Protein AF-A0AAW2QAK7-F1 (afdb_monomer_lite)

Structure (mmCIF, N/CA/C/O backbone):
data_AF-A0AAW2QAK7-F1
#
_entry.id   AF-A0AAW2QAK7-F1
#
loop_
_atom_site.group_PDB
_atom_site.id
_atom_site.type_symbol
_atom_site.label_atom_id
_atom_site.label_alt_id
_atom_site.label_comp_id
_atom_site.label_asym_id
_atom_site.label_entity_id
_atom_site.label_seq_id
_atom_site.pdbx_PDB_ins_code
_atom_site.Cartn_x
_atom_site.Cartn_y
_atom_site.Cartn_z
_atom_site.occupancy
_atom_site.B_iso_or_equiv
_atom_site.auth_seq_id
_atom_site.auth_comp_id
_atom_site.auth_asym_id
_atom_site.auth_atom_id
_atom_site.pdbx_PDB_model_num
ATOM 1 N N . MET A 1 1 ? 49.744 8.771 30.097 1.00 32.78 1 MET A N 1
ATOM 2 C CA . MET A 1 1 ? 50.821 7.876 30.568 1.00 32.78 1 MET A CA 1
ATOM 3 C C . MET A 1 1 ? 50.386 6.426 30.372 1.00 32.78 1 MET A C 1
ATOM 5 O O . MET A 1 1 ? 49.297 6.107 30.814 1.00 32.78 1 MET A O 1
ATOM 9 N N . LEU A 1 2 ? 51.241 5.625 29.711 1.00 32.28 2 LEU A N 1
ATOM 10 C CA . LEU A 1 2 ? 51.381 4.145 29.746 1.00 32.28 2 LEU A CA 1
ATOM 11 C C . LEU A 1 2 ? 50.136 3.295 29.371 1.00 32.28 2 LEU A C 1
ATOM 13 O O . LEU A 1 2 ? 49.189 3.223 30.132 1.00 32.28 2 LEU A O 1
ATOM 17 N N . SER A 1 3 ? 49.998 2.715 28.169 1.00 27.67 3 SER A N 1
ATOM 18 C CA . SER A 1 3 ? 50.740 1.630 27.467 1.00 27.67 3 SER A CA 1
ATOM 19 C C . SER A 1 3 ? 50.171 0.203 27.633 1.00 27.67 3 SER A C 1
ATOM 21 O O . SER A 1 3 ? 50.389 -0.441 28.648 1.00 27.67 3 SER A O 1
ATOM 23 N N . ARG A 1 4 ? 49.643 -0.304 26.499 1.00 31.42 4 ARG A N 1
ATOM 24 C CA . ARG A 1 4 ? 49.715 -1.673 25.914 1.00 31.42 4 ARG A CA 1
ATOM 25 C C . ARG A 1 4 ? 49.070 -2.876 26.639 1.00 31.42 4 ARG A C 1
ATOM 27 O O . ARG A 1 4 ? 49.562 -3.303 27.672 1.00 31.42 4 ARG A O 1
ATOM 34 N N . ARG A 1 5 ? 48.237 -3.630 25.891 1.00 31.83 5 ARG A N 1
ATOM 35 C CA . ARG A 1 5 ? 48.617 -4.906 25.216 1.00 31.83 5 ARG A CA 1
ATOM 36 C C . ARG A 1 5 ? 47.532 -5.416 24.239 1.00 31.83 5 ARG A C 1
ATOM 38 O O . ARG A 1 5 ? 46.352 -5.389 24.552 1.00 31.83 5 ARG A O 1
ATOM 45 N N . ARG A 1 6 ? 47.967 -5.884 23.057 1.00 33.25 6 ARG A N 1
ATOM 46 C CA . ARG A 1 6 ? 47.192 -6.651 22.050 1.00 33.25 6 ARG A CA 1
ATOM 47 C C . ARG A 1 6 ? 47.275 -8.159 22.358 1.00 33.25 6 ARG A C 1
ATOM 49 O O . ARG A 1 6 ? 48.336 -8.566 22.839 1.00 33.25 6 ARG A O 1
ATOM 56 N N . PRO A 1 7 ? 46.284 -8.993 21.990 1.00 34.22 7 PRO A N 1
ATOM 57 C CA . PRO A 1 7 ? 46.467 -10.434 21.865 1.00 34.22 7 PRO A CA 1
ATOM 58 C C . PRO A 1 7 ? 46.821 -10.862 20.426 1.00 34.22 7 PRO A C 1
ATOM 60 O O . PRO A 1 7 ? 46.771 -10.076 19.480 1.00 34.22 7 PRO A O 1
ATOM 63 N N . ALA A 1 8 ? 47.293 -12.103 20.326 1.00 32.53 8 ALA A N 1
ATOM 64 C CA . ALA A 1 8 ? 48.249 -12.626 19.358 1.00 32.53 8 ALA A CA 1
ATOM 65 C C . ALA A 1 8 ? 47.652 -13.215 18.064 1.00 32.53 8 ALA A C 1
ATOM 67 O O . ALA A 1 8 ? 46.499 -13.628 18.011 1.00 32.53 8 ALA A O 1
ATOM 68 N N . LYS A 1 9 ? 48.512 -13.279 17.037 1.00 32.03 9 LYS A N 1
ATOM 69 C CA . LYS A 1 9 ? 48.316 -13.945 15.741 1.00 32.03 9 LYS A CA 1
ATOM 70 C C . LYS A 1 9 ? 48.424 -15.469 15.899 1.00 32.03 9 LYS A C 1
ATOM 72 O O . LYS A 1 9 ? 49.403 -15.937 16.478 1.00 32.03 9 LYS A O 1
ATOM 77 N N . SER A 1 10 ? 47.483 -16.230 15.337 1.00 31.77 10 SER A N 1
ATOM 78 C CA . SER A 1 10 ? 47.616 -17.680 15.151 1.00 31.77 10 SER A CA 1
ATOM 79 C C . SER A 1 10 ? 48.346 -17.989 13.839 1.00 31.77 10 SER A C 1
ATOM 81 O O . SER A 1 10 ? 47.916 -17.560 12.769 1.00 31.77 10 SER A O 1
ATOM 83 N N . ASN A 1 11 ? 49.439 -18.744 13.934 1.00 29.06 11 ASN A N 1
ATOM 84 C CA . ASN A 1 11 ? 50.145 -19.348 12.807 1.00 29.06 11 ASN A CA 1
ATOM 85 C C . ASN A 1 11 ? 49.364 -20.565 12.296 1.00 29.06 11 ASN A C 1
ATOM 87 O O . ASN A 1 11 ? 49.125 -21.479 13.076 1.00 29.06 11 ASN A O 1
ATOM 91 N N . ASN A 1 12 ? 49.066 -20.617 10.999 1.00 34.81 12 ASN A N 1
ATOM 92 C CA . ASN A 1 12 ? 48.982 -21.870 10.248 1.00 34.81 12 ASN A CA 1
ATOM 93 C C . ASN A 1 12 ? 49.445 -21.608 8.801 1.00 34.81 12 ASN A C 1
ATOM 95 O O . ASN A 1 12 ? 48.974 -20.646 8.191 1.00 34.81 12 ASN A O 1
ATOM 99 N N . PRO A 1 13 ? 50.382 -22.404 8.251 1.00 33.62 13 PRO A N 1
ATOM 100 C CA . PRO A 1 13 ? 50.883 -22.224 6.895 1.00 33.62 13 PRO A CA 1
ATOM 101 C C . PRO A 1 13 ? 49.944 -22.906 5.891 1.00 33.62 13 PRO A C 1
ATOM 103 O O . PRO A 1 13 ? 49.750 -24.118 5.944 1.00 33.62 13 PRO A O 1
ATOM 106 N N . PHE A 1 14 ? 49.369 -22.133 4.969 1.00 31.28 14 PHE A N 1
ATOM 107 C CA . PHE A 1 14 ? 48.642 -22.664 3.815 1.00 31.28 14 PHE A CA 1
ATOM 108 C C . PHE A 1 14 ? 49.564 -22.655 2.588 1.00 31.28 14 PHE A C 1
ATOM 110 O O . PHE A 1 14 ? 50.191 -21.642 2.276 1.00 31.28 14 PHE A O 1
ATOM 117 N N . VAL A 1 15 ? 49.679 -23.812 1.940 1.00 33.22 15 VAL A N 1
ATOM 118 C CA . VAL A 1 15 ? 50.553 -24.100 0.794 1.00 33.22 15 VAL A CA 1
ATOM 119 C C . VAL A 1 15 ? 49.818 -23.745 -0.509 1.00 33.22 15 VAL A C 1
ATOM 121 O O . VAL A 1 15 ? 48.704 -24.233 -0.698 1.00 33.22 15 VAL A O 1
ATOM 124 N N . PRO A 1 16 ? 50.393 -22.942 -1.424 1.00 37.50 16 PRO A N 1
ATOM 125 C CA . PRO A 1 16 ? 49.784 -22.675 -2.725 1.00 37.50 16 PRO A CA 1
ATOM 126 C C . PRO A 1 16 ? 50.159 -23.767 -3.748 1.00 37.50 16 PRO A C 1
ATOM 128 O O . PRO A 1 16 ? 51.328 -24.159 -3.808 1.00 37.50 16 PRO A O 1
ATOM 131 N N . PRO A 1 17 ? 49.220 -24.249 -4.582 1.00 29.03 17 PRO A N 1
ATOM 132 C CA . PRO A 1 17 ? 49.535 -25.180 -5.654 1.00 29.03 17 PRO A CA 1
ATOM 133 C C . PRO A 1 17 ? 49.780 -24.433 -6.986 1.00 29.03 17 PRO A C 1
ATOM 135 O O . PRO A 1 17 ? 48.994 -23.575 -7.375 1.00 29.03 17 PRO A O 1
ATOM 138 N N . PHE A 1 18 ? 50.856 -24.832 -7.681 1.00 32.00 18 PHE A N 1
ATOM 139 C CA . PHE A 1 18 ? 51.247 -24.522 -9.077 1.00 32.00 18 PHE A CA 1
ATOM 140 C C . PHE A 1 18 ? 51.843 -23.116 -9.336 1.00 32.00 18 PHE A C 1
ATOM 142 O O . PHE A 1 18 ? 51.174 -22.097 -9.245 1.00 32.00 18 PHE A O 1
ATOM 149 N N . ALA A 1 19 ? 53.172 -22.981 -9.459 1.00 29.33 19 ALA A N 1
ATOM 150 C CA . ALA A 1 19 ? 54.067 -23.313 -10.589 1.00 29.33 19 ALA A CA 1
ATOM 151 C C . ALA A 1 19 ? 54.028 -22.276 -11.736 1.00 29.33 19 ALA A C 1
ATOM 153 O O . ALA A 1 19 ? 53.201 -22.339 -12.639 1.00 29.33 19 ALA A O 1
ATOM 154 N N . GLN A 1 20 ? 54.978 -21.334 -11.696 1.00 30.69 20 GLN A N 1
ATOM 155 C CA . GLN A 1 20 ? 55.347 -20.458 -12.814 1.00 30.69 20 GLN A CA 1
ATOM 156 C C . GLN A 1 20 ? 56.216 -21.230 -13.824 1.00 30.69 20 GLN A C 1
ATOM 158 O O . GLN A 1 20 ? 57.129 -21.936 -13.388 1.00 30.69 20 GLN A O 1
ATOM 163 N N . PRO A 1 21 ? 56.046 -21.052 -15.147 1.00 31.69 21 PRO A N 1
ATOM 164 C CA . PRO A 1 21 ? 57.085 -21.387 -16.107 1.00 31.69 21 PRO A CA 1
ATOM 165 C C . PRO A 1 21 ? 58.016 -20.195 -16.370 1.00 31.69 21 PRO A C 1
ATOM 167 O O . PRO A 1 21 ? 57.603 -19.040 -16.474 1.00 31.69 21 PRO A O 1
ATOM 170 N N . ASN A 1 22 ? 59.295 -20.542 -16.476 1.00 28.88 22 ASN A N 1
ATOM 171 C CA . ASN A 1 22 ? 60.464 -19.687 -16.624 1.00 28.88 22 ASN A CA 1
ATOM 172 C C . ASN A 1 22 ? 60.523 -18.903 -17.945 1.00 28.88 22 ASN A C 1
ATOM 174 O O . ASN A 1 22 ? 60.130 -19.387 -19.003 1.00 28.88 22 ASN A O 1
ATOM 178 N N . LYS A 1 23 ? 61.168 -17.733 -17.876 1.00 28.38 23 LYS A N 1
ATOM 179 C CA . LYS A 1 23 ? 61.808 -17.050 -19.010 1.00 28.38 23 LYS A CA 1
ATOM 180 C C . LYS A 1 23 ? 63.091 -17.789 -19.414 1.00 28.38 23 LYS A C 1
ATOM 182 O O . LYS A 1 23 ? 63.967 -17.921 -18.567 1.00 28.38 23 LYS A O 1
ATOM 187 N N . LEU A 1 24 ? 63.231 -18.151 -20.691 1.00 28.11 24 LEU A N 1
ATOM 188 C CA . LEU A 1 24 ? 64.484 -18.496 -21.397 1.00 28.11 24 LEU A CA 1
ATOM 189 C C . LEU A 1 24 ? 64.289 -18.057 -22.868 1.00 28.11 24 LEU A C 1
ATOM 191 O O . LEU A 1 24 ? 63.361 -18.525 -23.515 1.00 28.11 24 LEU A O 1
ATOM 195 N N . THR A 1 25 ? 64.816 -16.896 -23.275 1.00 27.45 25 THR A N 1
ATOM 196 C CA . THR A 1 25 ? 66.055 -16.672 -24.066 1.00 27.45 25 THR A CA 1
ATOM 197 C C . THR A 1 25 ? 66.063 -17.280 -25.472 1.00 27.45 25 THR A C 1
ATOM 199 O O . THR A 1 25 ? 65.938 -18.487 -25.646 1.00 27.45 25 THR A O 1
ATOM 202 N N . ALA A 1 26 ? 66.256 -16.391 -26.449 1.00 29.44 26 ALA A N 1
ATOM 203 C CA . ALA A 1 26 ? 66.478 -16.653 -27.864 1.00 29.44 26 ALA A CA 1
ATOM 204 C C . ALA A 1 26 ? 67.856 -17.279 -28.133 1.00 29.44 26 ALA A C 1
ATOM 206 O O . ALA A 1 26 ? 68.810 -16.934 -27.444 1.00 29.44 26 ALA A O 1
ATOM 207 N N . ASP A 1 27 ? 67.932 -18.150 -29.144 1.00 27.25 27 ASP A N 1
ATOM 208 C CA . ASP A 1 27 ? 68.957 -18.159 -30.203 1.00 27.25 27 ASP A CA 1
ATOM 209 C C . ASP A 1 27 ? 68.751 -19.359 -31.146 1.00 27.25 27 ASP A C 1
ATOM 211 O O . ASP A 1 27 ? 68.358 -20.439 -30.708 1.00 27.25 27 ASP A O 1
ATOM 215 N N . GLY A 1 28 ? 69.063 -19.177 -32.438 1.00 26.70 28 GLY A N 1
ATOM 216 C CA . GLY A 1 28 ? 69.359 -20.291 -33.352 1.00 26.70 28 GLY A CA 1
ATOM 217 C C . GLY A 1 28 ? 68.649 -20.275 -34.706 1.00 26.70 28 GLY A C 1
ATOM 218 O O . GLY A 1 28 ? 67.654 -20.962 -34.906 1.00 26.70 28 GLY A O 1
ATOM 219 N N . ALA A 1 29 ? 69.217 -19.543 -35.665 1.00 24.94 29 ALA A N 1
ATOM 220 C CA . ALA A 1 29 ? 68.923 -19.656 -37.090 1.00 24.94 29 ALA A CA 1
ATOM 221 C C . ALA A 1 29 ? 69.505 -20.949 -37.700 1.00 24.94 29 ALA A C 1
ATOM 223 O O . ALA A 1 29 ? 70.638 -21.314 -37.393 1.00 24.94 29 ALA A O 1
ATOM 224 N N . ALA A 1 30 ? 68.788 -21.570 -38.643 1.00 25.95 30 ALA A N 1
ATOM 225 C CA . ALA A 1 30 ? 69.373 -22.413 -39.688 1.00 25.95 30 ALA A CA 1
ATOM 226 C C . ALA A 1 30 ? 68.449 -22.445 -40.918 1.00 25.95 30 ALA A C 1
ATOM 228 O O . ALA A 1 30 ? 67.296 -22.864 -40.850 1.00 25.95 30 ALA A O 1
ATOM 229 N N . ALA A 1 31 ? 68.980 -21.950 -42.033 1.00 24.42 31 ALA A N 1
ATOM 230 C CA . ALA A 1 31 ? 68.375 -21.912 -43.354 1.00 24.42 31 ALA A CA 1
ATOM 231 C C . ALA A 1 31 ? 68.566 -23.242 -44.104 1.00 24.42 31 ALA A C 1
ATOM 233 O O . ALA A 1 31 ? 69.623 -23.850 -43.961 1.00 24.42 31 ALA A O 1
ATOM 234 N N . ALA A 1 32 ? 67.618 -23.614 -44.976 1.00 25.33 32 ALA A N 1
ATOM 235 C CA . ALA A 1 32 ? 67.898 -24.289 -46.252 1.00 25.33 32 ALA A CA 1
ATOM 236 C C . ALA A 1 32 ? 66.653 -24.352 -47.175 1.00 25.33 32 ALA A C 1
ATOM 238 O O . ALA A 1 32 ? 65.740 -25.134 -46.945 1.00 25.33 32 ALA A O 1
ATOM 239 N N . GLN A 1 33 ? 66.717 -23.548 -48.246 1.00 25.48 33 GLN A N 1
ATOM 240 C CA . GLN A 1 33 ? 66.470 -23.907 -49.658 1.00 25.48 33 GLN A CA 1
ATOM 241 C C . GLN A 1 33 ? 65.030 -24.046 -50.222 1.00 25.48 33 GLN A C 1
ATOM 243 O O . GLN A 1 33 ? 64.378 -25.079 -50.126 1.00 25.48 33 GLN A O 1
ATOM 248 N N . CYS A 1 34 ? 64.642 -22.980 -50.942 1.00 21.17 34 CYS A N 1
ATOM 249 C CA . CYS A 1 34 ? 63.917 -22.913 -52.229 1.00 21.17 34 CYS A CA 1
ATOM 250 C C . CYS A 1 34 ? 64.444 -23.948 -53.268 1.00 21.17 34 CYS A C 1
ATOM 252 O O . CYS A 1 34 ? 65.600 -24.342 -53.155 1.00 21.17 34 CYS A O 1
ATOM 254 N N . GLU A 1 35 ? 63.776 -24.416 -54.338 1.00 25.67 35 GLU A N 1
ATOM 255 C CA . GLU A 1 35 ? 62.736 -23.896 -55.262 1.00 25.67 35 GLU A CA 1
ATOM 256 C C . GLU A 1 35 ? 62.432 -25.029 -56.325 1.00 25.67 35 GLU A C 1
ATOM 258 O O . GLU A 1 35 ? 62.958 -26.130 -56.157 1.00 25.67 35 GLU A O 1
ATOM 263 N N . PRO A 1 36 ? 61.753 -24.831 -57.484 1.00 37.91 36 PRO A N 1
ATOM 264 C CA . PRO A 1 36 ? 60.308 -24.712 -57.745 1.00 37.91 36 PRO A CA 1
ATOM 265 C C . PRO A 1 36 ? 59.774 -25.736 -58.789 1.00 37.91 36 PRO A C 1
ATOM 267 O O . PRO A 1 36 ? 60.524 -26.431 -59.470 1.00 37.91 36 PRO A O 1
ATOM 270 N N . ALA A 1 37 ? 58.460 -25.738 -59.037 1.00 24.53 37 ALA A N 1
ATOM 271 C CA . ALA A 1 37 ? 57.935 -26.037 -60.373 1.00 24.53 37 ALA A CA 1
ATOM 272 C C . ALA A 1 37 ? 56.696 -25.181 -60.649 1.00 24.53 37 ALA A C 1
ATOM 274 O O . ALA A 1 37 ? 55.689 -25.243 -59.948 1.00 24.53 37 ALA A O 1
ATOM 275 N N . SER A 1 38 ? 56.839 -24.335 -61.659 1.00 27.05 38 SER A N 1
ATOM 276 C CA . SER A 1 38 ? 55.892 -23.359 -62.167 1.00 27.05 38 SER A CA 1
ATOM 277 C C . SER A 1 38 ? 54.909 -23.978 -63.161 1.00 27.05 38 SER A C 1
ATOM 279 O O . SER A 1 38 ? 55.278 -24.791 -64.005 1.00 27.05 38 SER A O 1
ATOM 281 N N . SER A 1 39 ? 53.673 -23.483 -63.147 1.00 27.39 39 SER A N 1
ATOM 282 C CA . SER A 1 39 ? 52.837 -23.407 -64.347 1.00 27.39 39 SER A CA 1
ATOM 283 C C . SER A 1 39 ? 51.905 -22.199 -64.226 1.00 27.39 39 SER A C 1
ATOM 285 O O . SER A 1 39 ? 50.913 -22.232 -63.501 1.00 27.39 39 SER A O 1
ATOM 287 N N . ASN A 1 40 ? 52.290 -21.121 -64.912 1.00 26.64 40 ASN A N 1
ATOM 288 C CA . ASN A 1 40 ? 51.517 -19.898 -65.123 1.00 26.64 40 ASN A CA 1
ATOM 289 C C . ASN A 1 40 ? 50.397 -20.119 -66.146 1.00 26.64 40 ASN A C 1
ATOM 291 O O . ASN A 1 40 ? 50.652 -20.762 -67.163 1.00 26.64 40 ASN A O 1
ATOM 295 N N . ALA A 1 41 ? 49.242 -19.487 -65.903 1.00 25.38 41 ALA A N 1
ATOM 296 C CA . ALA A 1 41 ? 48.259 -18.921 -66.852 1.00 25.38 41 ALA A CA 1
ATOM 297 C C . ALA A 1 41 ? 46.903 -18.850 -66.109 1.00 25.38 41 ALA A C 1
ATOM 299 O O . ALA A 1 41 ? 46.458 -19.869 -65.602 1.00 25.38 41 ALA A O 1
ATOM 300 N N . SER A 1 42 ? 46.175 -17.748 -65.936 1.00 26.94 42 SER A N 1
ATOM 301 C CA . SER A 1 42 ? 46.221 -16.400 -66.498 1.00 26.94 42 SER A CA 1
ATOM 302 C C . SER A 1 42 ? 45.438 -15.468 -65.565 1.00 26.94 42 SER A C 1
ATOM 304 O O . SER A 1 42 ? 44.490 -15.892 -64.909 1.00 26.94 42 SER A O 1
ATOM 306 N N . LEU A 1 43 ? 45.839 -14.201 -65.539 1.00 29.64 43 LEU A N 1
ATOM 307 C CA . LEU A 1 43 ? 45.127 -13.087 -64.920 1.00 29.64 43 LEU A CA 1
ATOM 308 C C . LEU A 1 43 ? 43.760 -12.867 -65.580 1.00 29.64 43 LEU A C 1
ATOM 310 O O . LEU A 1 43 ? 43.723 -12.630 -66.783 1.00 29.64 43 LEU A O 1
ATOM 314 N N . GLU A 1 44 ? 42.694 -12.796 -64.785 1.00 27.92 44 GLU A N 1
ATOM 315 C CA . GLU A 1 44 ? 41.632 -11.808 -64.990 1.00 27.92 44 GLU A CA 1
ATOM 316 C C . GLU A 1 44 ? 41.259 -11.202 -63.638 1.00 27.92 44 GLU A C 1
ATOM 318 O O . GLU A 1 44 ? 40.790 -11.867 -62.715 1.00 27.92 44 GLU A O 1
ATOM 323 N N . ALA A 1 45 ? 41.567 -9.913 -63.528 1.00 31.05 45 ALA A N 1
ATOM 324 C CA . ALA A 1 45 ? 41.169 -9.048 -62.445 1.00 31.05 45 ALA A CA 1
ATOM 325 C C . ALA A 1 45 ? 39.652 -8.836 -62.493 1.00 31.05 45 ALA A C 1
ATOM 327 O O . ALA A 1 45 ? 39.101 -8.421 -63.511 1.00 31.05 45 ALA A O 1
ATOM 328 N N . GLY A 1 46 ? 39.003 -9.089 -61.364 1.00 28.36 46 GLY A N 1
ATOM 329 C CA . GLY A 1 46 ? 37.627 -8.710 -61.085 1.00 28.36 46 GLY A CA 1
ATOM 330 C C . GLY A 1 46 ? 37.566 -8.123 -59.685 1.00 28.36 46 GLY A C 1
ATOM 331 O O . GLY A 1 46 ? 37.042 -8.749 -58.769 1.00 28.36 46 GLY A O 1
ATOM 332 N N . GLU A 1 47 ? 38.167 -6.945 -59.515 1.00 34.41 47 GLU A N 1
ATOM 333 C CA . GLU A 1 47 ? 37.897 -6.063 -58.384 1.00 34.41 47 GLU A CA 1
ATOM 334 C C . GLU A 1 47 ? 36.399 -5.738 -58.382 1.00 34.41 47 GLU A C 1
ATOM 336 O O . GLU A 1 47 ? 35.896 -4.978 -59.207 1.00 34.41 47 GLU A O 1
ATOM 341 N N . ALA A 1 48 ? 35.680 -6.346 -57.447 1.00 31.78 48 ALA A N 1
ATOM 342 C CA . ALA A 1 48 ? 34.356 -5.914 -57.039 1.00 31.78 48 ALA A CA 1
ATOM 343 C C . ALA A 1 48 ? 34.307 -5.901 -55.507 1.00 31.78 48 ALA A C 1
ATOM 345 O O . ALA A 1 48 ? 33.480 -6.564 -54.884 1.00 31.78 48 ALA A O 1
ATOM 346 N N . GLU A 1 49 ? 35.201 -5.124 -54.886 1.00 34.59 49 GLU A N 1
ATOM 347 C CA . GLU A 1 49 ? 34.901 -4.545 -53.578 1.00 34.59 49 GLU A CA 1
ATOM 348 C C . GLU A 1 49 ? 33.755 -3.550 -53.780 1.00 34.59 49 GLU A C 1
ATOM 350 O O . GLU A 1 49 ? 33.939 -2.356 -54.010 1.00 34.59 49 GLU A O 1
ATOM 355 N N . PHE A 1 50 ? 32.526 -4.062 -53.732 1.00 36.94 50 PHE A N 1
ATOM 356 C CA . PHE A 1 50 ? 31.380 -3.221 -53.440 1.00 36.94 50 PHE A CA 1
ATOM 357 C C . PHE A 1 50 ? 31.650 -2.598 -52.071 1.00 36.94 50 PHE A C 1
ATOM 359 O O . PHE A 1 50 ? 31.585 -3.281 -51.048 1.00 36.94 50 PHE A O 1
ATOM 366 N N . SER A 1 51 ? 31.932 -1.297 -52.050 1.00 46.50 51 SER A N 1
ATOM 367 C CA . SER A 1 51 ? 31.872 -0.455 -50.860 1.00 46.50 51 SER A CA 1
ATOM 368 C C . SER A 1 51 ? 30.423 -0.432 -50.362 1.00 46.50 51 SER A C 1
ATOM 370 O O . SER A 1 51 ? 29.672 0.519 -50.592 1.00 46.50 51 SER A O 1
ATOM 372 N N . ARG A 1 52 ? 29.976 -1.535 -49.757 1.00 55.84 52 ARG A N 1
ATOM 373 C CA . ARG A 1 52 ? 28.668 -1.629 -49.125 1.00 55.84 52 ARG A CA 1
ATOM 374 C C . ARG A 1 52 ? 28.727 -0.684 -47.936 1.00 55.84 52 ARG A C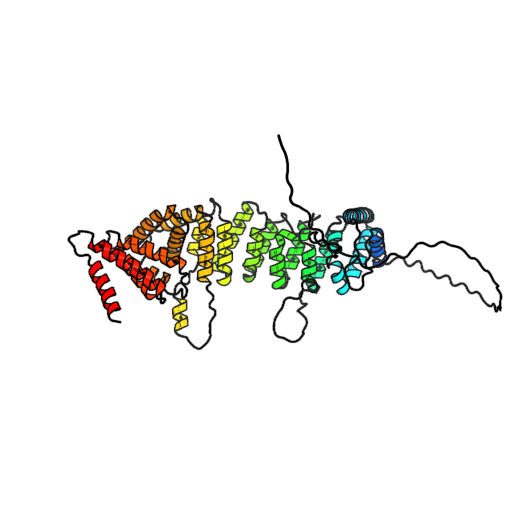 1
ATOM 376 O O . ARG A 1 52 ? 29.518 -0.889 -47.022 1.00 55.84 52 ARG A O 1
ATOM 383 N N . SER A 1 53 ? 27.937 0.386 -47.978 1.00 70.38 53 SER A N 1
ATOM 384 C CA . SER A 1 53 ? 27.789 1.272 -46.826 1.00 70.38 53 SER A CA 1
ATOM 385 C C . SER A 1 53 ? 27.452 0.415 -45.600 1.00 70.38 53 SER A C 1
ATOM 387 O O . SER A 1 53 ? 26.548 -0.423 -45.721 1.00 70.38 53 SER A O 1
ATOM 389 N N . PRO A 1 54 ? 28.139 0.599 -44.459 1.00 79.38 54 PRO A N 1
ATOM 390 C CA . PRO A 1 54 ? 27.977 -0.290 -43.320 1.00 79.38 54 PRO A CA 1
ATOM 391 C C . PRO A 1 54 ? 26.522 -0.297 -42.858 1.00 79.38 54 PRO A C 1
ATOM 393 O O . PRO A 1 54 ? 25.867 0.755 -42.818 1.00 79.38 54 PRO A O 1
ATOM 396 N N . THR A 1 55 ? 26.006 -1.489 -42.560 1.00 92.62 55 THR A N 1
ATOM 397 C CA . THR A 1 55 ? 24.614 -1.659 -42.127 1.00 92.62 55 THR A CA 1
ATOM 398 C C . THR A 1 55 ? 24.370 -0.919 -40.802 1.00 92.62 55 THR A C 1
ATOM 400 O O . THR A 1 55 ? 25.317 -0.681 -40.047 1.00 92.62 55 THR A O 1
ATOM 403 N N . PRO A 1 56 ? 23.120 -0.535 -40.471 1.00 90.94 56 PRO A N 1
ATOM 404 C CA . PRO A 1 56 ? 22.817 0.085 -39.177 1.00 90.94 56 PRO A CA 1
ATOM 405 C C . PRO A 1 56 ? 23.327 -0.748 -37.989 1.00 90.94 56 PRO A C 1
ATOM 407 O O . PRO A 1 56 ? 23.864 -0.198 -37.028 1.00 90.94 56 PRO A O 1
ATOM 410 N N . LEU A 1 57 ? 23.246 -2.079 -38.102 1.00 91.75 57 LEU A N 1
ATOM 411 C CA . LEU A 1 57 ? 23.785 -3.020 -37.122 1.00 91.75 57 LEU A CA 1
ATOM 412 C C . LEU A 1 57 ? 25.316 -2.932 -37.007 1.00 91.75 57 LEU A C 1
ATOM 414 O O . LEU A 1 57 ? 2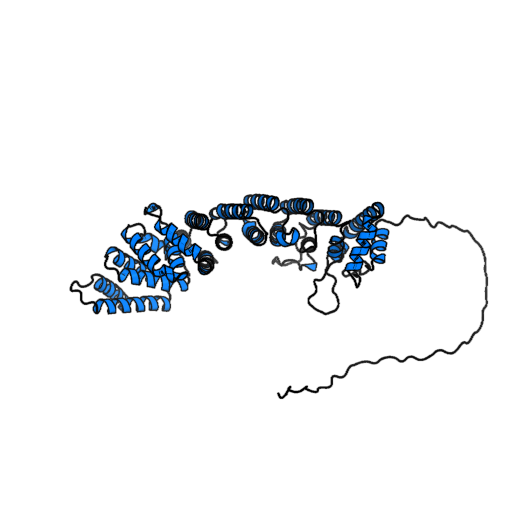5.832 -2.815 -35.900 1.00 91.75 57 LEU A O 1
ATOM 418 N N . GLU A 1 58 ? 26.045 -2.944 -38.126 1.00 92.56 58 GLU A N 1
ATOM 419 C CA . GLU A 1 58 ? 27.512 -2.808 -38.134 1.00 92.56 58 GLU A CA 1
ATOM 420 C C . GLU A 1 58 ? 27.965 -1.478 -37.526 1.00 92.56 58 GLU A C 1
ATOM 422 O O . GLU A 1 58 ? 28.906 -1.450 -36.734 1.00 92.56 58 GLU A O 1
ATOM 427 N N . LYS A 1 59 ? 27.261 -0.380 -37.831 1.00 92.06 59 LYS A N 1
ATOM 428 C CA . LYS A 1 59 ? 27.536 0.935 -37.235 1.00 92.06 59 LYS A CA 1
ATOM 429 C C . LYS A 1 59 ? 27.301 0.933 -35.727 1.00 92.06 59 LYS A C 1
ATOM 431 O O . LYS A 1 59 ? 28.150 1.420 -34.989 1.00 92.06 59 LYS A O 1
ATOM 436 N N . MET A 1 60 ? 26.187 0.365 -35.261 1.00 95.06 60 MET A N 1
ATOM 437 C CA . MET A 1 60 ? 25.905 0.235 -33.828 1.00 95.06 60 MET A CA 1
ATOM 438 C C . MET A 1 60 ? 26.992 -0.587 -33.120 1.00 95.06 60 MET A C 1
ATOM 440 O O . MET A 1 60 ? 27.516 -0.154 -32.095 1.00 95.06 60 MET A O 1
ATOM 444 N N . VAL A 1 61 ? 27.370 -1.743 -33.678 1.00 93.38 61 VAL A N 1
ATOM 445 C CA . VAL A 1 61 ? 28.434 -2.595 -33.126 1.00 93.38 61 VAL A CA 1
ATOM 446 C C . VAL A 1 61 ? 29.772 -1.857 -33.101 1.00 93.38 61 VAL A C 1
ATOM 448 O O . VAL A 1 61 ? 30.463 -1.926 -32.089 1.00 93.38 61 VAL A O 1
ATOM 451 N N . SER A 1 62 ? 30.116 -1.115 -34.159 1.00 93.12 62 SER A N 1
ATOM 452 C CA . SER A 1 62 ? 31.334 -0.295 -34.207 1.00 93.12 62 SER A CA 1
ATOM 453 C C . SER A 1 62 ? 31.342 0.762 -33.104 1.00 93.12 62 SER A C 1
ATOM 455 O O . SER A 1 62 ? 32.322 0.867 -32.377 1.00 93.12 62 SER A O 1
ATOM 457 N N . VAL A 1 63 ? 30.240 1.497 -32.923 1.00 93.50 63 VAL A N 1
ATOM 458 C CA . VAL A 1 63 ? 30.124 2.538 -31.886 1.00 93.50 63 VAL A CA 1
ATOM 459 C C . VAL A 1 63 ? 30.253 1.945 -30.477 1.00 93.50 63 VAL A C 1
ATOM 461 O O . VAL A 1 63 ? 30.938 2.515 -29.625 1.00 93.50 63 VAL A O 1
ATOM 464 N N . LEU A 1 64 ? 29.636 0.785 -30.221 1.00 93.38 64 LEU A N 1
ATOM 465 C CA . LEU A 1 64 ? 29.771 0.080 -28.942 1.00 93.38 64 LEU A CA 1
ATOM 466 C C . LEU A 1 64 ? 31.202 -0.427 -28.718 1.00 93.38 64 LEU A C 1
ATOM 468 O O . LEU A 1 64 ? 31.749 -0.228 -27.631 1.00 93.38 64 LEU A O 1
ATOM 472 N N . ALA A 1 65 ? 31.817 -1.029 -29.739 1.00 91.62 65 ALA A N 1
ATOM 473 C CA . ALA A 1 65 ? 33.179 -1.555 -29.681 1.00 91.62 65 ALA A CA 1
ATOM 474 C C . ALA A 1 65 ? 34.200 -0.441 -29.436 1.00 91.62 65 ALA A C 1
ATOM 476 O O . ALA A 1 65 ? 35.071 -0.582 -28.577 1.00 91.62 65 ALA A O 1
ATOM 477 N N . ASP A 1 66 ? 34.030 0.699 -30.105 1.00 91.12 66 ASP A N 1
ATOM 478 C CA . ASP A 1 66 ? 34.831 1.899 -29.893 1.00 91.12 66 ASP A CA 1
ATOM 479 C C . ASP A 1 66 ? 34.740 2.377 -28.442 1.00 91.12 66 ASP A C 1
ATOM 481 O O . ASP A 1 66 ? 35.752 2.757 -27.852 1.00 91.12 66 ASP A O 1
ATOM 485 N N . ALA A 1 67 ? 33.553 2.314 -27.832 1.00 90.12 67 ALA A N 1
ATOM 486 C CA . ALA A 1 67 ? 33.338 2.638 -26.423 1.00 90.12 67 ALA A CA 1
ATOM 487 C C . ALA A 1 67 ? 33.803 1.533 -25.444 1.00 90.12 67 ALA A C 1
ATOM 489 O O . ALA A 1 67 ? 33.773 1.743 -24.230 1.00 90.12 67 ALA A O 1
ATOM 490 N N . GLY A 1 68 ? 34.284 0.390 -25.944 1.00 87.12 68 GLY A N 1
ATOM 491 C CA . GLY A 1 68 ? 34.805 -0.723 -25.148 1.00 87.12 68 GLY A CA 1
ATOM 492 C C . GLY A 1 68 ? 33.762 -1.768 -24.742 1.00 87.12 68 GLY A C 1
ATOM 493 O O . GLY A 1 68 ? 34.019 -2.544 -23.824 1.00 87.12 68 GLY A O 1
ATOM 494 N N . CYS A 1 69 ? 32.596 -1.796 -25.394 1.00 89.75 69 CYS A N 1
ATOM 495 C CA . CYS A 1 69 ? 31.560 -2.811 -25.203 1.00 89.75 69 CYS A CA 1
ATOM 496 C C . CYS A 1 69 ? 31.500 -3.767 -26.401 1.00 89.75 69 CYS A C 1
ATOM 498 O O . CYS A 1 69 ? 31.475 -3.330 -27.549 1.00 89.75 69 CYS A O 1
ATOM 500 N N . THR A 1 70 ? 31.438 -5.079 -26.155 1.00 88.31 70 THR A N 1
ATOM 501 C CA . THR A 1 70 ? 31.323 -6.077 -27.235 1.00 88.31 70 THR A CA 1
ATOM 502 C C . THR A 1 70 ? 30.135 -7.013 -27.031 1.00 88.31 70 THR A C 1
ATOM 504 O O . THR A 1 70 ? 29.867 -7.495 -25.929 1.00 88.31 70 THR A O 1
ATOM 507 N N . LEU A 1 71 ? 29.428 -7.312 -28.125 1.00 86.19 71 LEU A N 1
ATOM 508 C CA . LEU A 1 71 ? 28.236 -8.171 -28.136 1.00 86.19 71 LEU A CA 1
ATOM 509 C C . LEU A 1 71 ? 28.556 -9.660 -28.402 1.00 86.19 71 LEU A C 1
ATOM 511 O O . LEU A 1 71 ? 27.650 -10.452 -28.650 1.00 86.19 71 LEU A O 1
ATOM 515 N N . ILE A 1 72 ? 29.831 -10.067 -28.360 1.00 75.12 72 ILE A N 1
ATOM 516 C CA . ILE A 1 72 ? 30.326 -11.353 -28.908 1.00 75.12 72 ILE A CA 1
ATOM 517 C C . ILE A 1 72 ? 30.048 -12.565 -27.979 1.00 75.12 72 ILE A C 1
ATOM 519 O O . ILE A 1 72 ? 30.371 -13.705 -28.297 1.00 75.12 72 ILE A O 1
ATOM 523 N N . ASN A 1 73 ? 29.381 -12.375 -26.839 1.00 71.50 73 ASN A N 1
ATOM 524 C CA . ASN A 1 73 ? 29.097 -13.464 -25.899 1.00 71.50 73 ASN A CA 1
ATOM 525 C C . ASN A 1 73 ? 27.835 -14.278 -26.260 1.00 71.50 73 ASN A C 1
ATOM 527 O O . ASN A 1 73 ? 26.764 -13.984 -25.741 1.00 71.50 73 ASN A O 1
ATOM 531 N N . ALA A 1 74 ? 27.935 -15.300 -27.114 1.00 65.88 74 ALA A N 1
ATOM 532 C CA . ALA A 1 74 ? 26.774 -16.028 -27.656 1.00 65.88 74 ALA A CA 1
ATOM 533 C C . ALA A 1 74 ? 25.782 -16.606 -26.615 1.00 65.88 74 ALA A C 1
ATOM 535 O O . ALA A 1 74 ? 24.603 -16.746 -26.932 1.00 65.88 74 ALA A O 1
ATOM 536 N N . ALA A 1 75 ? 26.225 -16.915 -25.389 1.00 66.50 75 ALA A N 1
ATOM 537 C CA . ALA A 1 75 ? 25.396 -17.548 -24.354 1.00 66.50 75 ALA A CA 1
ATOM 538 C C . ALA A 1 75 ? 25.099 -16.654 -23.133 1.00 66.50 75 ALA A C 1
ATOM 540 O O . ALA A 1 75 ? 24.311 -17.044 -22.274 1.00 66.50 75 ALA A O 1
ATOM 541 N N . GLY A 1 76 ? 25.710 -15.469 -23.037 1.00 75.81 76 GLY A N 1
ATOM 542 C CA . GLY A 1 76 ? 25.626 -14.613 -21.851 1.00 75.81 76 GLY A CA 1
ATOM 543 C C . GLY A 1 76 ? 25.497 -13.120 -22.170 1.00 75.81 76 GLY A C 1
ATOM 544 O O . GLY A 1 76 ? 25.372 -12.739 -23.344 1.00 75.81 76 GLY A O 1
ATOM 545 N N . PRO A 1 77 ? 25.505 -12.264 -21.132 1.00 82.38 77 PRO A N 1
ATOM 546 C CA . PRO A 1 77 ? 25.371 -10.827 -21.308 1.00 82.38 77 PRO A CA 1
ATOM 547 C C . PRO A 1 77 ? 26.583 -10.231 -22.056 1.00 82.38 77 PRO A C 1
ATOM 549 O O . PRO A 1 77 ? 27.659 -10.847 -22.086 1.00 82.38 77 PRO A O 1
ATOM 552 N N . PRO A 1 78 ? 26.425 -9.056 -22.694 1.00 86.00 78 PRO A N 1
ATOM 553 C CA . PRO A 1 78 ? 27.517 -8.329 -23.338 1.00 86.00 78 PRO A CA 1
ATOM 554 C C . PRO A 1 78 ? 28.704 -8.074 -22.406 1.00 86.00 78 PRO A C 1
ATOM 556 O O . PRO A 1 78 ? 28.537 -7.884 -21.205 1.00 86.00 78 PRO A O 1
ATOM 559 N N . PHE A 1 79 ? 29.911 -7.991 -22.967 1.00 85.06 79 PHE A N 1
ATOM 560 C CA . PHE A 1 79 ? 31.070 -7.560 -22.190 1.00 85.06 79 PHE A CA 1
ATOM 561 C C . PHE A 1 79 ? 31.063 -6.040 -22.071 1.00 85.06 79 PHE A C 1
ATOM 563 O O . PHE A 1 79 ? 31.119 -5.329 -23.079 1.00 85.06 79 PHE A O 1
ATOM 570 N N . LEU A 1 80 ? 30.992 -5.554 -20.833 1.00 86.00 80 LEU A N 1
ATOM 571 C CA . LEU A 1 80 ? 31.018 -4.134 -20.504 1.00 86.00 80 LEU A CA 1
ATOM 572 C C . LEU A 1 80 ? 32.443 -3.663 -20.169 1.00 86.00 80 LEU A C 1
ATOM 574 O O . LEU A 1 80 ? 33.228 -4.429 -19.603 1.00 86.00 80 LEU A O 1
ATOM 578 N N . PRO A 1 81 ? 32.788 -2.398 -20.464 1.00 84.31 81 PRO A N 1
ATOM 579 C CA . PRO A 1 81 ? 34.109 -1.859 -20.163 1.00 84.31 81 PRO A CA 1
ATOM 580 C C . PRO A 1 81 ? 34.363 -1.689 -18.655 1.00 84.31 81 PRO A C 1
ATOM 582 O O . PRO A 1 81 ? 33.452 -1.585 -17.829 1.00 84.31 81 PRO A O 1
ATOM 585 N N . SER A 1 82 ? 35.641 -1.576 -18.278 1.00 82.31 82 SER A N 1
ATOM 586 C CA . SER A 1 82 ? 36.045 -1.379 -16.876 1.00 82.31 82 SER A CA 1
ATOM 587 C C . SER A 1 82 ? 35.588 -0.034 -16.285 1.00 82.31 82 SER A C 1
ATOM 589 O O . SER A 1 82 ? 35.378 0.071 -15.075 1.00 82.31 82 SER A O 1
ATOM 591 N N . ASN A 1 83 ? 35.408 0.996 -17.115 1.00 86.50 83 ASN A N 1
ATOM 592 C CA . ASN A 1 83 ? 34.960 2.320 -16.686 1.00 86.50 83 ASN A CA 1
ATOM 593 C C . ASN A 1 83 ? 33.631 2.688 -17.365 1.00 86.50 83 ASN A C 1
ATOM 595 O O . ASN A 1 83 ? 33.606 3.142 -18.509 1.00 86.50 83 ASN A O 1
ATOM 599 N N . LEU A 1 84 ? 32.533 2.508 -16.628 1.00 88.94 84 LEU A N 1
ATOM 600 C CA . LEU A 1 84 ? 31.166 2.725 -17.113 1.00 88.94 84 LEU A CA 1
ATOM 601 C C . LEU A 1 84 ? 30.815 4.213 -17.258 1.00 88.94 84 LEU A C 1
ATOM 603 O O . LEU A 1 84 ? 29.980 4.585 -18.077 1.00 88.94 84 LEU A O 1
ATOM 607 N N . TYR A 1 85 ? 31.479 5.093 -16.505 1.00 88.44 85 TYR A N 1
ATOM 608 C CA . TYR A 1 85 ? 31.318 6.539 -16.660 1.00 88.44 85 TYR A CA 1
ATOM 609 C C . TYR A 1 85 ? 31.878 7.017 -18.007 1.00 88.44 85 TYR A C 1
ATOM 611 O O . TYR A 1 85 ? 31.174 7.676 -18.770 1.00 88.44 85 TYR A O 1
ATOM 619 N N . ASN A 1 86 ? 33.107 6.610 -18.341 1.00 90.12 86 ASN A N 1
ATOM 620 C CA . ASN A 1 86 ? 33.733 6.959 -19.619 1.00 90.12 86 ASN A CA 1
ATOM 621 C C . ASN A 1 86 ? 32.958 6.382 -20.810 1.00 90.12 86 ASN A C 1
ATOM 623 O O . ASN A 1 86 ? 32.841 7.045 -21.839 1.00 90.12 86 ASN A O 1
ATOM 627 N N . PHE A 1 87 ? 32.413 5.170 -20.660 1.00 91.56 87 PHE A N 1
ATOM 628 C CA . PHE A 1 87 ? 31.528 4.558 -21.650 1.00 91.56 87 PHE A CA 1
ATOM 629 C C . PHE A 1 87 ? 30.320 5.455 -21.953 1.00 91.56 87 PHE A C 1
ATOM 631 O O . PHE A 1 87 ? 30.127 5.853 -23.102 1.00 91.56 87 PHE A O 1
ATOM 638 N N . ARG A 1 88 ? 29.568 5.849 -20.914 1.00 92.94 88 ARG A N 1
ATOM 639 C CA . ARG A 1 88 ? 28.391 6.724 -21.043 1.00 92.94 88 ARG A CA 1
ATOM 640 C C . ARG A 1 88 ? 28.745 8.076 -21.664 1.00 92.94 88 ARG A C 1
ATOM 642 O O . ARG A 1 88 ? 28.089 8.506 -22.607 1.00 92.94 88 ARG A O 1
ATOM 649 N N . GLN A 1 89 ? 29.809 8.721 -21.181 1.00 92.75 89 GLN A N 1
ATOM 650 C CA . GLN A 1 89 ? 30.226 10.041 -21.663 1.00 92.75 89 GLN A CA 1
ATOM 651 C C . GLN A 1 89 ? 30.633 10.019 -23.142 1.00 92.75 89 GLN A C 1
ATOM 653 O O . GLN A 1 89 ? 30.311 10.943 -23.889 1.00 92.75 89 GLN A O 1
ATOM 658 N N . ARG A 1 90 ? 31.337 8.967 -23.578 1.00 93.06 90 ARG A N 1
ATOM 659 C CA . ARG A 1 90 ? 31.768 8.834 -24.972 1.00 93.06 90 ARG A CA 1
ATOM 660 C C . ARG A 1 90 ? 30.586 8.614 -25.909 1.00 93.06 90 ARG A C 1
ATOM 662 O O . ARG A 1 90 ? 30.541 9.252 -26.956 1.00 93.06 90 ARG A O 1
ATOM 669 N N . LEU A 1 91 ? 29.644 7.747 -25.532 1.00 94.06 91 LEU A N 1
ATOM 670 C CA . LEU A 1 91 ? 28.433 7.530 -26.323 1.00 94.06 91 LEU A CA 1
ATOM 671 C C . LEU A 1 91 ? 27.605 8.809 -26.432 1.00 94.06 91 LEU A C 1
ATOM 673 O O . LEU A 1 91 ? 27.224 9.177 -27.539 1.00 94.06 91 LEU A O 1
ATOM 677 N N . ASP A 1 92 ? 27.397 9.520 -25.322 1.00 93.06 92 ASP A N 1
ATOM 678 C CA . ASP A 1 92 ? 26.618 10.759 -25.344 1.00 93.06 92 ASP A CA 1
ATOM 679 C C . ASP A 1 92 ? 27.280 11.827 -26.221 1.00 93.06 92 ASP A C 1
ATOM 681 O O . ASP A 1 92 ? 26.623 12.436 -27.058 1.00 93.06 92 ASP A O 1
ATOM 685 N N . GLY A 1 93 ? 28.602 11.997 -26.109 1.00 92.75 93 GLY A N 1
ATOM 686 C CA . GLY A 1 93 ? 29.344 12.963 -26.919 1.00 92.75 93 GLY A CA 1
ATOM 687 C C . GLY A 1 93 ? 29.291 12.676 -28.423 1.00 92.75 93 GLY A C 1
ATOM 688 O O . GLY A 1 93 ? 29.196 13.606 -29.218 1.00 92.75 93 GLY A O 1
ATOM 689 N N . VAL A 1 94 ? 29.329 11.402 -28.825 1.00 94.19 94 VAL A N 1
ATOM 690 C CA . VAL A 1 94 ? 29.277 11.007 -30.243 1.00 94.19 94 VAL A CA 1
ATOM 691 C C . VAL A 1 94 ? 27.852 11.110 -30.798 1.00 94.19 94 VAL A C 1
ATOM 693 O O . VAL A 1 94 ? 27.646 11.668 -31.875 1.00 94.19 94 VAL A O 1
ATOM 696 N N . LEU A 1 95 ? 26.860 10.609 -30.060 1.00 94.62 95 LEU A N 1
ATOM 697 C CA . LEU A 1 95 ? 25.472 10.517 -30.523 1.00 94.62 95 LEU A CA 1
ATOM 698 C C . LEU A 1 95 ? 24.710 11.846 -30.408 1.00 94.62 95 LEU A C 1
ATOM 700 O O . LEU A 1 95 ? 23.756 12.062 -31.153 1.00 94.62 95 LEU A O 1
ATOM 704 N N . ALA A 1 96 ? 25.128 12.758 -29.525 1.00 93.94 96 ALA A N 1
ATOM 705 C CA . ALA A 1 96 ? 24.548 14.098 -29.445 1.00 93.94 96 ALA A CA 1
ATOM 706 C C . ALA A 1 96 ? 24.943 14.991 -30.635 1.00 93.94 96 ALA A C 1
ATOM 708 O O . ALA A 1 96 ? 24.180 15.878 -31.013 1.00 93.94 96 ALA A O 1
ATOM 709 N N . VAL A 1 97 ? 26.130 14.777 -31.215 1.00 93.56 97 VAL A N 1
ATOM 710 C CA . VAL A 1 97 ? 26.666 15.615 -32.301 1.00 93.56 97 VAL A CA 1
ATOM 711 C C . VAL A 1 97 ? 26.180 15.143 -33.670 1.00 93.56 97 VAL A C 1
ATOM 713 O O . VAL A 1 97 ? 25.818 15.966 -34.510 1.00 93.56 97 VAL A O 1
ATOM 716 N N . ASP A 1 98 ? 26.150 13.830 -33.903 1.00 93.56 98 ASP A N 1
ATOM 717 C CA . ASP A 1 98 ? 25.777 13.255 -35.195 1.00 93.56 98 ASP A CA 1
ATOM 718 C C . ASP A 1 98 ? 24.382 12.610 -35.143 1.00 93.56 98 ASP A C 1
ATOM 720 O O . ASP A 1 98 ? 24.204 11.450 -34.764 1.00 93.56 98 ASP A O 1
ATOM 724 N N . SER A 1 99 ? 23.374 13.372 -35.578 1.00 93.44 99 SER A N 1
ATOM 725 C CA . SER A 1 99 ? 21.980 12.911 -35.641 1.00 93.44 99 SER A CA 1
ATOM 726 C C . SER A 1 99 ? 21.785 11.723 -36.595 1.00 93.44 99 SER A C 1
ATOM 728 O O . SER A 1 99 ? 20.951 10.850 -36.333 1.00 93.44 99 SER A O 1
ATOM 730 N N . PHE A 1 100 ? 22.563 11.648 -37.683 1.00 93.62 100 PHE A N 1
ATOM 731 C CA . PHE A 1 100 ? 22.493 10.521 -38.611 1.00 93.62 100 PHE A CA 1
ATOM 732 C C . PHE A 1 100 ? 23.048 9.260 -37.953 1.00 93.62 100 PHE A C 1
ATOM 734 O O . PHE A 1 100 ? 22.394 8.217 -37.983 1.00 93.62 100 PHE A O 1
ATOM 741 N N . LEU A 1 101 ? 24.207 9.357 -37.298 1.00 94.44 101 LEU A N 1
ATOM 742 C CA . LEU A 1 101 ? 24.785 8.247 -36.544 1.00 94.44 101 LEU A CA 1
ATOM 743 C C . LEU A 1 101 ? 23.866 7.796 -35.408 1.00 94.44 101 LEU A C 1
ATOM 745 O O . LEU A 1 101 ? 23.674 6.595 -35.241 1.00 94.44 101 LEU A O 1
ATOM 749 N N . ARG A 1 102 ? 23.232 8.729 -34.688 1.00 95.69 102 ARG A N 1
ATOM 750 C CA . ARG A 1 102 ? 22.224 8.419 -33.666 1.00 95.69 102 ARG A CA 1
ATOM 751 C C . ARG A 1 102 ? 21.054 7.618 -34.229 1.00 95.69 102 ARG A C 1
ATOM 753 O O . ARG A 1 102 ? 20.703 6.581 -33.675 1.00 95.69 102 ARG A O 1
ATOM 760 N N . SER A 1 103 ? 20.484 8.053 -35.352 1.00 95.94 103 SER A N 1
ATOM 761 C CA . SER A 1 103 ? 19.390 7.331 -36.013 1.00 95.94 103 SER A CA 1
ATOM 762 C C . SER A 1 103 ? 19.821 5.931 -36.470 1.00 95.94 103 SER A C 1
ATOM 764 O O . SER A 1 103 ? 19.100 4.957 -36.259 1.00 95.94 103 SER A O 1
ATOM 766 N N . GLN A 1 104 ? 21.024 5.802 -37.038 1.00 96.31 104 GLN A N 1
ATOM 767 C CA . GLN A 1 104 ? 21.584 4.511 -37.445 1.00 96.31 104 GLN A CA 1
ATOM 768 C C . GLN A 1 104 ? 21.853 3.593 -36.246 1.00 96.31 104 GLN A C 1
ATOM 770 O O . GLN A 1 104 ? 21.587 2.398 -36.334 1.00 96.31 104 GLN A O 1
ATOM 775 N N . PHE A 1 105 ? 22.335 4.145 -35.130 1.00 96.69 105 PHE A N 1
ATOM 776 C CA . PHE A 1 105 ? 22.561 3.419 -33.883 1.00 96.69 105 PHE A CA 1
ATOM 777 C C . PHE A 1 105 ? 21.248 2.868 -33.319 1.00 96.69 105 PHE A C 1
ATOM 779 O O . PHE A 1 105 ? 21.150 1.670 -33.073 1.00 96.69 105 PHE A O 1
ATOM 786 N N . LEU A 1 106 ? 20.223 3.717 -33.182 1.00 97.25 106 LEU A N 1
ATOM 787 C CA . LEU A 1 106 ? 18.899 3.318 -32.695 1.00 97.25 106 LEU A CA 1
ATOM 788 C C . LEU A 1 106 ? 18.256 2.267 -33.604 1.00 97.25 106 LEU A C 1
ATOM 790 O O . LEU A 1 106 ? 17.705 1.281 -33.118 1.00 97.25 106 LEU A O 1
ATOM 794 N N . LYS A 1 107 ? 18.379 2.432 -34.927 1.00 96.56 107 LYS A N 1
ATOM 795 C CA . LYS A 1 107 ? 17.872 1.448 -35.886 1.00 96.56 107 LYS A CA 1
ATOM 796 C C . LYS A 1 107 ? 18.608 0.112 -35.774 1.00 96.56 107 LYS A C 1
ATOM 798 O O . LYS A 1 107 ? 17.961 -0.926 -35.693 1.00 96.56 107 LYS A O 1
ATOM 803 N N . GLY A 1 108 ? 19.940 0.139 -35.708 1.00 96.31 108 GLY A N 1
ATOM 804 C CA . GLY A 1 108 ? 20.753 -1.058 -35.500 1.00 96.31 108 GLY A CA 1
ATOM 805 C C . GLY A 1 108 ? 20.422 -1.773 -34.189 1.00 96.31 108 GLY A C 1
ATOM 806 O O . GLY A 1 108 ? 20.351 -3.000 -34.170 1.00 96.31 108 GLY A O 1
ATOM 807 N N . PHE A 1 109 ? 20.157 -1.018 -33.120 1.00 96.69 109 PHE A N 1
ATOM 808 C CA . PHE A 1 109 ? 19.769 -1.572 -31.824 1.00 96.69 109 PHE A CA 1
ATOM 809 C C . PHE A 1 109 ? 18.385 -2.219 -31.871 1.00 96.69 109 PHE A C 1
ATOM 811 O O . PHE A 1 109 ? 18.244 -3.363 -31.447 1.00 96.69 109 PHE A O 1
ATOM 818 N N . SER A 1 110 ? 17.401 -1.543 -32.469 1.00 96.81 110 SER A N 1
ATOM 819 C CA . SER A 1 110 ? 16.056 -2.081 -32.709 1.00 96.81 110 SER A CA 1
ATOM 820 C C . SER A 1 110 ? 16.091 -3.395 -33.504 1.00 96.81 110 SER A C 1
ATOM 822 O O . SER A 1 110 ? 15.471 -4.388 -33.111 1.00 96.81 110 SER A O 1
ATOM 824 N N . ASP A 1 111 ? 16.884 -3.441 -34.578 1.00 95.69 111 ASP A N 1
ATOM 825 C CA . ASP A 1 111 ? 17.048 -4.642 -35.400 1.00 95.69 111 ASP A CA 1
ATOM 826 C C . ASP A 1 111 ? 17.746 -5.771 -34.607 1.00 95.69 111 ASP A C 1
ATOM 828 O O . ASP A 1 111 ? 17.369 -6.937 -34.719 1.00 95.69 111 ASP A O 1
ATOM 832 N N . TYR A 1 112 ? 18.720 -5.441 -33.748 1.00 94.50 112 TYR A N 1
ATOM 833 C CA . TYR A 1 112 ? 19.421 -6.415 -32.904 1.00 94.50 112 TYR A CA 1
ATOM 834 C C . TYR A 1 112 ? 18.514 -7.053 -31.839 1.00 94.50 112 TYR A C 1
ATOM 836 O O . TYR A 1 112 ? 18.532 -8.280 -31.678 1.00 94.50 112 TYR A O 1
ATOM 844 N N . ILE A 1 113 ? 17.719 -6.244 -31.127 1.00 95.12 113 ILE A N 1
ATOM 845 C CA . ILE A 1 113 ? 16.813 -6.711 -30.061 1.00 95.12 113 ILE A CA 1
ATOM 846 C C . ILE A 1 113 ? 15.521 -7.342 -30.591 1.00 95.12 113 ILE A C 1
ATOM 848 O O . ILE A 1 113 ? 14.763 -7.914 -29.817 1.00 95.12 113 ILE A O 1
ATOM 852 N N . SER A 1 114 ? 15.273 -7.284 -31.903 1.00 93.69 114 SER A N 1
ATOM 853 C CA . SER A 1 114 ? 14.160 -8.011 -32.530 1.00 93.69 114 SER A CA 1
ATOM 854 C C . SER A 1 114 ? 14.284 -9.531 -32.355 1.00 93.69 114 SER A C 1
ATOM 856 O O . SER A 1 114 ? 13.293 -10.248 -32.444 1.00 93.69 114 SER A O 1
ATOM 858 N N . SER A 1 115 ? 15.491 -10.035 -32.071 1.00 92.69 115 SER A N 1
ATOM 859 C CA . SER A 1 115 ? 15.688 -11.403 -31.593 1.00 92.69 115 SER A CA 1
ATOM 860 C C . SER A 1 115 ? 15.511 -11.480 -30.075 1.00 92.69 115 SER A C 1
ATOM 862 O O . SER A 1 115 ? 16.294 -10.894 -29.324 1.00 92.69 115 SER A O 1
ATOM 864 N N . THR A 1 116 ? 14.557 -12.295 -29.620 1.00 91.31 116 THR A N 1
ATOM 865 C CA . THR A 1 116 ? 14.279 -12.575 -28.200 1.00 91.31 116 THR A CA 1
ATOM 866 C C . THR A 1 116 ? 15.532 -12.966 -27.409 1.00 91.31 116 THR A C 1
ATOM 868 O O . THR A 1 116 ? 15.725 -12.519 -26.279 1.00 91.31 116 THR A O 1
ATOM 871 N N . SER A 1 117 ? 16.432 -13.760 -28.002 1.00 90.38 117 SER A N 1
ATOM 872 C CA . SER A 1 117 ? 17.680 -14.167 -27.343 1.00 90.38 117 SER A CA 1
ATOM 873 C C . SER A 1 117 ? 18.638 -12.994 -27.144 1.00 90.38 117 SER A C 1
ATOM 875 O O . SER A 1 117 ? 19.273 -12.880 -26.097 1.00 90.38 117 SER A O 1
ATOM 877 N N . ASN A 1 118 ? 18.720 -12.090 -28.120 1.00 91.88 118 ASN A N 1
ATOM 878 C CA . ASN A 1 118 ? 19.557 -10.900 -28.035 1.00 91.88 118 ASN A CA 1
ATOM 879 C C . ASN A 1 118 ? 18.986 -9.884 -27.050 1.00 91.88 118 ASN A C 1
ATOM 881 O O . ASN A 1 118 ? 19.756 -9.336 -26.262 1.00 91.88 118 ASN A O 1
ATOM 885 N N . LEU A 1 119 ? 17.664 -9.679 -27.054 1.00 93.81 119 LEU A N 1
ATOM 886 C CA . LEU A 1 119 ? 16.982 -8.832 -26.080 1.00 93.81 119 LEU A CA 1
ATOM 887 C C . LEU A 1 119 ? 17.255 -9.325 -24.657 1.00 93.81 119 LEU A C 1
ATOM 889 O O . LEU A 1 119 ? 17.780 -8.576 -23.837 1.00 93.81 119 LEU A O 1
ATOM 893 N N . ARG A 1 120 ? 17.015 -10.613 -24.389 1.00 92.44 120 ARG A N 1
ATOM 894 C CA . ARG A 1 120 ? 17.325 -11.223 -23.091 1.00 92.44 120 ARG A CA 1
ATOM 895 C C . ARG A 1 120 ? 18.776 -10.960 -22.680 1.00 92.44 120 ARG A C 1
ATOM 897 O O . ARG A 1 120 ? 19.028 -10.512 -21.568 1.00 92.44 120 ARG A O 1
ATOM 904 N N . ARG A 1 121 ? 19.739 -11.178 -23.581 1.00 90.94 121 ARG A N 1
ATOM 905 C CA . ARG A 1 121 ? 21.170 -10.978 -23.291 1.00 90.94 121 ARG A CA 1
ATOM 906 C C . ARG A 1 121 ? 21.507 -9.546 -22.881 1.00 90.94 121 ARG A C 1
ATOM 908 O O . ARG A 1 121 ? 22.304 -9.373 -21.966 1.00 90.94 121 ARG A O 1
ATOM 915 N N . VAL A 1 122 ? 20.942 -8.531 -23.537 1.00 93.62 122 VAL A N 1
ATOM 916 C CA . VAL A 1 122 ? 21.256 -7.124 -23.218 1.00 93.62 122 VAL A CA 1
ATOM 917 C C . VAL A 1 122 ? 20.559 -6.619 -21.952 1.00 93.62 122 VAL A C 1
ATOM 919 O O . VAL A 1 122 ? 21.039 -5.653 -21.358 1.00 93.62 122 VAL A O 1
ATOM 922 N N . LEU A 1 123 ? 19.469 -7.275 -21.538 1.00 93.19 123 LEU A N 1
ATOM 923 C CA . LEU A 1 123 ? 18.735 -6.988 -20.302 1.00 93.19 123 LEU A CA 1
ATOM 924 C C . LEU A 1 123 ? 19.349 -7.660 -19.065 1.00 93.19 123 LEU A C 1
ATOM 926 O O . LEU A 1 123 ? 19.154 -7.172 -17.949 1.00 93.19 123 LEU A O 1
ATOM 930 N N . LEU A 1 124 ? 20.071 -8.771 -19.248 1.00 90.56 124 LEU A N 1
ATOM 931 C CA . LEU A 1 124 ? 20.684 -9.499 -18.142 1.00 90.56 124 LEU A CA 1
ATOM 932 C C . LEU A 1 124 ? 21.799 -8.675 -17.470 1.00 90.56 124 LEU A C 1
ATOM 934 O O . LEU A 1 124 ? 22.602 -8.029 -18.154 1.00 90.56 124 LEU A O 1
ATOM 938 N N . PRO A 1 125 ? 21.886 -8.724 -16.131 1.00 85.81 125 PRO A N 1
ATOM 939 C CA . PRO A 1 125 ? 22.968 -8.092 -15.393 1.00 85.81 125 PRO A CA 1
ATOM 940 C C . PRO A 1 125 ? 24.324 -8.699 -15.772 1.00 85.81 125 PRO A C 1
ATOM 942 O O . PRO A 1 125 ? 24.466 -9.918 -15.878 1.00 85.81 125 PRO A O 1
ATOM 945 N N . CYS A 1 126 ? 25.348 -7.860 -15.930 1.00 76.62 126 CYS A N 1
ATOM 946 C CA . CYS A 1 126 ? 26.711 -8.338 -16.158 1.00 76.62 126 CYS A CA 1
ATOM 947 C C . CYS A 1 126 ? 27.389 -8.666 -14.821 1.00 76.62 126 CYS A C 1
ATOM 949 O O . CYS A 1 126 ? 27.517 -7.796 -13.957 1.00 76.62 126 CYS A O 1
ATOM 951 N N . ASP A 1 127 ? 27.841 -9.910 -14.638 1.00 63.88 127 ASP A N 1
ATOM 952 C CA . ASP A 1 127 ? 28.578 -10.299 -13.434 1.00 63.88 127 ASP A CA 1
ATOM 953 C C . ASP A 1 127 ? 30.010 -9.748 -13.487 1.00 63.88 127 ASP A C 1
ATOM 955 O O . ASP A 1 127 ? 30.775 -10.039 -14.409 1.00 63.88 127 ASP A O 1
ATOM 959 N N . ARG A 1 128 ? 30.375 -8.941 -12.485 1.00 56.81 128 ARG A N 1
ATOM 960 C CA . ARG A 1 128 ? 31.765 -8.559 -12.218 1.00 56.81 128 ARG A CA 1
ATOM 961 C C . ARG A 1 128 ? 32.311 -9.413 -11.087 1.00 56.81 128 ARG A C 1
ATOM 963 O O . ARG A 1 128 ? 31.724 -9.446 -10.011 1.00 56.81 128 ARG A O 1
ATOM 970 N N . ASP A 1 129 ? 33.442 -10.056 -11.355 1.00 47.62 129 ASP A N 1
ATOM 971 C CA . ASP A 1 129 ? 34.336 -10.765 -10.436 1.00 47.62 129 ASP A CA 1
ATOM 972 C C . ASP A 1 129 ? 33.999 -10.644 -8.937 1.00 47.62 129 ASP A C 1
ATOM 974 O O . ASP A 1 129 ? 34.423 -9.702 -8.272 1.00 47.62 129 ASP A O 1
ATOM 978 N N . GLY A 1 130 ? 33.277 -11.637 -8.404 1.00 49.75 130 GLY A N 1
ATOM 979 C CA . GLY A 1 130 ? 33.410 -12.196 -7.046 1.00 49.75 130 GLY A CA 1
ATOM 980 C C . GLY A 1 130 ? 33.282 -11.300 -5.801 1.00 49.75 130 GLY A C 1
ATOM 981 O O . GLY A 1 130 ? 33.302 -11.837 -4.694 1.00 49.75 130 GLY A O 1
ATOM 982 N N . PHE A 1 131 ? 33.136 -9.981 -5.919 1.00 42.88 131 PHE A N 1
ATOM 983 C CA . PHE A 1 131 ? 32.981 -9.067 -4.789 1.00 42.88 131 PHE A CA 1
ATOM 984 C C . PHE A 1 131 ? 31.536 -8.582 -4.720 1.00 42.88 131 PHE A C 1
ATOM 986 O O . PHE A 1 131 ? 31.116 -7.671 -5.430 1.00 42.88 131 PHE A O 1
ATOM 993 N N . GLY A 1 132 ? 30.763 -9.236 -3.852 1.00 49.00 132 GLY A N 1
ATOM 994 C CA . GLY A 1 132 ? 29.374 -8.887 -3.595 1.00 49.00 132 GLY A CA 1
ATOM 995 C C . GLY A 1 132 ? 29.211 -7.425 -3.170 1.00 49.00 132 GLY A C 1
ATOM 996 O O . GLY A 1 132 ? 29.980 -6.930 -2.347 1.00 49.00 132 GLY A O 1
ATOM 997 N N . SER A 1 133 ? 28.165 -6.787 -3.715 1.00 43.44 133 SER A N 1
ATOM 998 C CA . SER A 1 133 ? 27.487 -5.566 -3.232 1.00 43.44 133 SER A CA 1
ATOM 999 C C . SER A 1 133 ? 27.480 -4.329 -4.151 1.00 43.44 133 SER A C 1
ATOM 1001 O O . SER A 1 133 ? 26.950 -3.301 -3.732 1.00 43.44 133 SER A O 1
ATOM 1003 N N . VAL A 1 134 ? 27.959 -4.381 -5.399 1.00 51.84 134 VAL A N 1
ATOM 1004 C CA . VAL A 1 134 ? 27.712 -3.286 -6.366 1.00 51.84 134 VAL A CA 1
ATOM 1005 C C . VAL A 1 134 ? 26.622 -3.724 -7.341 1.00 51.84 134 VAL A C 1
ATOM 1007 O O . VAL A 1 134 ? 26.701 -4.829 -7.874 1.00 51.84 134 VAL A O 1
ATOM 1010 N N . ARG A 1 135 ? 25.581 -2.895 -7.519 1.00 56.44 135 ARG A N 1
ATOM 1011 C CA . ARG A 1 135 ? 24.471 -3.130 -8.460 1.00 56.44 135 ARG A CA 1
ATOM 1012 C C . ARG A 1 135 ? 25.008 -3.689 -9.775 1.00 56.44 135 ARG A C 1
ATOM 1014 O O . ARG A 1 135 ? 25.896 -3.095 -10.382 1.00 56.44 135 ARG A O 1
ATOM 1021 N N . ARG A 1 136 ? 24.490 -4.843 -10.190 1.00 68.75 136 ARG A N 1
ATOM 1022 C CA . ARG A 1 136 ? 24.854 -5.435 -11.473 1.00 68.75 136 ARG A CA 1
ATOM 1023 C C . ARG A 1 136 ? 24.069 -4.712 -12.560 1.00 68.75 136 ARG A C 1
ATOM 1025 O O . ARG A 1 136 ? 22.861 -4.899 -12.663 1.00 68.75 136 ARG A O 1
ATOM 1032 N N . GLU A 1 137 ? 24.751 -3.867 -13.317 1.00 82.50 137 GLU A N 1
ATOM 1033 C CA . GLU A 1 137 ? 24.149 -3.110 -14.413 1.00 82.50 137 GLU A CA 1
ATOM 1034 C C . GLU A 1 137 ? 24.087 -3.979 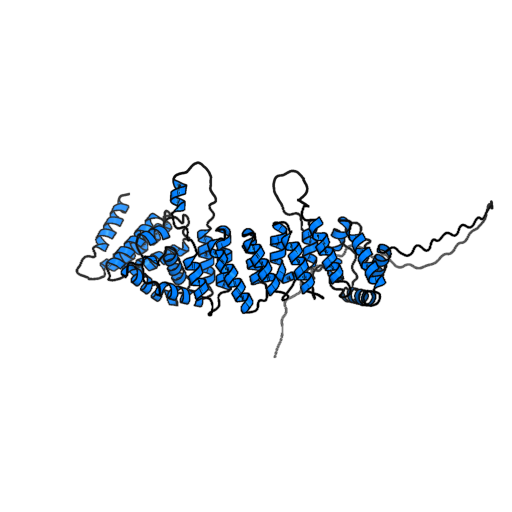-15.677 1.00 82.50 137 GLU A C 1
ATOM 1036 O O . GLU A 1 137 ? 25.002 -4.757 -15.975 1.00 82.50 137 GLU A O 1
ATOM 1041 N N . SER A 1 138 ? 22.987 -3.866 -16.415 1.00 91.75 138 SER A N 1
ATOM 1042 C CA . SER A 1 138 ? 22.868 -4.429 -17.760 1.00 91.75 138 SER A CA 1
ATOM 1043 C C . SER A 1 138 ? 23.409 -3.439 -18.803 1.00 91.75 138 SER A C 1
ATOM 1045 O O . SER A 1 138 ? 23.610 -2.251 -18.522 1.00 91.75 138 SER A O 1
ATOM 1047 N N . LEU A 1 139 ? 23.596 -3.896 -20.046 1.00 93.44 139 LEU A N 1
ATOM 1048 C CA . LEU A 1 139 ? 23.901 -2.974 -21.143 1.00 93.44 139 LEU A CA 1
ATOM 1049 C C . LEU A 1 139 ? 22.760 -1.966 -21.342 1.00 93.44 139 LEU A C 1
ATOM 1051 O O . LEU A 1 139 ? 23.021 -0.785 -21.556 1.00 93.44 139 LEU A O 1
ATOM 1055 N N . VAL A 1 140 ? 21.507 -2.416 -21.252 1.00 95.56 140 VAL A N 1
ATOM 1056 C CA . VAL A 1 140 ? 20.338 -1.549 -21.443 1.00 95.56 140 VAL A CA 1
ATOM 1057 C C . VAL A 1 140 ? 20.280 -0.444 -20.392 1.00 95.56 140 VAL A C 1
ATOM 1059 O O . VAL A 1 140 ? 20.118 0.713 -20.766 1.00 95.56 140 VAL A O 1
ATOM 1062 N N . GLN A 1 141 ? 20.492 -0.751 -19.111 1.00 93.38 141 GLN A N 1
ATOM 1063 C CA . GLN A 1 141 ? 20.547 0.264 -18.052 1.00 93.38 141 GLN A CA 1
ATOM 1064 C C . GLN A 1 141 ? 21.633 1.310 -18.325 1.00 93.38 141 GLN A C 1
ATOM 1066 O O . GLN A 1 141 ? 21.386 2.503 -18.183 1.00 93.38 141 GLN A O 1
ATOM 1071 N N . LEU A 1 142 ? 22.815 0.901 -18.795 1.00 93.69 142 LEU A N 1
ATOM 1072 C CA . LEU A 1 142 ? 23.873 1.849 -19.152 1.00 93.69 142 LEU A CA 1
ATOM 1073 C C . LEU A 1 142 ? 23.508 2.741 -20.337 1.00 93.69 142 LEU A C 1
ATOM 1075 O O . LEU A 1 142 ? 23.826 3.930 -20.321 1.00 93.69 142 LEU A O 1
ATOM 1079 N N . LEU A 1 143 ? 22.854 2.177 -21.353 1.00 95.75 143 LEU A N 1
ATOM 1080 C CA . LEU A 1 143 ? 22.380 2.931 -22.511 1.00 95.75 143 LEU A CA 1
ATOM 1081 C C . LEU A 1 143 ? 21.249 3.897 -22.132 1.00 95.75 143 LEU A C 1
ATOM 1083 O O . LEU A 1 143 ? 21.232 5.024 -22.619 1.00 95.75 143 LEU A O 1
ATOM 1087 N N . LEU A 1 144 ? 20.366 3.510 -21.207 1.00 96.38 144 LEU A N 1
ATOM 1088 C CA . LEU A 1 144 ? 19.347 4.397 -20.640 1.00 96.38 144 LEU A CA 1
ATOM 1089 C C . LEU A 1 144 ? 19.958 5.570 -19.864 1.00 96.38 144 LEU A C 1
ATOM 1091 O O . LEU A 1 144 ? 19.296 6.583 -19.690 1.00 96.38 144 LEU A O 1
ATOM 1095 N N . LEU A 1 145 ? 21.221 5.500 -19.442 1.00 94.81 145 LEU A N 1
ATOM 1096 C CA . LEU A 1 145 ? 21.925 6.614 -18.797 1.00 94.81 145 LEU A CA 1
ATOM 1097 C C . LEU A 1 145 ? 22.671 7.522 -19.801 1.00 94.81 145 LEU A C 1
ATOM 1099 O O . LEU A 1 145 ? 23.428 8.404 -19.387 1.00 94.81 145 LEU A O 1
ATOM 1103 N N . VAL A 1 146 ? 22.464 7.336 -21.112 1.00 95.69 146 VAL A N 1
ATOM 1104 C CA . VAL A 1 146 ? 22.977 8.202 -22.190 1.00 95.69 146 VAL A CA 1
ATOM 1105 C C . VAL A 1 146 ? 21.873 9.161 -22.646 1.00 95.69 146 VAL A C 1
ATOM 1107 O O . VAL A 1 146 ? 20.894 8.758 -23.273 1.00 95.69 146 VAL A O 1
ATOM 1110 N N . LYS A 1 147 ? 22.032 10.457 -22.352 1.00 94.88 147 LYS A N 1
ATOM 1111 C CA . LYS A 1 147 ? 20.985 11.486 -22.514 1.00 94.88 147 LYS A CA 1
ATOM 1112 C C . LYS A 1 147 ? 20.440 11.586 -23.935 1.00 94.88 147 LYS A C 1
ATOM 1114 O O . LYS A 1 147 ? 19.233 11.681 -24.123 1.00 94.88 147 LYS A O 1
ATOM 1119 N N . SER A 1 148 ? 21.327 11.566 -24.923 1.00 95.44 148 SER A N 1
ATOM 1120 C CA . SER A 1 148 ? 20.995 11.765 -26.340 1.00 95.44 148 SER A CA 1
ATOM 1121 C C . SER A 1 148 ? 20.083 10.695 -26.952 1.00 95.44 148 SER A C 1
ATOM 1123 O O . SER A 1 148 ? 19.479 10.971 -27.992 1.00 95.44 148 SER A O 1
ATOM 1125 N N . ILE A 1 149 ? 19.979 9.516 -26.327 1.00 96.38 149 ILE A N 1
ATOM 1126 C CA . ILE A 1 149 ? 19.192 8.365 -26.808 1.00 96.38 149 ILE A CA 1
ATOM 1127 C C . ILE A 1 149 ? 18.189 7.823 -25.781 1.00 96.38 149 ILE A C 1
ATOM 1129 O O . ILE A 1 149 ? 17.432 6.912 -26.106 1.00 96.38 149 ILE A O 1
ATOM 1133 N N . GLN A 1 150 ? 18.186 8.335 -24.545 1.00 96.88 150 GLN A N 1
ATOM 1134 C CA . GLN A 1 150 ? 17.399 7.763 -23.449 1.00 96.88 150 GLN A CA 1
ATOM 1135 C C . GLN A 1 150 ? 15.908 7.664 -23.797 1.00 96.88 150 GLN A C 1
ATOM 1137 O O . GLN A 1 150 ? 15.324 6.601 -23.615 1.00 96.88 150 GLN A O 1
ATOM 1142 N N . GLN A 1 151 ? 15.303 8.741 -24.314 1.00 96.44 151 GLN A N 1
ATOM 1143 C CA . GLN A 1 151 ? 13.872 8.756 -24.637 1.00 96.44 151 GLN A CA 1
ATOM 1144 C C . GLN A 1 151 ? 13.524 7.708 -25.701 1.00 96.44 151 GLN A C 1
ATOM 1146 O O . GLN A 1 151 ? 12.629 6.899 -25.483 1.00 96.44 151 GLN A O 1
ATOM 1151 N N . ASP A 1 152 ? 14.289 7.657 -26.796 1.00 97.31 152 ASP A N 1
ATOM 1152 C CA . ASP A 1 152 ? 14.079 6.690 -27.877 1.00 97.31 152 ASP A CA 1
ATOM 1153 C C . ASP A 1 152 ? 14.194 5.236 -27.382 1.00 97.31 152 ASP A C 1
ATOM 1155 O O . ASP A 1 152 ? 13.465 4.355 -27.835 1.00 97.31 152 ASP A O 1
ATOM 1159 N N . LEU A 1 153 ? 15.101 4.967 -26.436 1.00 97.56 153 LEU A N 1
ATOM 1160 C CA . LEU A 1 153 ? 15.271 3.640 -25.842 1.00 97.56 153 LEU A CA 1
ATOM 1161 C C . LEU A 1 153 ? 14.150 3.272 -24.868 1.00 97.56 153 LEU A C 1
ATOM 1163 O O . LEU A 1 153 ? 13.680 2.136 -24.908 1.00 97.56 153 LEU A O 1
ATOM 1167 N N . LEU A 1 154 ? 13.711 4.202 -24.013 1.00 96.94 154 LEU A N 1
ATOM 1168 C CA . LEU A 1 154 ? 12.537 3.999 -23.155 1.00 96.94 154 LEU A CA 1
ATOM 1169 C C . LEU A 1 154 ? 11.315 3.672 -24.016 1.00 96.94 154 LEU A C 1
ATOM 1171 O O . LEU A 1 154 ? 10.613 2.695 -23.756 1.00 96.94 154 LEU A O 1
ATOM 1175 N N . ASP A 1 155 ? 11.118 4.445 -25.084 1.00 97.12 155 ASP A N 1
ATOM 1176 C CA . ASP A 1 155 ? 10.030 4.264 -26.031 1.00 97.12 155 ASP A CA 1
ATOM 1177 C C . ASP A 1 155 ? 10.075 2.899 -26.716 1.00 97.12 155 ASP A C 1
ATOM 1179 O O . ASP A 1 155 ? 9.053 2.212 -26.758 1.00 97.12 155 ASP A O 1
ATOM 1183 N N . MET A 1 156 ? 11.253 2.497 -27.192 1.00 97.25 156 MET A N 1
ATOM 1184 C CA . MET A 1 156 ? 11.480 1.219 -27.861 1.00 97.25 156 MET A CA 1
ATOM 1185 C C . MET A 1 156 ? 11.241 0.024 -26.931 1.00 97.25 156 MET A C 1
ATOM 1187 O O . MET A 1 156 ? 10.644 -0.969 -27.342 1.00 97.25 156 MET A O 1
ATOM 1191 N N . LEU A 1 157 ? 11.690 0.099 -25.676 1.00 97.50 157 LEU A N 1
ATOM 1192 C CA . LEU A 1 157 ? 11.512 -0.980 -24.701 1.00 97.50 157 LEU A CA 1
ATOM 1193 C C . LEU A 1 157 ? 10.054 -1.103 -24.243 1.00 97.50 157 LEU A C 1
ATOM 1195 O O . LEU A 1 157 ? 9.554 -2.219 -24.114 1.00 97.50 157 LEU A O 1
ATOM 1199 N N . LEU A 1 158 ? 9.359 0.022 -24.039 1.00 96.62 158 LEU A N 1
ATOM 1200 C CA . LEU A 1 158 ? 7.931 0.029 -23.710 1.00 96.62 158 LEU A CA 1
ATOM 1201 C C . LEU A 1 158 ? 7.068 -0.491 -24.866 1.00 96.62 158 LEU A C 1
ATOM 1203 O O . LEU A 1 158 ? 6.096 -1.192 -24.613 1.00 96.62 158 LEU A O 1
ATOM 1207 N N . GLU A 1 159 ? 7.431 -0.212 -26.121 1.00 95.94 159 GLU A N 1
ATOM 1208 C CA . GLU A 1 159 ? 6.759 -0.780 -27.304 1.00 95.94 159 GLU A CA 1
ATOM 1209 C C . GLU A 1 159 ? 7.004 -2.281 -27.467 1.00 95.94 159 GLU A C 1
ATOM 1211 O O . GLU A 1 159 ? 6.149 -2.989 -27.995 1.00 95.94 159 GLU A O 1
ATOM 1216 N N . LYS A 1 160 ? 8.150 -2.776 -26.988 1.00 94.69 160 LYS A N 1
ATOM 1217 C CA . LYS A 1 160 ? 8.469 -4.206 -26.976 1.00 94.69 160 LYS A CA 1
ATOM 1218 C C . LYS A 1 160 ? 7.781 -4.978 -25.860 1.00 94.69 160 LYS A C 1
ATOM 1220 O O . LYS A 1 160 ? 7.565 -6.175 -26.013 1.00 94.69 160 LYS A O 1
ATOM 1225 N N . LEU A 1 161 ? 7.431 -4.325 -24.754 1.00 94.44 161 LEU A N 1
ATOM 1226 C CA . LEU A 1 161 ? 6.872 -4.992 -23.580 1.00 94.44 161 LEU A CA 1
ATOM 1227 C C . LEU A 1 161 ? 5.587 -5.807 -23.878 1.00 94.44 161 LEU A C 1
ATOM 1229 O O . LEU A 1 161 ? 5.532 -6.958 -23.439 1.00 94.44 161 LEU A O 1
ATOM 1233 N N . PRO A 1 162 ? 4.604 -5.308 -24.662 1.00 94.31 162 PRO A N 1
ATOM 1234 C CA . PRO A 1 162 ? 3.393 -6.063 -24.991 1.00 94.31 162 PRO A CA 1
ATOM 1235 C C . PRO A 1 162 ? 3.625 -7.366 -25.764 1.00 94.31 162 PRO A C 1
ATOM 1237 O O . PRO A 1 162 ? 2.804 -8.272 -25.663 1.00 94.31 162 PRO A O 1
ATOM 1240 N N . GLU A 1 163 ? 4.740 -7.506 -26.496 1.00 93.56 163 GLU A N 1
ATOM 1241 C CA . GLU A 1 163 ? 5.080 -8.749 -27.217 1.00 93.56 163 GLU A CA 1
ATOM 1242 C C . GLU A 1 163 ? 5.284 -9.943 -26.262 1.00 93.56 163 GLU A C 1
ATOM 1244 O O . GLU A 1 163 ? 5.262 -11.094 -26.696 1.00 93.56 163 GLU A O 1
ATOM 1249 N N . TYR A 1 164 ? 5.470 -9.680 -24.963 1.00 91.19 164 TYR A N 1
ATOM 1250 C CA . TYR A 1 164 ? 5.775 -10.677 -23.937 1.00 91.19 164 TYR A CA 1
ATOM 1251 C C . TYR A 1 164 ? 4.655 -10.863 -22.901 1.00 91.19 164 TYR A C 1
ATOM 1253 O O . TYR A 1 164 ? 4.875 -11.520 -21.888 1.00 91.19 164 TYR A O 1
ATOM 1261 N N . PHE A 1 165 ? 3.461 -10.309 -23.133 1.00 88.75 165 PHE A N 1
ATOM 1262 C CA . PHE A 1 165 ? 2.322 -10.443 -22.215 1.00 88.75 165 PHE A CA 1
ATOM 1263 C C . PHE A 1 165 ? 1.738 -11.858 -22.150 1.00 88.75 165 PHE A C 1
ATOM 1265 O O . PHE A 1 165 ? 1.342 -12.292 -21.070 1.00 88.75 165 PHE A O 1
ATOM 1272 N N . ASP A 1 166 ? 1.733 -12.567 -23.280 1.00 79.06 166 ASP A N 1
ATOM 1273 C CA . ASP A 1 166 ? 1.141 -13.906 -23.422 1.00 79.06 166 ASP A CA 1
ATOM 1274 C C . ASP A 1 166 ? 2.177 -15.036 -23.304 1.00 79.06 166 ASP A C 1
ATOM 1276 O O . ASP A 1 166 ? 1.880 -16.193 -23.603 1.00 79.06 166 ASP A O 1
ATOM 1280 N N . MET A 1 167 ? 3.415 -14.721 -22.903 1.00 68.12 167 MET A N 1
ATOM 1281 C CA . MET A 1 167 ? 4.442 -15.731 -22.645 1.00 68.12 167 MET A CA 1
ATOM 1282 C C . MET A 1 167 ? 4.133 -16.435 -21.320 1.00 68.12 167 MET A C 1
ATOM 1284 O O . MET A 1 167 ? 4.794 -16.215 -20.306 1.00 68.12 167 MET A O 1
ATOM 1288 N N . ASP A 1 168 ? 3.096 -17.270 -21.328 1.00 54.38 168 ASP A N 1
ATOM 1289 C CA . ASP A 1 168 ? 2.823 -18.200 -20.243 1.00 54.38 168 ASP A CA 1
ATOM 1290 C C . ASP A 1 168 ? 4.049 -19.107 -20.028 1.00 54.38 168 ASP A C 1
ATOM 1292 O O . ASP A 1 168 ? 4.737 -19.467 -20.995 1.00 54.38 168 ASP A O 1
ATOM 1296 N N . PRO A 1 169 ? 4.347 -19.504 -18.776 1.00 51.56 169 PRO A N 1
ATOM 1297 C CA . PRO A 1 169 ? 5.368 -20.505 -18.496 1.00 51.56 169 PRO A CA 1
ATOM 1298 C C . PRO A 1 169 ? 5.065 -21.759 -19.322 1.00 51.56 169 PRO A C 1
ATOM 1300 O O . PRO A 1 169 ? 4.074 -22.444 -19.078 1.00 51.56 169 PRO A O 1
ATOM 1303 N N . LEU A 1 170 ? 5.899 -22.014 -20.333 1.00 45.22 170 LEU A N 1
ATOM 1304 C CA . LEU A 1 170 ? 5.712 -23.057 -21.338 1.00 45.22 170 LEU A CA 1
ATOM 1305 C C . LEU A 1 170 ? 5.313 -24.404 -20.702 1.00 45.22 170 LEU A C 1
ATOM 1307 O O . LEU A 1 170 ? 6.109 -25.039 -20.014 1.00 45.22 170 LEU A O 1
ATOM 1311 N N . ASP A 1 171 ? 4.072 -24.820 -20.943 1.00 41.66 171 ASP A N 1
ATOM 1312 C CA . ASP A 1 171 ? 3.647 -26.109 -21.512 1.00 41.66 171 ASP A CA 1
ATOM 1313 C C . ASP A 1 171 ? 4.526 -27.359 -21.240 1.00 41.66 171 ASP A C 1
ATOM 1315 O O . ASP A 1 171 ? 4.852 -28.147 -22.130 1.00 41.66 171 ASP A O 1
ATOM 1319 N N . GLY A 1 172 ? 4.909 -27.565 -19.977 1.00 38.25 172 GLY A N 1
ATOM 1320 C CA . GLY A 1 172 ? 5.774 -28.656 -19.525 1.00 38.25 172 GLY A CA 1
ATOM 1321 C C . GLY A 1 172 ? 5.218 -29.406 -18.317 1.00 38.25 172 GLY A C 1
ATOM 1322 O O . GLY A 1 172 ? 5.852 -29.436 -17.273 1.00 38.25 172 GLY A O 1
ATOM 1323 N N . GLY A 1 173 ? 4.030 -30.003 -18.456 1.00 38.50 173 GLY A N 1
ATOM 1324 C CA . GLY A 1 173 ? 3.538 -31.115 -17.632 1.00 38.50 173 GLY A CA 1
ATOM 1325 C C . GLY A 1 173 ? 3.653 -30.979 -16.106 1.00 38.50 173 GLY A C 1
ATOM 1326 O O . GLY A 1 173 ? 4.544 -31.568 -15.502 1.00 38.50 173 GLY A O 1
ATOM 1327 N N . GLY A 1 174 ? 2.666 -30.340 -15.467 1.00 33.22 174 GLY A N 1
ATOM 1328 C CA . GLY A 1 174 ? 2.405 -30.552 -14.037 1.00 33.22 174 GLY A CA 1
ATOM 1329 C C . GLY A 1 174 ? 1.932 -29.335 -13.245 1.00 33.22 174 GLY A C 1
ATOM 1330 O O . GLY A 1 174 ? 2.684 -28.821 -12.435 1.00 33.22 174 GLY A O 1
ATOM 1331 N N . GLY A 1 175 ? 0.671 -28.931 -13.429 1.00 35.06 175 GLY A N 1
ATOM 1332 C CA . GLY A 1 175 ? -0.278 -28.510 -12.377 1.00 35.06 175 GLY A CA 1
ATOM 1333 C C . GLY A 1 175 ? 0.081 -27.482 -11.288 1.00 35.06 175 GLY A C 1
ATOM 1334 O O . GLY A 1 175 ? -0.739 -27.309 -10.391 1.00 35.06 175 GLY A O 1
ATOM 1335 N N . LEU A 1 176 ? 1.230 -26.807 -11.309 1.00 38.84 176 LEU A N 1
ATOM 1336 C CA . LEU A 1 176 ? 1.594 -25.799 -10.312 1.00 38.84 176 LEU A CA 1
ATOM 1337 C C . LEU A 1 176 ? 2.246 -24.602 -11.006 1.00 38.84 176 LEU A C 1
ATOM 1339 O O . LEU A 1 176 ? 3.367 -24.690 -11.500 1.00 38.84 176 LEU A O 1
ATOM 1343 N N . SER A 1 177 ? 1.527 -23.481 -11.028 1.00 43.59 177 SER A N 1
ATOM 1344 C CA . SER A 1 177 ? 1.975 -22.177 -11.516 1.00 43.59 177 SER A CA 1
ATOM 1345 C C . SER A 1 177 ? 3.131 -21.643 -10.658 1.00 43.59 177 SER A C 1
ATOM 1347 O O . SER A 1 177 ? 2.932 -20.817 -9.770 1.00 43.59 177 SER A O 1
ATOM 1349 N N . SER A 1 178 ? 4.349 -22.138 -10.875 1.00 49.34 178 SER A N 1
ATOM 1350 C CA . SER A 1 178 ? 5.550 -21.491 -10.350 1.00 49.34 178 SER A CA 1
ATOM 1351 C C . SER A 1 178 ? 5.892 -20.300 -11.251 1.00 49.34 178 SER A C 1
ATOM 1353 O O . SER A 1 178 ? 5.915 -20.476 -12.470 1.00 49.34 178 SER A O 1
ATOM 1355 N N . PRO A 1 179 ? 6.188 -19.108 -10.700 1.00 56.78 179 PRO A N 1
ATOM 1356 C CA . PRO A 1 179 ? 6.723 -18.005 -11.492 1.00 56.78 179 PRO A CA 1
ATOM 1357 C C . PRO A 1 179 ? 7.987 -18.461 -12.230 1.00 56.78 179 PRO A C 1
ATOM 1359 O O . PRO A 1 179 ? 8.817 -19.164 -11.640 1.00 56.78 179 PRO A O 1
ATOM 1362 N N . LEU A 1 180 ? 8.138 -18.062 -13.496 1.00 60.12 180 LEU A N 1
ATOM 1363 C CA . LEU A 1 180 ? 9.396 -18.222 -14.229 1.00 60.12 180 LEU A CA 1
ATOM 1364 C C . LEU A 1 180 ? 10.539 -17.589 -13.416 1.00 60.12 180 LEU A C 1
ATOM 1366 O O . LEU A 1 180 ? 10.335 -16.537 -12.794 1.00 60.12 180 LEU A O 1
ATOM 1370 N N . PRO A 1 181 ? 11.745 -18.185 -13.415 1.00 69.88 181 PRO A N 1
ATOM 1371 C CA . PRO A 1 181 ? 12.931 -17.498 -12.925 1.00 69.88 181 PRO A CA 1
ATOM 1372 C C . PRO A 1 181 ? 13.036 -16.113 -13.578 1.00 69.88 181 PRO A C 1
ATOM 1374 O O . PRO A 1 181 ? 12.810 -15.984 -14.780 1.00 69.88 181 PRO A O 1
ATOM 1377 N N . LEU A 1 182 ? 13.391 -15.079 -12.805 1.00 65.44 182 LEU A N 1
ATOM 1378 C CA . LEU A 1 182 ? 13.462 -13.691 -13.295 1.00 65.44 182 LEU A CA 1
ATOM 1379 C C . LEU A 1 182 ? 14.317 -13.560 -14.567 1.00 65.44 182 LEU A C 1
ATOM 1381 O O . LEU A 1 182 ? 14.006 -12.761 -15.439 1.00 65.44 182 LEU A O 1
ATOM 1385 N N . ASP A 1 183 ? 15.357 -14.384 -14.693 1.00 67.44 183 ASP A N 1
ATOM 1386 C CA . ASP A 1 183 ? 16.260 -14.398 -15.844 1.00 67.44 183 ASP A CA 1
ATOM 1387 C C . ASP A 1 183 ? 15.603 -14.907 -17.139 1.00 67.44 183 ASP A C 1
ATOM 1389 O O . ASP A 1 183 ? 16.202 -14.785 -18.207 1.00 67.44 183 ASP A O 1
ATOM 1393 N N . GLU A 1 184 ? 14.421 -15.517 -17.080 1.00 75.06 184 GLU A N 1
ATOM 1394 C CA . GLU A 1 184 ? 13.671 -16.032 -18.236 1.00 75.06 184 GLU A CA 1
ATOM 1395 C C . GLU A 1 184 ? 12.426 -15.190 -18.553 1.00 75.06 184 GLU A C 1
ATOM 1397 O O . GLU A 1 184 ? 11.954 -15.198 -19.690 1.00 75.06 184 GLU A O 1
ATOM 1402 N N . ASP A 1 185 ? 11.949 -14.401 -17.590 1.00 87.25 185 ASP A N 1
ATOM 1403 C CA . ASP A 1 185 ? 10.808 -13.499 -17.740 1.00 87.25 185 ASP A CA 1
ATOM 1404 C C . ASP A 1 185 ? 11.250 -12.168 -18.370 1.00 87.25 185 ASP A C 1
ATOM 1406 O O . ASP A 1 185 ? 11.678 -11.224 -17.700 1.00 87.25 185 ASP A O 1
ATOM 1410 N N . ILE A 1 186 ? 11.176 -12.099 -19.700 1.00 91.19 186 ILE A N 1
ATOM 1411 C CA . ILE A 1 186 ? 11.633 -10.934 -20.470 1.00 91.19 186 ILE A CA 1
ATOM 1412 C C . ILE A 1 186 ? 10.825 -9.679 -20.129 1.00 91.19 186 ILE A C 1
ATOM 1414 O O . ILE A 1 186 ? 11.406 -8.596 -20.069 1.00 91.19 186 ILE A O 1
ATOM 1418 N N . ALA A 1 187 ? 9.523 -9.806 -19.855 1.00 92.75 187 ALA A N 1
ATOM 1419 C CA . ALA A 1 187 ? 8.691 -8.670 -19.478 1.00 92.75 187 ALA A CA 1
ATOM 1420 C C . ALA A 1 187 ? 9.186 -8.044 -18.166 1.00 92.75 187 ALA A C 1
ATOM 1422 O O . ALA A 1 187 ? 9.431 -6.835 -18.103 1.00 92.75 187 ALA A O 1
ATOM 1423 N N . ARG A 1 188 ? 9.446 -8.869 -17.143 1.00 91.38 188 ARG A N 1
ATOM 1424 C CA . ARG A 1 188 ? 10.057 -8.399 -15.891 1.00 91.38 188 ARG A CA 1
ATOM 1425 C C . ARG A 1 188 ? 11.473 -7.871 -16.081 1.00 91.38 188 ARG A C 1
ATOM 1427 O O . ARG A 1 188 ? 11.824 -6.858 -15.477 1.00 91.38 188 ARG A O 1
ATOM 1434 N N . LEU A 1 189 ? 12.284 -8.510 -16.928 1.00 92.44 189 LEU A N 1
ATOM 1435 C CA . LEU A 1 189 ? 13.624 -8.018 -17.247 1.00 92.44 189 LEU A CA 1
ATOM 1436 C C . LEU A 1 189 ? 13.571 -6.621 -17.868 1.00 92.44 189 LEU A C 1
ATOM 1438 O O . LEU A 1 189 ? 14.369 -5.783 -17.463 1.00 92.44 189 LEU A O 1
ATOM 1442 N N . ILE A 1 190 ? 12.641 -6.345 -18.790 1.00 95.19 190 ILE A N 1
ATOM 1443 C CA . ILE A 1 190 ? 12.430 -5.004 -19.359 1.00 95.19 190 ILE A CA 1
ATOM 1444 C C . ILE A 1 190 ? 12.053 -4.012 -18.253 1.00 95.19 190 ILE A C 1
ATOM 1446 O O . ILE A 1 190 ? 12.709 -2.981 -18.113 1.00 95.19 190 ILE A O 1
ATOM 1450 N N . LEU A 1 191 ? 11.050 -4.335 -17.430 1.00 93.94 191 LEU A N 1
ATOM 1451 C CA . LEU A 1 191 ? 10.581 -3.451 -16.355 1.00 93.94 191 LEU A CA 1
ATOM 1452 C C . LEU A 1 191 ? 11.684 -3.105 -15.350 1.00 93.94 191 LEU A C 1
ATOM 1454 O O . LEU A 1 191 ? 11.791 -1.963 -14.902 1.00 93.94 191 LEU A O 1
ATOM 1458 N N . ASN A 1 192 ? 12.550 -4.069 -15.038 1.00 92.88 192 ASN A N 1
ATOM 1459 C CA . ASN A 1 192 ? 13.664 -3.874 -14.119 1.00 92.88 192 ASN A CA 1
ATOM 1460 C C . ASN A 1 192 ? 14.715 -2.874 -14.642 1.00 92.88 192 ASN A C 1
ATOM 1462 O O . ASN A 1 192 ? 15.466 -2.300 -13.855 1.00 92.88 192 ASN A O 1
ATOM 1466 N N . GLN A 1 193 ? 14.768 -2.618 -15.954 1.00 94.44 193 GLN A N 1
ATOM 1467 C CA . GLN A 1 193 ? 15.698 -1.631 -16.513 1.00 94.44 193 GLN A CA 1
ATOM 1468 C C . GLN A 1 193 ? 15.317 -0.193 -16.165 1.00 94.44 193 GLN A C 1
ATOM 1470 O O . GLN A 1 193 ? 16.179 0.681 -16.180 1.00 94.44 193 GLN A O 1
ATOM 1475 N N . PHE A 1 194 ? 14.043 0.051 -15.857 1.00 94.19 194 PHE A N 1
ATOM 1476 C CA . PHE A 1 194 ? 13.519 1.387 -15.589 1.00 94.19 194 PHE A CA 1
ATOM 1477 C C . PHE A 1 194 ? 13.632 1.796 -14.119 1.00 94.19 194 PHE A C 1
ATOM 1479 O O . PHE A 1 194 ? 13.455 2.966 -13.795 1.00 94.19 194 PHE A O 1
ATOM 1486 N N . ARG A 1 195 ? 13.905 0.849 -13.215 1.00 92.69 195 ARG A N 1
ATOM 1487 C CA . ARG A 1 195 ? 13.930 1.119 -11.777 1.00 92.69 195 ARG A CA 1
ATOM 1488 C C . ARG A 1 195 ? 15.243 1.813 -11.379 1.00 92.69 195 ARG A C 1
ATOM 1490 O O . ARG A 1 195 ? 16.326 1.353 -11.735 1.00 92.69 195 ARG A O 1
ATOM 1497 N N . TRP A 1 196 ? 15.143 2.869 -10.570 1.00 90.62 196 TRP A N 1
ATOM 1498 C CA . TRP A 1 196 ? 16.255 3.627 -9.973 1.00 90.62 196 TRP A CA 1
ATOM 1499 C C . TRP A 1 196 ? 17.247 4.208 -10.993 1.00 90.62 196 TRP A C 1
ATOM 1501 O O . TRP A 1 196 ? 18.457 4.199 -10.747 1.00 90.62 196 TRP A O 1
ATOM 1511 N N . LEU A 1 197 ? 16.751 4.704 -12.130 1.00 91.44 197 LEU A N 1
ATOM 1512 C CA . LEU A 1 197 ? 17.568 5.475 -13.069 1.00 91.44 197 LEU A CA 1
ATOM 1513 C C . LEU A 1 197 ? 18.035 6.790 -12.419 1.00 91.44 197 LEU A C 1
ATOM 1515 O O . LEU A 1 197 ? 17.257 7.464 -11.750 1.00 91.44 197 LEU A O 1
ATOM 1519 N N . ASP A 1 198 ? 19.296 7.177 -12.649 1.00 90.12 198 ASP A N 1
ATOM 1520 C CA . ASP A 1 198 ? 19.892 8.388 -12.051 1.00 90.12 198 ASP A CA 1
ATOM 1521 C C . ASP A 1 198 ? 19.152 9.678 -12.458 1.00 90.12 198 ASP A C 1
ATOM 1523 O O . ASP A 1 198 ? 19.146 10.664 -11.721 1.00 90.12 198 ASP A O 1
ATOM 1527 N N . PHE A 1 199 ? 18.583 9.698 -13.666 1.00 92.56 199 PHE A N 1
ATOM 1528 C CA . PHE A 1 199 ? 17.814 10.814 -14.208 1.00 92.56 199 PHE A CA 1
ATOM 1529 C C . PHE A 1 199 ? 16.880 10.346 -15.330 1.00 92.56 199 PHE A C 1
ATOM 1531 O O . PHE A 1 199 ? 17.167 9.369 -16.025 1.00 92.56 199 PHE A O 1
ATOM 1538 N N . LEU A 1 200 ? 15.820 11.118 -15.572 1.00 92.62 200 LEU A N 1
ATOM 1539 C CA . LEU A 1 200 ? 14.948 11.012 -16.742 1.00 92.62 200 LEU A CA 1
ATOM 1540 C C . LEU A 1 200 ? 14.985 12.337 -17.516 1.00 92.62 200 LEU A C 1
ATOM 1542 O O . LEU A 1 200 ? 14.777 13.400 -16.938 1.00 92.62 200 LEU A O 1
ATOM 1546 N N . VAL A 1 201 ? 15.266 12.283 -18.819 1.00 92.81 201 VAL A N 1
ATOM 1547 C CA . VAL A 1 201 ? 15.315 13.451 -19.717 1.00 92.81 201 VAL A CA 1
ATOM 1548 C C . VAL A 1 201 ? 13.920 14.041 -19.905 1.00 92.81 201 VAL A C 1
ATOM 1550 O O . VAL A 1 201 ? 13.768 15.258 -19.866 1.00 92.81 201 VAL A O 1
ATOM 1553 N N . ASN A 1 202 ? 12.911 13.189 -20.095 1.00 92.56 202 ASN A N 1
ATOM 1554 C CA . ASN A 1 202 ? 11.512 13.585 -20.209 1.00 92.56 202 ASN A CA 1
ATOM 1555 C C . ASN A 1 202 ? 10.635 12.638 -19.374 1.00 92.56 202 ASN A C 1
ATOM 1557 O O . ASN A 1 202 ? 10.100 11.647 -19.870 1.00 92.56 202 ASN A O 1
ATOM 1561 N N . SER A 1 203 ? 10.532 12.931 -18.076 1.00 91.56 203 SER A N 1
ATOM 1562 C CA . SER A 1 203 ? 9.755 12.124 -17.129 1.00 91.56 203 SER A CA 1
ATOM 1563 C C . SER A 1 203 ? 8.260 12.105 -17.447 1.00 91.56 203 SER A C 1
ATOM 1565 O O . SER A 1 203 ? 7.619 11.081 -17.234 1.00 91.56 203 SER A O 1
ATOM 1567 N N . GLU A 1 204 ? 7.713 13.193 -17.996 1.00 91.88 204 GLU A N 1
ATOM 1568 C CA . GLU A 1 204 ? 6.300 13.294 -18.370 1.00 91.88 204 GLU A CA 1
ATOM 1569 C C . GLU A 1 204 ? 5.950 12.337 -19.511 1.00 91.88 204 GLU A C 1
ATOM 1571 O O . GLU A 1 204 ? 5.062 11.502 -19.346 1.00 91.88 204 GLU A O 1
ATOM 1576 N N . ALA A 1 205 ? 6.703 12.370 -20.614 1.00 92.88 205 ALA A N 1
ATOM 1577 C CA . ALA A 1 205 ? 6.470 11.463 -21.739 1.00 92.88 205 ALA A CA 1
ATOM 1578 C C . ALA A 1 205 ? 6.657 9.988 -21.344 1.00 92.88 205 ALA A C 1
ATOM 1580 O O . ALA A 1 205 ? 5.873 9.128 -21.750 1.00 92.88 205 ALA A O 1
ATOM 1581 N N . PHE A 1 206 ? 7.669 9.689 -20.520 1.00 94.69 206 PHE A N 1
ATOM 1582 C CA . PHE A 1 206 ? 7.873 8.337 -20.001 1.00 94.69 206 PHE A CA 1
ATOM 1583 C C . PHE A 1 206 ? 6.702 7.878 -19.121 1.00 94.69 206 PHE A C 1
ATOM 1585 O O . PHE A 1 206 ? 6.198 6.773 -19.316 1.00 94.69 206 PHE A O 1
ATOM 1592 N N . ALA A 1 207 ? 6.242 8.721 -18.191 1.00 93.69 207 ALA A N 1
ATOM 1593 C CA . ALA A 1 207 ? 5.120 8.406 -17.312 1.00 93.69 207 ALA A CA 1
ATOM 1594 C C . ALA A 1 207 ? 3.828 8.170 -18.105 1.00 93.69 207 ALA A C 1
ATOM 1596 O O . ALA A 1 207 ? 3.139 7.182 -17.864 1.00 93.69 207 ALA A O 1
ATOM 1597 N N . GLU A 1 208 ? 3.518 9.028 -19.082 1.00 93.50 208 GLU A N 1
ATOM 1598 C CA . GLU A 1 208 ? 2.345 8.867 -19.946 1.00 93.50 208 GLU A CA 1
ATOM 1599 C C . GLU A 1 208 ? 2.381 7.543 -20.708 1.00 93.50 208 GLU A C 1
ATOM 1601 O O . GLU A 1 208 ? 1.400 6.796 -20.696 1.00 93.50 208 GLU A O 1
ATOM 1606 N N . LYS A 1 209 ? 3.517 7.208 -21.330 1.00 94.50 209 LYS A N 1
ATOM 1607 C CA . LYS A 1 209 ? 3.644 5.956 -22.079 1.00 94.50 209 LYS A CA 1
ATOM 1608 C C . LYS A 1 209 ? 3.613 4.735 -21.164 1.00 94.50 209 LYS A C 1
ATOM 1610 O O . LYS A 1 209 ? 2.953 3.752 -21.491 1.00 94.50 209 LYS A O 1
ATOM 1615 N N . LEU A 1 210 ? 4.266 4.790 -20.003 1.00 95.25 210 LEU A N 1
ATOM 1616 C CA . LEU A 1 210 ? 4.223 3.705 -19.023 1.00 95.25 210 LEU A CA 1
ATOM 1617 C C . LEU A 1 210 ? 2.792 3.459 -18.530 1.00 95.25 210 LEU A C 1
ATOM 1619 O O . LEU A 1 210 ? 2.376 2.307 -18.451 1.00 95.25 210 LEU A O 1
ATOM 1623 N N . LEU A 1 211 ? 2.023 4.517 -18.255 1.00 93.38 211 LEU A N 1
ATOM 1624 C CA . LEU A 1 211 ? 0.613 4.414 -17.869 1.00 93.38 211 LEU A CA 1
ATOM 1625 C C . LEU A 1 211 ? -0.263 3.844 -18.996 1.00 93.38 211 LEU A C 1
ATOM 1627 O O . LEU A 1 211 ? -1.141 3.021 -18.731 1.00 93.38 211 LEU A O 1
ATOM 1631 N N . GLN A 1 212 ? -0.002 4.213 -20.255 1.00 93.69 212 GLN A N 1
ATOM 1632 C CA . GLN A 1 212 ? -0.678 3.605 -21.407 1.00 93.69 212 GLN A CA 1
ATOM 1633 C C . GLN A 1 212 ? -0.411 2.098 -21.473 1.00 93.69 212 GLN A C 1
ATOM 1635 O O . GLN A 1 212 ? -1.354 1.317 -21.594 1.00 93.69 212 GLN A O 1
ATOM 1640 N N . ILE A 1 213 ? 0.845 1.670 -21.321 1.00 95.12 213 ILE A N 1
ATOM 1641 C CA . ILE A 1 213 ? 1.197 0.244 -21.304 1.00 95.12 213 ILE A CA 1
ATOM 1642 C C . ILE A 1 213 ? 0.607 -0.467 -20.079 1.00 95.12 213 ILE A C 1
ATOM 1644 O O . ILE A 1 213 ? 0.117 -1.593 -20.183 1.00 95.12 213 ILE A O 1
ATOM 1648 N N . LEU A 1 214 ? 0.583 0.193 -18.923 1.00 93.75 214 LEU A N 1
ATOM 1649 C CA . LEU A 1 214 ? -0.013 -0.334 -17.700 1.00 93.75 214 LEU A CA 1
ATOM 1650 C C . LEU A 1 214 ? -1.512 -0.638 -17.872 1.00 93.75 214 LEU A C 1
ATOM 1652 O O . LEU A 1 214 ? -1.988 -1.656 -17.366 1.00 93.75 214 LEU A O 1
ATOM 1656 N N . SER A 1 215 ? -2.245 0.195 -18.621 1.00 92.44 215 SER A N 1
ATOM 1657 C CA . SER A 1 215 ? -3.681 -0.006 -18.874 1.00 92.44 215 SER A CA 1
ATOM 1658 C C . SER A 1 215 ? -3.987 -1.330 -19.595 1.00 92.44 215 SER A C 1
ATOM 1660 O O . SER A 1 215 ? -4.960 -2.005 -19.254 1.00 92.44 215 SER A O 1
ATOM 1662 N N . ILE A 1 216 ? -3.107 -1.752 -20.510 1.00 92.88 216 ILE A N 1
ATOM 1663 C CA . ILE A 1 216 ? -3.241 -2.981 -21.310 1.00 92.88 216 ILE A CA 1
ATOM 1664 C C . ILE A 1 216 ? -2.475 -4.181 -20.730 1.00 92.88 216 ILE A C 1
ATOM 1666 O O . ILE A 1 216 ? -2.511 -5.267 -21.303 1.00 92.88 216 ILE A O 1
ATOM 1670 N N . SER A 1 217 ? -1.766 -4.002 -19.613 1.00 92.94 217 SER A N 1
ATOM 1671 C CA . SER A 1 217 ? -0.921 -5.048 -19.030 1.00 92.94 217 SER A CA 1
ATOM 1672 C C . SER A 1 217 ? -1.743 -6.182 -18.394 1.00 92.94 217 SER A C 1
ATOM 1674 O O . SER A 1 217 ? -2.745 -5.907 -17.718 1.00 92.94 217 SER A O 1
ATOM 1676 N N . PRO A 1 218 ? -1.291 -7.448 -18.509 1.00 92.31 218 PRO A N 1
ATOM 1677 C CA . PRO A 1 218 ? -1.832 -8.574 -17.760 1.00 92.31 218 PRO A CA 1
ATOM 1678 C C . PRO A 1 218 ? -1.816 -8.314 -16.259 1.00 92.31 218 PRO A C 1
ATOM 1680 O O . PRO A 1 218 ? -0.961 -7.596 -15.741 1.00 92.31 218 PRO A O 1
ATOM 1683 N N . HIS A 1 219 ? -2.729 -8.957 -15.536 1.00 90.31 219 HIS A N 1
ATOM 1684 C CA . HIS A 1 219 ? -2.952 -8.704 -14.110 1.00 90.31 219 HIS A CA 1
ATOM 1685 C C . HIS A 1 219 ? -1.691 -8.814 -13.241 1.00 90.31 219 HIS A C 1
ATOM 1687 O O . HIS A 1 219 ? -1.442 -7.954 -12.397 1.00 90.31 219 HIS A O 1
ATOM 1693 N N . HIS A 1 220 ? -0.858 -9.828 -13.481 1.00 88.94 220 HIS A N 1
ATOM 1694 C CA . HIS A 1 220 ? 0.369 -10.043 -12.715 1.00 88.94 220 HIS A CA 1
ATOM 1695 C C . HIS A 1 220 ? 1.406 -8.927 -12.940 1.00 88.94 220 HIS A C 1
ATOM 1697 O O . HIS A 1 220 ? 1.946 -8.401 -11.967 1.00 88.94 220 HIS A O 1
ATOM 1703 N N . LEU A 1 221 ? 1.631 -8.509 -14.194 1.00 91.88 221 LEU A N 1
ATOM 1704 C CA . LEU A 1 221 ? 2.518 -7.383 -14.517 1.00 91.88 221 LEU A CA 1
ATOM 1705 C C . LEU A 1 221 ? 1.931 -6.064 -14.037 1.00 91.88 221 LEU A C 1
ATOM 1707 O O . LEU A 1 221 ? 2.662 -5.233 -13.517 1.00 91.88 221 LEU A O 1
ATOM 1711 N N . LYS A 1 222 ? 0.612 -5.881 -14.142 1.00 93.81 222 LYS A N 1
ATOM 1712 C CA . LYS A 1 222 ? -0.078 -4.680 -13.664 1.00 93.81 222 LYS A CA 1
ATOM 1713 C C . LYS A 1 222 ? 0.214 -4.435 -12.182 1.00 93.81 222 LYS A C 1
ATOM 1715 O O . LYS A 1 222 ? 0.621 -3.335 -11.819 1.00 93.81 222 LYS A O 1
ATOM 1720 N N . LYS A 1 223 ? 0.093 -5.469 -11.339 1.00 92.94 223 LYS A N 1
ATOM 1721 C CA . LYS A 1 223 ? 0.428 -5.389 -9.905 1.00 92.94 223 LYS A CA 1
ATOM 1722 C C . LYS A 1 223 ? 1.897 -5.037 -9.663 1.00 92.94 223 LYS A C 1
ATOM 1724 O O . LYS A 1 223 ? 2.190 -4.219 -8.795 1.00 92.94 223 LYS A O 1
ATOM 1729 N N . GLU A 1 224 ? 2.805 -5.637 -10.427 1.00 91.62 224 GLU A N 1
ATOM 1730 C CA . GLU A 1 224 ? 4.245 -5.415 -10.282 1.00 91.62 224 GLU A CA 1
ATOM 1731 C C . GLU A 1 224 ? 4.679 -4.015 -10.730 1.00 91.62 224 GLU A C 1
ATOM 1733 O O . GLU A 1 224 ? 5.411 -3.339 -10.008 1.00 91.62 224 GLU A O 1
ATOM 1738 N N . ILE A 1 225 ? 4.192 -3.555 -11.886 1.00 94.50 225 ILE A N 1
ATOM 1739 C CA . ILE A 1 225 ? 4.463 -2.211 -12.401 1.00 94.50 225 ILE A CA 1
ATOM 1740 C C . ILE A 1 225 ? 3.984 -1.182 -11.381 1.00 94.50 225 ILE A C 1
ATOM 1742 O O . ILE A 1 225 ? 4.791 -0.346 -10.978 1.00 94.50 225 ILE A O 1
ATOM 1746 N N . ILE A 1 226 ? 2.730 -1.295 -10.908 1.00 95.25 226 ILE A N 1
ATOM 1747 C CA . ILE A 1 226 ? 2.155 -0.401 -9.890 1.00 95.25 226 ILE A CA 1
ATOM 1748 C C . ILE A 1 226 ? 3.067 -0.343 -8.660 1.00 95.25 226 ILE A C 1
ATOM 1750 O O . ILE A 1 226 ? 3.516 0.745 -8.293 1.00 95.25 226 ILE A O 1
ATOM 1754 N N . GLY A 1 227 ? 3.424 -1.497 -8.085 1.00 93.50 227 GLY A N 1
ATOM 1755 C CA . GLY A 1 227 ? 4.289 -1.567 -6.902 1.00 93.50 227 GLY A CA 1
ATOM 1756 C C . GLY A 1 227 ? 5.668 -0.917 -7.084 1.00 93.50 227 GLY A C 1
ATOM 1757 O O . GLY A 1 227 ? 6.240 -0.424 -6.119 1.00 93.50 227 GLY A O 1
ATOM 1758 N N . SER A 1 228 ? 6.183 -0.846 -8.316 1.00 93.12 228 SER A N 1
ATOM 1759 C CA . SER A 1 228 ? 7.478 -0.221 -8.632 1.00 93.12 228 SER A CA 1
ATOM 1760 C C . SER A 1 228 ? 7.405 1.210 -9.187 1.00 93.12 228 SER A C 1
ATOM 1762 O O . SER A 1 228 ? 8.446 1.781 -9.506 1.00 93.12 228 SER A O 1
ATOM 1764 N N . LEU A 1 229 ? 6.221 1.834 -9.275 1.00 93.12 229 LEU A N 1
ATOM 1765 C CA . LEU A 1 229 ? 6.058 3.159 -9.900 1.00 93.12 229 LEU A CA 1
ATOM 1766 C C . LEU A 1 229 ? 6.954 4.245 -9.289 1.00 93.12 229 LEU A C 1
ATOM 1768 O O . LEU A 1 229 ? 7.569 5.012 -10.031 1.00 93.12 229 LEU A O 1
ATOM 1772 N N . ALA A 1 230 ? 7.064 4.283 -7.958 1.00 91.38 230 ALA A N 1
ATOM 1773 C CA . ALA A 1 230 ? 7.916 5.249 -7.262 1.00 91.38 230 ALA A CA 1
ATOM 1774 C C . ALA A 1 230 ? 9.400 5.078 -7.636 1.00 91.38 230 ALA A C 1
ATOM 1776 O O . ALA A 1 230 ? 10.125 6.057 -7.786 1.00 91.38 230 ALA A O 1
ATOM 1777 N N . GLU A 1 231 ? 9.843 3.838 -7.863 1.00 91.69 231 GLU A N 1
ATOM 1778 C CA . GLU A 1 231 ? 11.215 3.531 -8.272 1.00 91.69 231 GLU A CA 1
ATOM 1779 C C . GLU A 1 231 ? 11.488 3.870 -9.745 1.00 91.69 231 GLU A C 1
ATOM 1781 O O . GLU A 1 231 ? 12.642 4.082 -10.114 1.00 91.69 231 GLU A O 1
ATOM 1786 N N . MET A 1 232 ? 10.455 3.885 -10.594 1.00 91.62 232 MET A N 1
ATOM 1787 C CA . MET A 1 232 ? 10.580 4.096 -12.042 1.00 91.62 232 MET A CA 1
ATOM 1788 C C . MET A 1 232 ? 10.465 5.569 -12.443 1.00 91.62 232 MET A C 1
ATOM 1790 O O . MET A 1 232 ? 11.228 6.036 -13.283 1.00 91.62 232 MET A O 1
ATOM 1794 N N . ILE A 1 233 ? 9.491 6.292 -11.882 1.00 87.69 233 ILE A N 1
ATOM 1795 C CA . ILE A 1 233 ? 9.176 7.678 -12.273 1.00 87.69 233 ILE A CA 1
ATOM 1796 C C . ILE A 1 233 ? 9.789 8.690 -11.290 1.00 87.69 233 ILE A C 1
ATOM 1798 O O . ILE A 1 233 ? 10.096 9.821 -11.678 1.00 87.69 233 ILE A O 1
ATOM 1802 N N . GLY A 1 234 ? 10.005 8.293 -10.032 1.00 83.00 234 GLY A N 1
ATOM 1803 C CA . GLY A 1 234 ? 10.421 9.194 -8.958 1.00 83.00 234 GLY A CA 1
ATOM 1804 C C . GLY A 1 234 ? 9.304 10.160 -8.550 1.00 83.00 234 GLY A C 1
ATOM 1805 O O . GLY A 1 234 ? 8.130 9.800 -8.538 1.00 83.00 234 GLY A O 1
ATOM 1806 N N . ASP A 1 235 ? 9.668 11.408 -8.249 1.00 81.50 235 ASP A N 1
ATOM 1807 C CA . ASP A 1 235 ? 8.763 12.420 -7.674 1.00 81.50 235 ASP A CA 1
ATOM 1808 C C . ASP A 1 235 ? 8.033 13.274 -8.734 1.00 81.50 235 ASP A C 1
ATOM 1810 O O . ASP A 1 235 ? 7.512 14.356 -8.448 1.00 81.50 235 ASP A O 1
ATOM 1814 N N . HIS A 1 236 ? 8.020 12.826 -9.988 1.00 79.44 236 HIS A N 1
ATOM 1815 C CA . HIS A 1 236 ? 7.467 13.573 -11.116 1.00 79.44 236 HIS A CA 1
ATOM 1816 C C . HIS A 1 236 ? 6.054 13.094 -11.474 1.00 79.44 236 HIS A C 1
ATOM 1818 O O . HIS A 1 236 ? 5.705 11.933 -11.299 1.00 79.44 236 HIS A O 1
ATOM 1824 N N . ASN A 1 237 ? 5.222 13.993 -12.009 1.00 82.38 237 ASN A N 1
ATOM 1825 C CA . ASN A 1 237 ? 3.904 13.665 -12.574 1.00 82.38 237 ASN A CA 1
ATOM 1826 C C . ASN A 1 237 ? 2.899 13.009 -11.599 1.00 82.38 237 ASN A C 1
ATOM 1828 O O . ASN A 1 237 ? 1.880 12.470 -12.039 1.00 82.38 237 ASN A O 1
ATOM 1832 N N . ASN A 1 238 ? 3.106 13.150 -10.283 1.00 89.81 238 ASN A N 1
ATOM 1833 C CA . ASN A 1 238 ? 2.267 12.555 -9.233 1.00 89.81 238 ASN A CA 1
ATOM 1834 C C . ASN A 1 238 ? 0.763 12.813 -9.407 1.00 89.81 238 ASN A C 1
ATOM 1836 O O . ASN A 1 238 ? -0.041 11.920 -9.171 1.00 89.81 238 ASN A O 1
ATOM 1840 N N . LYS A 1 239 ? 0.357 13.993 -9.892 1.00 91.69 239 LYS A N 1
ATOM 1841 C CA . LYS A 1 239 ? -1.062 14.297 -10.143 1.00 91.69 239 LYS A CA 1
ATOM 1842 C C . LYS A 1 239 ? -1.691 13.388 -11.210 1.00 91.69 239 LYS A C 1
ATOM 1844 O O . LYS A 1 239 ? -2.807 12.902 -11.023 1.00 91.69 239 LYS A O 1
ATOM 1849 N N . SER A 1 240 ? -0.989 13.175 -12.323 1.00 90.81 240 SER A N 1
ATOM 1850 C CA . SER A 1 240 ? -1.457 12.304 -13.411 1.00 90.81 240 SER A CA 1
ATOM 1851 C C . SER A 1 240 ? -1.451 10.838 -12.971 1.00 90.81 240 SER A C 1
ATOM 1853 O O . SER A 1 240 ? -2.415 10.111 -13.214 1.00 90.81 240 SER A O 1
ATOM 1855 N N . LEU A 1 241 ? -0.414 10.438 -12.223 1.00 92.69 241 LEU A N 1
ATOM 1856 C CA . LEU A 1 241 ? -0.296 9.098 -11.648 1.00 92.69 241 LEU A CA 1
ATOM 1857 C C . LEU A 1 241 ? -1.440 8.787 -10.683 1.00 92.69 241 LEU A C 1
ATOM 1859 O O . LEU A 1 241 ? -2.111 7.777 -10.856 1.00 92.69 241 LEU A O 1
ATOM 1863 N N . VAL A 1 242 ? -1.712 9.668 -9.715 1.00 95.12 242 VAL A N 1
ATOM 1864 C CA . VAL A 1 242 ? -2.809 9.487 -8.751 1.00 95.12 242 VAL A CA 1
ATOM 1865 C C . VAL A 1 242 ? -4.154 9.382 -9.469 1.00 95.12 242 VAL A C 1
ATOM 1867 O O . VAL A 1 242 ? -4.922 8.477 -9.163 1.00 95.12 242 VAL A O 1
ATOM 1870 N N . SER A 1 243 ? -4.410 10.237 -10.464 1.00 94.44 243 SER A N 1
ATOM 1871 C CA . SER A 1 243 ? -5.664 10.201 -11.235 1.00 94.44 243 SER A CA 1
ATOM 1872 C C . SER A 1 243 ? -5.815 8.899 -12.035 1.00 94.44 243 SER A C 1
ATOM 1874 O O . SER A 1 243 ? -6.901 8.330 -12.104 1.00 94.44 243 SER A O 1
ATOM 1876 N N . SER A 1 244 ? -4.719 8.400 -12.609 1.00 93.88 244 SER A N 1
ATOM 1877 C CA . SER A 1 244 ? -4.719 7.149 -13.377 1.00 93.88 244 SER A CA 1
ATOM 1878 C C . SER A 1 244 ? -4.895 5.930 -12.471 1.00 93.88 244 SER A C 1
ATOM 1880 O O . SER A 1 244 ? -5.692 5.049 -12.776 1.00 93.88 244 SER A O 1
ATOM 1882 N N . LEU A 1 245 ? -4.206 5.890 -11.324 1.00 94.88 245 LEU A N 1
ATOM 1883 C CA . LEU A 1 245 ? -4.357 4.820 -10.334 1.00 94.88 245 LEU A CA 1
ATOM 1884 C C . LEU A 1 245 ? -5.761 4.808 -9.718 1.00 94.88 245 LEU A C 1
ATOM 1886 O O . LEU A 1 245 ? -6.307 3.733 -9.489 1.00 94.88 245 LEU A O 1
ATOM 1890 N N . GLU A 1 246 ? -6.361 5.979 -9.491 1.00 95.44 246 GLU A N 1
ATOM 1891 C CA . GLU A 1 246 ? -7.757 6.100 -9.063 1.00 95.44 246 GLU A CA 1
ATOM 1892 C C . GLU A 1 246 ? -8.707 5.465 -10.082 1.00 95.44 246 GLU A C 1
ATOM 1894 O O . GLU A 1 246 ? -9.532 4.633 -9.707 1.00 95.44 246 GLU A O 1
ATOM 1899 N N . GLN A 1 247 ? -8.567 5.806 -11.367 1.00 94.81 247 GLN A N 1
ATOM 1900 C CA . GLN A 1 247 ? -9.386 5.223 -12.429 1.00 94.81 247 GLN A CA 1
ATOM 1901 C C . GLN A 1 247 ? -9.207 3.700 -12.504 1.00 94.81 247 GLN A C 1
ATOM 1903 O O . GLN A 1 247 ? -10.188 2.960 -12.519 1.00 94.81 247 GLN A O 1
ATOM 1908 N N . MET A 1 248 ? -7.965 3.216 -12.489 1.00 93.50 248 MET A N 1
ATOM 1909 C CA . MET A 1 248 ? -7.684 1.780 -12.545 1.00 93.50 248 MET A CA 1
ATOM 1910 C C . MET A 1 248 ? -8.266 1.027 -11.344 1.00 93.50 248 MET A C 1
ATOM 1912 O O . MET A 1 248 ? -8.745 -0.092 -11.500 1.00 93.50 248 MET A O 1
ATOM 1916 N N . LEU A 1 249 ? -8.255 1.635 -10.154 1.00 93.00 249 LEU A N 1
ATOM 1917 C CA . LEU A 1 249 ? -8.837 1.047 -8.948 1.00 93.00 249 LEU A CA 1
ATOM 1918 C C . LEU A 1 249 ? -10.372 0.981 -9.007 1.00 93.00 249 LEU A C 1
ATOM 1920 O O . LEU A 1 249 ? -10.971 0.083 -8.416 1.00 93.00 249 LEU A O 1
ATOM 1924 N N . GLN A 1 250 ? -11.015 1.914 -9.718 1.00 91.50 250 GLN A N 1
ATOM 1925 C CA . GLN A 1 250 ? -12.457 1.867 -9.986 1.00 91.50 250 GLN A CA 1
ATOM 1926 C C . GLN A 1 250 ? -12.824 0.751 -10.976 1.00 91.50 250 GLN A C 1
ATOM 1928 O O . GLN A 1 250 ? -13.918 0.195 -10.885 1.00 91.50 250 GLN A O 1
ATOM 1933 N N . GLU A 1 251 ? -11.926 0.430 -11.910 1.00 91.31 251 GLU A N 1
ATOM 1934 C CA . GLU A 1 251 ? -12.106 -0.637 -12.901 1.00 91.31 251 GLU A CA 1
ATOM 1935 C C . GLU A 1 251 ? -11.820 -2.033 -12.319 1.00 91.31 251 GLU A C 1
ATOM 1937 O O . GLU A 1 251 ? -12.542 -2.983 -12.623 1.00 91.31 251 GLU A O 1
ATOM 1942 N N . ASP A 1 252 ? -10.794 -2.163 -11.471 1.00 90.94 252 ASP A N 1
ATOM 1943 C CA . ASP A 1 252 ? -10.360 -3.425 -10.864 1.00 90.94 252 ASP A CA 1
ATOM 1944 C C . ASP A 1 252 ? -9.978 -3.229 -9.383 1.00 90.94 252 ASP A C 1
ATOM 1946 O O . ASP A 1 252 ? -8.942 -2.654 -9.051 1.00 90.94 252 ASP A O 1
ATOM 1950 N N . SER A 1 253 ? -10.787 -3.754 -8.457 1.00 90.00 253 SER A N 1
ATOM 1951 C CA . SER A 1 253 ? -10.518 -3.657 -7.014 1.00 90.00 253 SER A CA 1
ATOM 1952 C C . SER A 1 253 ? -9.354 -4.538 -6.550 1.00 90.00 253 SER A C 1
ATOM 1954 O O . SER A 1 253 ? -8.770 -4.290 -5.495 1.00 90.00 253 SER A O 1
ATOM 1956 N N . SER A 1 254 ? -8.969 -5.554 -7.325 1.00 90.50 254 SER A N 1
ATOM 1957 C CA . SER A 1 254 ? -7.967 -6.544 -6.912 1.00 90.50 254 SER A CA 1
ATOM 1958 C C . SER A 1 254 ? -6.522 -6.021 -6.959 1.00 90.50 254 SER A C 1
ATOM 1960 O O . SER A 1 254 ? -5.595 -6.679 -6.468 1.00 90.50 254 SER A O 1
ATOM 1962 N N . ILE A 1 255 ? -6.311 -4.829 -7.533 1.00 93.81 255 ILE A N 1
ATOM 1963 C CA . ILE A 1 255 ? -5.036 -4.096 -7.509 1.00 93.81 255 ILE A CA 1
ATOM 1964 C C . ILE A 1 255 ? -4.925 -3.130 -6.318 1.00 93.81 255 ILE A C 1
ATOM 1966 O O . ILE A 1 255 ? -3.938 -2.407 -6.216 1.00 93.81 255 ILE A O 1
ATOM 1970 N N . ILE A 1 256 ? -5.886 -3.121 -5.387 1.00 95.06 256 ILE A N 1
ATOM 1971 C CA . ILE A 1 256 ? -5.886 -2.179 -4.259 1.00 95.06 256 ILE A CA 1
ATOM 1972 C C . ILE A 1 256 ? -4.606 -2.235 -3.423 1.00 95.06 256 ILE A C 1
ATOM 1974 O O . ILE A 1 256 ? -4.050 -1.196 -3.090 1.00 95.06 256 ILE A O 1
ATOM 1978 N N . VAL A 1 257 ? -4.096 -3.430 -3.119 1.00 94.69 257 VAL A N 1
ATOM 1979 C CA . VAL A 1 257 ? -2.897 -3.581 -2.281 1.00 94.69 257 VAL A CA 1
ATOM 1980 C C . VAL A 1 257 ? -1.666 -2.924 -2.917 1.00 94.69 257 VAL A C 1
ATOM 1982 O O . VAL A 1 257 ? -1.077 -2.070 -2.254 1.00 94.69 257 VAL A O 1
ATOM 1985 N N . PRO A 1 258 ? -1.277 -3.237 -4.173 1.00 95.56 258 PRO A N 1
ATOM 1986 C CA . PRO A 1 258 ? -0.154 -2.548 -4.797 1.00 95.56 258 PRO A CA 1
ATOM 1987 C C . PRO A 1 258 ? -0.407 -1.047 -4.964 1.00 95.56 258 PRO A C 1
ATOM 1989 O O . PRO A 1 258 ? 0.520 -0.281 -4.752 1.00 95.56 258 PRO A O 1
ATOM 1992 N N . VAL A 1 259 ? -1.638 -0.599 -5.248 1.00 96.50 259 VAL A N 1
ATOM 1993 C CA . VAL A 1 259 ? -1.956 0.841 -5.342 1.00 96.50 259 VAL A CA 1
ATOM 1994 C C . VAL A 1 259 ? -1.700 1.571 -4.016 1.00 96.50 259 VAL A C 1
ATOM 1996 O O . VAL A 1 259 ? -1.079 2.634 -4.007 1.00 96.50 259 VAL A O 1
ATOM 1999 N N . LEU A 1 260 ? -2.141 1.005 -2.888 1.00 95.31 260 LEU A N 1
ATOM 2000 C CA . LEU A 1 260 ? -1.901 1.577 -1.556 1.00 95.31 260 LEU A CA 1
ATOM 2001 C C . LEU A 1 260 ? -0.407 1.608 -1.197 1.00 95.31 260 LEU A C 1
ATOM 2003 O O . LEU A 1 260 ? 0.053 2.557 -0.555 1.00 95.31 26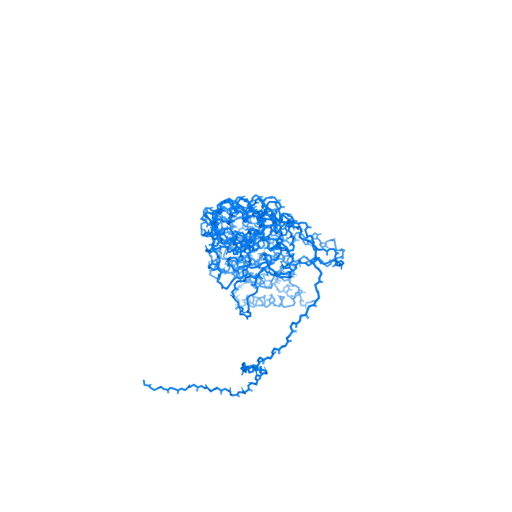0 LEU A O 1
ATOM 2007 N N . ASP A 1 261 ? 0.348 0.587 -1.603 1.00 94.12 261 ASP A N 1
ATOM 2008 C CA . ASP A 1 261 ? 1.799 0.548 -1.412 1.00 94.12 261 ASP A CA 1
ATOM 2009 C C . ASP A 1 261 ? 2.495 1.634 -2.248 1.00 94.12 261 ASP A C 1
ATOM 2011 O O . ASP A 1 261 ? 3.273 2.424 -1.714 1.00 94.12 261 ASP A O 1
ATOM 2015 N N . SER A 1 262 ? 2.120 1.794 -3.523 1.00 94.25 262 SER A N 1
ATOM 2016 C CA . SER A 1 262 ? 2.607 2.892 -4.368 1.00 94.25 262 SER A CA 1
ATOM 2017 C C . SER A 1 262 ? 2.313 4.250 -3.744 1.00 94.25 262 SER A C 1
ATOM 2019 O O . SER A 1 262 ? 3.213 5.070 -3.608 1.00 94.25 262 SER A O 1
ATOM 2021 N N . PHE A 1 263 ? 1.079 4.484 -3.296 1.00 94.50 263 PHE A N 1
ATOM 2022 C CA . PHE A 1 263 ? 0.701 5.724 -2.621 1.00 94.50 263 PHE A CA 1
ATOM 2023 C C . PHE A 1 263 ? 1.515 6.015 -1.357 1.00 94.50 263 PHE A C 1
ATOM 2025 O O . PHE A 1 263 ? 1.742 7.182 -1.045 1.00 94.50 263 PHE A O 1
ATOM 2032 N N . SER A 1 264 ? 1.958 4.980 -0.641 1.00 93.25 264 SER A N 1
ATOM 2033 C CA . SER A 1 264 ? 2.806 5.131 0.547 1.00 93.25 264 SER A CA 1
ATOM 2034 C C . SER A 1 264 ? 4.253 5.493 0.199 1.00 93.25 264 SER A C 1
ATOM 2036 O O . SER A 1 264 ? 4.931 6.128 1.005 1.00 93.25 264 SER A O 1
ATOM 2038 N N . ASN A 1 265 ? 4.715 5.090 -0.988 1.00 92.31 265 ASN A N 1
ATOM 2039 C CA . ASN A 1 265 ? 6.093 5.257 -1.449 1.00 92.31 265 ASN A CA 1
ATOM 2040 C C . ASN A 1 265 ? 6.294 6.485 -2.358 1.00 92.31 265 ASN A C 1
ATOM 2042 O O . ASN A 1 265 ? 7.431 6.904 -2.567 1.00 92.31 265 ASN A O 1
ATOM 2046 N N . LEU A 1 266 ? 5.219 7.073 -2.892 1.00 91.00 266 LEU A N 1
ATOM 2047 C CA . LEU A 1 266 ? 5.268 8.312 -3.671 1.00 91.00 266 LEU A CA 1
ATOM 2048 C C . LEU A 1 266 ? 5.457 9.538 -2.766 1.00 91.00 266 LEU A C 1
ATOM 2050 O O . LEU A 1 266 ? 4.812 9.679 -1.726 1.00 91.00 266 LEU A O 1
ATOM 2054 N N . ASN A 1 267 ? 6.288 10.483 -3.204 1.00 89.81 267 ASN A N 1
ATOM 2055 C CA . ASN A 1 267 ? 6.476 11.759 -2.520 1.00 89.81 267 ASN A CA 1
ATOM 2056 C C . ASN A 1 267 ? 5.363 12.754 -2.900 1.00 89.81 267 ASN A C 1
ATOM 2058 O O . ASN A 1 267 ? 5.487 13.537 -3.844 1.00 89.81 267 ASN A O 1
ATOM 2062 N N . LEU A 1 268 ? 4.234 12.676 -2.195 1.00 91.12 268 LEU A N 1
ATOM 2063 C CA . LEU A 1 268 ? 3.043 13.485 -2.463 1.00 91.12 268 LEU A CA 1
ATOM 2064 C C . LEU A 1 268 ? 3.051 14.799 -1.670 1.00 91.12 268 LEU A C 1
ATOM 2066 O O . LEU A 1 268 ? 3.396 14.823 -0.489 1.00 91.12 268 LEU A O 1
ATOM 2070 N N . ASP A 1 269 ? 2.597 15.884 -2.303 1.00 92.25 269 ASP A N 1
ATOM 2071 C CA . ASP A 1 269 ? 2.270 17.120 -1.586 1.00 92.25 269 ASP A CA 1
ATOM 2072 C C . ASP A 1 269 ? 1.007 16.950 -0.718 1.00 92.25 269 ASP A C 1
ATOM 2074 O O . ASP A 1 269 ? 0.281 15.960 -0.829 1.00 92.25 269 ASP A O 1
ATOM 2078 N N . ASP A 1 270 ? 0.728 17.911 0.168 1.00 91.31 270 ASP A N 1
ATOM 2079 C CA . ASP A 1 270 ? -0.407 17.806 1.095 1.00 91.31 270 ASP A CA 1
ATOM 2080 C C . ASP A 1 270 ? -1.766 17.688 0.377 1.00 91.31 270 ASP A C 1
ATOM 2082 O O . ASP A 1 270 ? -2.651 16.985 0.867 1.00 91.31 270 ASP A O 1
ATOM 2086 N N . LEU A 1 271 ? -1.930 18.317 -0.796 1.00 92.81 271 LEU A N 1
ATOM 2087 C CA . LEU A 1 271 ? -3.178 18.268 -1.567 1.00 92.81 271 LEU A CA 1
ATOM 2088 C C . LEU A 1 271 ? -3.405 16.875 -2.166 1.00 92.81 271 LEU A C 1
ATOM 2090 O O . LEU A 1 271 ? -4.504 16.326 -2.070 1.00 92.81 271 LEU A O 1
ATOM 2094 N N . LEU A 1 272 ? -2.367 16.296 -2.771 1.00 93.69 272 LEU A N 1
ATOM 2095 C CA . LEU A 1 272 ? -2.400 14.950 -3.337 1.00 93.69 272 LEU A CA 1
ATOM 2096 C C . LEU A 1 272 ? -2.497 13.888 -2.244 1.00 93.69 272 LEU A C 1
ATOM 2098 O O . LEU A 1 272 ? -3.200 12.894 -2.417 1.00 93.69 272 LEU A O 1
ATOM 2102 N N . HIS A 1 273 ? -1.849 14.103 -1.100 1.00 93.62 273 HIS A N 1
ATOM 2103 C CA . HIS A 1 273 ? -1.966 13.211 0.046 1.00 93.62 273 HIS A CA 1
ATOM 2104 C C . HIS A 1 273 ? -3.412 13.148 0.558 1.00 93.62 273 HIS A C 1
ATOM 2106 O O . HIS A 1 273 ? -3.944 12.058 0.776 1.00 93.62 273 HIS A O 1
ATOM 2112 N N . ASP A 1 274 ? -4.085 14.297 0.676 1.00 94.06 274 ASP A N 1
ATOM 2113 C CA . ASP A 1 274 ? -5.505 14.331 1.026 1.00 94.06 274 ASP A CA 1
ATOM 2114 C C . ASP A 1 274 ? -6.368 13.642 -0.043 1.00 94.06 274 ASP A C 1
ATOM 2116 O O . ASP A 1 274 ? -7.257 12.867 0.315 1.00 94.06 274 ASP A O 1
ATOM 2120 N N . GLN A 1 275 ? -6.092 13.840 -1.341 1.00 95.19 275 GLN A N 1
ATOM 2121 C CA . GLN A 1 275 ? -6.792 13.133 -2.425 1.00 95.19 275 GLN A CA 1
ATOM 2122 C C . GLN A 1 275 ? -6.665 11.612 -2.289 1.00 95.19 275 GLN A C 1
ATOM 2124 O O . GLN A 1 275 ? -7.670 10.905 -2.324 1.00 95.19 275 GLN A O 1
ATOM 2129 N N . VAL A 1 276 ? -5.454 11.107 -2.076 1.00 95.56 276 VAL A N 1
ATOM 2130 C CA . VAL A 1 276 ? -5.199 9.676 -1.906 1.00 95.56 276 VAL A CA 1
ATOM 2131 C C . VAL A 1 276 ? -5.928 9.108 -0.685 1.00 95.56 276 VAL A C 1
ATOM 2133 O O . VAL A 1 276 ? -6.506 8.022 -0.758 1.00 95.56 276 VAL A O 1
ATOM 2136 N N . ILE A 1 277 ? -5.973 9.845 0.428 1.00 95.69 277 ILE A N 1
ATOM 2137 C CA . ILE A 1 277 ? -6.770 9.446 1.595 1.00 95.69 277 ILE A CA 1
ATOM 2138 C C . ILE A 1 277 ? -8.257 9.379 1.230 1.00 95.69 277 ILE A C 1
ATOM 2140 O O . ILE A 1 277 ? -8.941 8.451 1.654 1.00 95.69 277 ILE A O 1
ATOM 2144 N N . MET A 1 278 ? -8.776 10.318 0.433 1.00 94.69 278 MET A N 1
ATOM 2145 C CA . MET A 1 278 ? -10.168 10.264 -0.029 1.00 94.69 278 MET A CA 1
ATOM 2146 C C . MET A 1 278 ? -10.445 9.046 -0.913 1.00 94.69 278 MET A C 1
ATOM 2148 O O . MET A 1 278 ? -11.472 8.394 -0.716 1.00 94.69 278 MET A O 1
ATOM 2152 N N . ILE A 1 279 ? -9.528 8.711 -1.824 1.00 95.31 279 ILE A N 1
ATOM 2153 C CA . ILE A 1 279 ? -9.613 7.506 -2.660 1.00 95.31 279 ILE A CA 1
ATOM 2154 C C . ILE A 1 279 ? -9.668 6.263 -1.764 1.00 95.31 279 ILE A C 1
ATOM 2156 O O . ILE A 1 279 ? -10.612 5.477 -1.859 1.00 95.31 279 ILE A O 1
ATOM 2160 N N . ALA A 1 280 ? -8.732 6.124 -0.821 1.00 96.06 280 ALA A N 1
ATOM 2161 C CA . ALA A 1 280 ? -8.695 4.998 0.111 1.00 96.06 280 ALA A CA 1
ATOM 2162 C C . ALA A 1 280 ? -9.972 4.910 0.972 1.00 96.06 280 ALA A C 1
ATOM 2164 O O . ALA A 1 280 ? -10.554 3.836 1.120 1.00 96.06 280 ALA A O 1
ATOM 2165 N N . LEU A 1 281 ? -10.468 6.039 1.487 1.00 94.94 281 LEU A N 1
ATOM 2166 C CA . LEU A 1 281 ? -11.728 6.091 2.234 1.00 94.94 281 LEU A CA 1
ATOM 2167 C C . LEU A 1 281 ? -12.921 5.619 1.394 1.00 94.94 281 LEU A C 1
ATOM 2169 O O . LEU A 1 281 ? -13.784 4.915 1.912 1.00 94.94 281 LEU A O 1
ATOM 2173 N N . SER A 1 282 ? -12.969 5.971 0.106 1.00 93.25 282 SER A N 1
ATOM 2174 C CA . SER A 1 282 ? -14.054 5.547 -0.790 1.00 93.25 282 SER A CA 1
ATOM 2175 C C . SER A 1 282 ? -14.090 4.028 -1.019 1.00 93.25 282 SER A C 1
ATOM 2177 O O . SER A 1 282 ? -15.158 3.472 -1.279 1.00 93.25 282 SER A O 1
ATOM 2179 N N . CYS A 1 283 ? -12.949 3.352 -0.839 1.00 93.12 283 CYS A N 1
ATOM 2180 C CA . CYS A 1 283 ? -12.803 1.914 -1.044 1.00 93.12 283 CYS A CA 1
ATOM 2181 C C . CYS A 1 283 ? -13.279 1.067 0.146 1.00 93.12 283 CYS A C 1
ATOM 2183 O O . CYS A 1 283 ? -13.526 -0.122 -0.033 1.00 93.12 283 CYS A O 1
ATOM 2185 N N . ILE A 1 284 ? -13.447 1.641 1.348 1.00 91.44 284 ILE A N 1
ATOM 2186 C CA . ILE A 1 284 ? -13.790 0.877 2.569 1.00 91.44 284 ILE A CA 1
ATOM 2187 C C . ILE A 1 284 ? -15.060 0.036 2.378 1.00 91.44 284 ILE A C 1
ATOM 2189 O O . ILE A 1 284 ? -15.157 -1.079 2.886 1.00 91.44 284 ILE A O 1
ATOM 2193 N N . ARG A 1 285 ? -16.047 0.554 1.639 1.00 88.25 285 ARG A N 1
ATOM 2194 C CA . ARG A 1 285 ? -17.325 -0.136 1.421 1.00 88.25 285 ARG A CA 1
ATOM 2195 C C . ARG A 1 285 ? -17.257 -1.250 0.369 1.00 88.25 285 ARG A C 1
ATOM 2197 O O . ARG A 1 285 ? -18.105 -2.140 0.402 1.00 88.25 285 ARG A O 1
ATOM 2204 N N . THR A 1 286 ? -16.342 -1.148 -0.592 1.00 88.06 286 THR A N 1
ATOM 2205 C CA . THR A 1 286 ? -16.303 -1.987 -1.804 1.00 88.06 286 THR A CA 1
ATOM 2206 C C . THR A 1 286 ? -15.155 -2.985 -1.817 1.00 88.06 286 THR A C 1
ATOM 2208 O O . THR A 1 286 ? -15.154 -3.869 -2.663 1.00 88.06 286 THR A O 1
ATOM 2211 N N . ILE A 1 287 ? -14.187 -2.839 -0.914 1.00 89.75 287 ILE A N 1
ATOM 2212 C CA . ILE A 1 287 ? -13.023 -3.715 -0.823 1.00 89.75 287 ILE A CA 1
ATOM 2213 C C . ILE A 1 287 ? -13.402 -5.127 -0.367 1.00 89.75 287 ILE A C 1
ATOM 2215 O O . ILE A 1 287 ? -14.258 -5.315 0.504 1.00 89.75 287 ILE A O 1
ATOM 2219 N N . ASP A 1 288 ? -12.707 -6.115 -0.922 1.00 88.12 288 ASP A N 1
ATOM 2220 C CA . ASP A 1 288 ? -12.783 -7.492 -0.460 1.00 88.12 288 ASP A CA 1
ATOM 2221 C C . ASP A 1 288 ? -12.221 -7.624 0.960 1.00 88.12 288 ASP A C 1
ATOM 2223 O O . ASP A 1 288 ? -11.231 -6.989 1.340 1.00 88.12 288 ASP A O 1
ATOM 2227 N N . ILE A 1 289 ? -12.854 -8.474 1.769 1.00 84.38 289 ILE A N 1
ATOM 2228 C CA . ILE A 1 289 ? -12.537 -8.596 3.199 1.00 84.38 289 ILE A CA 1
ATOM 2229 C C . ILE A 1 289 ? -11.075 -9.006 3.448 1.00 84.38 289 ILE A C 1
ATOM 2231 O O . ILE A 1 289 ? -10.469 -8.562 4.422 1.00 84.38 289 ILE A O 1
ATOM 2235 N N . GLU A 1 290 ? -10.485 -9.775 2.528 1.00 88.50 290 GLU A N 1
ATOM 2236 C CA . GLU A 1 290 ? -9.078 -10.193 2.544 1.00 88.50 290 GLU A CA 1
ATOM 2237 C C . GLU A 1 290 ? -8.089 -9.022 2.423 1.00 88.50 290 GLU A C 1
ATOM 2239 O O . GLU A 1 290 ? -6.982 -9.072 2.961 1.00 88.50 290 GLU A O 1
ATOM 2244 N N . HIS A 1 291 ? -8.485 -7.936 1.757 1.00 90.75 291 HIS A N 1
ATOM 2245 C CA . HIS A 1 291 ? -7.641 -6.764 1.536 1.00 90.75 291 HIS A CA 1
ATOM 2246 C C . HIS A 1 291 ? -7.894 -5.643 2.561 1.00 90.75 291 HIS A C 1
ATOM 2248 O O . HIS A 1 291 ? -7.103 -4.700 2.667 1.00 90.75 291 HIS A O 1
ATOM 2254 N N . MET A 1 292 ? -8.947 -5.766 3.377 1.00 91.88 292 MET A N 1
ATOM 2255 C CA . MET A 1 292 ? -9.341 -4.775 4.383 1.00 91.88 292 MET A CA 1
ATOM 2256 C C . MET A 1 292 ? -8.233 -4.412 5.394 1.00 91.88 292 MET A C 1
ATOM 2258 O O . MET A 1 292 ? -8.052 -3.218 5.661 1.00 91.88 292 MET A O 1
ATOM 2262 N N . PRO A 1 293 ? -7.436 -5.360 5.938 1.00 92.00 293 PRO A N 1
ATOM 2263 C CA . PRO A 1 293 ? -6.349 -5.024 6.864 1.00 92.00 293 PRO A CA 1
ATOM 2264 C C . PRO A 1 293 ? -5.309 -4.066 6.263 1.00 92.00 293 PRO A C 1
ATOM 2266 O O . PRO A 1 293 ? -4.818 -3.168 6.950 1.00 92.00 293 PRO A O 1
ATOM 2269 N N . TYR A 1 294 ? -4.999 -4.220 4.973 1.00 93.25 294 TYR A N 1
ATOM 2270 C CA . TYR A 1 294 ? -4.030 -3.382 4.263 1.00 93.25 294 TYR A CA 1
ATOM 2271 C C . TYR A 1 294 ? -4.566 -1.963 4.056 1.00 93.25 294 TYR A C 1
ATOM 2273 O O . TYR A 1 294 ? -3.846 -0.994 4.304 1.00 93.25 294 TYR A O 1
ATOM 2281 N N . LEU A 1 295 ? -5.850 -1.832 3.701 1.00 95.00 295 LEU A N 1
ATOM 2282 C CA . LEU A 1 295 ? -6.518 -0.536 3.586 1.00 95.00 295 LEU A CA 1
ATOM 2283 C C . LEU A 1 295 ? -6.547 0.215 4.920 1.00 95.00 295 LEU A C 1
ATOM 2285 O O . LEU A 1 295 ? -6.205 1.397 4.982 1.00 95.00 295 LEU A O 1
ATOM 2289 N N . LEU A 1 296 ? -6.913 -0.472 6.004 1.00 94.38 296 LEU A N 1
ATOM 2290 C CA . LEU A 1 296 ? -6.930 0.124 7.340 1.00 94.38 296 LEU A CA 1
ATOM 2291 C C . LEU A 1 296 ? -5.533 0.556 7.780 1.00 94.38 296 LEU A C 1
ATOM 2293 O O . LEU A 1 296 ? -5.370 1.655 8.311 1.00 94.38 296 LEU A O 1
ATOM 2297 N N . ARG A 1 297 ? -4.514 -0.271 7.521 1.00 94.44 297 ARG A N 1
ATOM 2298 C CA . ARG A 1 297 ? -3.122 0.077 7.809 1.00 94.44 297 ARG A CA 1
ATOM 2299 C C . ARG A 1 297 ? -2.700 1.338 7.060 1.00 94.44 297 ARG A C 1
ATOM 2301 O O . ARG A 1 297 ? -2.147 2.235 7.690 1.00 94.44 297 ARG A O 1
ATOM 2308 N N . PHE A 1 298 ? -3.003 1.435 5.766 1.00 95.75 298 PHE A N 1
ATOM 2309 C CA . PHE A 1 298 ? -2.722 2.634 4.979 1.00 95.75 298 PHE A CA 1
ATOM 2310 C C . PHE A 1 298 ? -3.390 3.879 5.581 1.00 95.75 298 PHE A C 1
ATOM 2312 O O . PHE A 1 298 ? -2.717 4.861 5.885 1.00 95.75 298 PHE A O 1
ATOM 2319 N N . LEU A 1 299 ? -4.702 3.826 5.828 1.00 95.75 299 LEU A N 1
ATOM 2320 C CA . LEU A 1 299 ? -5.467 4.960 6.354 1.00 95.75 299 LEU A CA 1
ATOM 2321 C C . LEU A 1 299 ? -4.952 5.434 7.721 1.00 95.75 299 LEU A C 1
ATOM 2323 O O . LEU A 1 299 ? -4.790 6.633 7.946 1.00 95.75 299 LEU A O 1
ATOM 2327 N N . LEU A 1 300 ? -4.668 4.507 8.638 1.00 94.31 300 LEU A N 1
ATOM 2328 C CA . LEU A 1 300 ? -4.214 4.851 9.987 1.00 94.31 300 LEU A CA 1
ATOM 2329 C C . LEU A 1 300 ? -2.753 5.342 10.002 1.00 94.31 300 LEU A C 1
ATOM 2331 O O . LEU A 1 300 ? -2.423 6.269 10.752 1.00 94.31 300 LEU A O 1
ATOM 2335 N N . LEU A 1 301 ? -1.877 4.795 9.150 1.00 93.00 301 LEU A N 1
ATOM 2336 C CA . LEU A 1 301 ? -0.507 5.298 8.982 1.00 93.00 301 LEU A CA 1
ATOM 2337 C C . LEU A 1 301 ? -0.467 6.677 8.312 1.00 93.00 301 LEU A C 1
ATOM 2339 O O . LEU A 1 301 ? 0.334 7.512 8.731 1.00 93.00 301 LEU A O 1
ATOM 2343 N N . SER A 1 302 ? -1.380 6.960 7.386 1.00 92.12 302 SER A N 1
ATOM 2344 C CA . SER A 1 302 ? -1.495 8.260 6.704 1.00 92.12 302 SER A CA 1
ATOM 2345 C C . SER A 1 302 ? -2.226 9.333 7.526 1.00 92.12 302 SER A C 1
ATOM 2347 O O . SER A 1 302 ? -2.215 10.512 7.180 1.00 92.12 302 SER A O 1
ATOM 2349 N N . ALA A 1 303 ? -2.841 8.968 8.654 1.00 93.06 303 ALA A N 1
ATOM 2350 C CA . ALA A 1 303 ? -3.581 9.918 9.481 1.00 93.06 303 ALA A CA 1
ATOM 2351 C C . ALA A 1 303 ? -2.685 10.999 10.127 1.00 93.06 303 ALA A C 1
ATOM 2353 O O . ALA A 1 303 ? -1.710 10.683 10.824 1.00 93.06 303 ALA A O 1
ATOM 2354 N N . LYS A 1 304 ? -3.088 12.263 9.951 1.00 91.38 304 LYS A N 1
ATOM 2355 C CA . LYS A 1 304 ? -2.563 13.502 10.554 1.00 91.38 304 LYS A CA 1
ATOM 2356 C C . LYS A 1 304 ? -3.630 14.120 11.474 1.00 91.38 304 LYS A C 1
ATOM 2358 O O . LYS A 1 304 ? -4.794 13.727 11.443 1.00 91.38 304 LYS A O 1
ATOM 2363 N N . GLU A 1 305 ? -3.268 15.114 12.286 1.00 89.31 305 GLU A N 1
ATOM 2364 C CA . GLU A 1 305 ? -4.220 15.766 13.209 1.00 89.31 305 GLU A CA 1
ATOM 2365 C C . GLU A 1 305 ? -5.421 16.396 12.483 1.00 89.31 305 GLU A C 1
ATOM 2367 O O . GLU A 1 305 ? -6.539 16.359 12.991 1.00 89.31 305 GLU A O 1
ATOM 2372 N N . SER A 1 306 ? -5.207 16.913 11.270 1.00 91.00 306 SER A N 1
ATOM 2373 C CA . SER A 1 306 ? -6.235 17.558 10.448 1.00 91.00 306 SER A CA 1
ATOM 2374 C C . SER A 1 306 ? -7.306 16.598 9.919 1.00 91.00 306 SER A C 1
ATOM 2376 O O . SER A 1 306 ? -8.449 17.008 9.729 1.00 91.00 306 SER A O 1
ATOM 2378 N N . ASN A 1 307 ? -6.960 15.329 9.678 1.00 92.44 307 ASN A N 1
ATOM 2379 C CA . ASN A 1 307 ? -7.828 14.367 8.992 1.00 92.44 307 ASN A CA 1
ATOM 2380 C C . ASN A 1 307 ? -8.190 13.132 9.840 1.00 92.44 307 ASN A C 1
ATOM 2382 O O . ASN A 1 307 ? -9.094 12.385 9.460 1.00 92.44 307 ASN A O 1
ATOM 2386 N N . ALA A 1 308 ? -7.572 12.952 11.014 1.00 93.69 308 ALA A N 1
ATOM 2387 C CA . ALA A 1 308 ? -7.801 11.816 11.909 1.00 93.69 308 ALA A CA 1
ATOM 2388 C C . ALA A 1 308 ? -9.286 11.587 12.224 1.00 93.69 308 ALA A C 1
ATOM 2390 O O . ALA A 1 308 ? -9.766 10.458 12.135 1.00 93.69 308 ALA A O 1
ATOM 2391 N N . ARG A 1 309 ? -10.032 12.659 12.523 1.00 93.81 309 ARG A N 1
ATOM 2392 C CA . ARG A 1 309 ? -11.475 12.586 12.799 1.00 93.81 309 ARG A CA 1
ATOM 2393 C C . ARG A 1 309 ? -12.248 11.987 11.628 1.00 93.81 309 ARG A C 1
ATOM 2395 O O . ARG A 1 309 ? -13.038 11.070 11.816 1.00 93.81 309 ARG A O 1
ATOM 2402 N N . ARG A 1 310 ? -11.999 12.485 10.413 1.00 94.38 310 ARG A N 1
ATOM 2403 C CA . ARG A 1 310 ? -12.666 12.005 9.196 1.00 94.38 310 ARG A CA 1
ATOM 2404 C C . ARG A 1 310 ? -12.354 10.532 8.951 1.00 94.38 310 ARG A C 1
ATOM 2406 O O . ARG A 1 310 ? -13.267 9.771 8.653 1.00 94.38 310 ARG A O 1
ATOM 2413 N N . ILE A 1 311 ? -11.088 10.138 9.098 1.00 95.19 311 ILE A N 1
ATOM 2414 C CA . ILE A 1 311 ? -10.653 8.748 8.909 1.00 95.19 311 ILE A CA 1
ATOM 2415 C C . ILE A 1 311 ? -11.370 7.823 9.894 1.00 95.19 311 ILE A C 1
ATOM 2417 O O . ILE A 1 311 ? -11.968 6.833 9.486 1.00 95.19 311 ILE A O 1
ATOM 2421 N N . ILE A 1 312 ? -11.369 8.180 11.177 1.00 94.62 312 ILE A N 1
ATOM 2422 C CA . ILE A 1 312 ? -12.024 7.406 12.234 1.00 94.62 312 ILE A CA 1
ATOM 2423 C C . ILE A 1 312 ? -13.528 7.283 11.999 1.00 94.62 312 ILE A C 1
ATOM 2425 O O . ILE A 1 312 ? -14.066 6.178 12.070 1.00 94.62 312 ILE A O 1
ATOM 2429 N N . SER A 1 313 ? -14.188 8.400 11.697 1.00 93.75 313 SER A N 1
ATOM 2430 C CA . SER A 1 313 ? -15.628 8.436 11.459 1.00 93.75 313 SER A CA 1
ATOM 2431 C C . SER A 1 313 ? -16.010 7.529 10.285 1.00 93.75 313 SER A C 1
ATOM 2433 O O . SER A 1 313 ? -16.868 6.662 10.423 1.00 93.75 313 SER A O 1
ATOM 2435 N N . GLN A 1 314 ? -15.278 7.608 9.167 1.00 93.38 314 GLN A N 1
ATOM 2436 C CA . GLN A 1 314 ? -15.521 6.756 7.999 1.00 93.38 314 GLN A CA 1
ATOM 2437 C C . GLN A 1 314 ? -15.224 5.274 8.253 1.00 93.38 314 GLN A C 1
ATOM 2439 O O . GLN A 1 314 ? -16.015 4.427 7.840 1.00 93.38 314 GLN A O 1
ATOM 2444 N N . ILE A 1 315 ? -14.140 4.943 8.966 1.00 92.94 315 ILE A N 1
ATOM 2445 C CA . ILE A 1 315 ? -13.867 3.556 9.372 1.00 92.94 315 ILE A CA 1
ATOM 2446 C C . ILE A 1 315 ? -15.036 3.034 10.210 1.00 92.94 315 ILE A C 1
ATOM 2448 O O . ILE A 1 315 ? -15.589 1.989 9.896 1.00 92.94 315 ILE A O 1
ATOM 2452 N N . ARG A 1 316 ? -15.478 3.772 11.229 1.00 92.44 316 ARG A N 1
ATOM 2453 C CA . ARG A 1 316 ? -16.605 3.376 12.084 1.00 92.44 316 ARG A CA 1
ATOM 2454 C C . ARG A 1 316 ? -17.924 3.239 11.308 1.00 92.44 316 ARG A C 1
ATOM 2456 O O . ARG A 1 316 ? -18.739 2.353 11.577 1.00 92.44 316 ARG A O 1
ATOM 2463 N N . GLU A 1 317 ? -18.181 4.145 10.372 1.00 90.44 317 GLU A N 1
ATOM 2464 C CA . GLU A 1 317 ? -19.416 4.163 9.594 1.00 90.44 317 GLU A CA 1
ATOM 2465 C C . GLU A 1 317 ? -19.497 3.002 8.605 1.00 90.44 317 GLU A C 1
ATOM 2467 O O . GLU A 1 317 ? -20.550 2.363 8.506 1.00 90.44 317 GLU A O 1
ATOM 2472 N N . GLN A 1 318 ? -18.399 2.737 7.898 1.00 87.50 318 GLN A N 1
ATOM 2473 C CA . GLN A 1 318 ? -18.386 1.862 6.732 1.00 87.50 318 GLN A CA 1
ATOM 2474 C C . GLN A 1 318 ? -17.814 0.466 7.003 1.00 87.50 318 GLN A C 1
ATOM 2476 O O . GLN A 1 318 ? -18.154 -0.462 6.267 1.00 87.50 318 GLN A O 1
ATOM 2481 N N . LEU A 1 319 ? -16.993 0.287 8.046 1.00 84.56 319 LEU A N 1
ATOM 2482 C CA . LEU A 1 319 ? -16.461 -1.023 8.413 1.00 84.56 319 LEU A CA 1
ATOM 2483 C C . LEU A 1 319 ? -17.607 -1.925 8.874 1.00 84.56 319 LEU A C 1
ATOM 2485 O O . LEU A 1 319 ? -18.187 -1.758 9.950 1.00 84.56 319 LEU A O 1
ATOM 2489 N N . LYS A 1 320 ? -17.924 -2.914 8.042 1.00 71.81 320 LYS A N 1
ATOM 2490 C CA . LYS A 1 320 ? -18.847 -3.986 8.394 1.00 71.81 320 LYS A CA 1
ATOM 2491 C C . LYS A 1 320 ? -18.067 -5.027 9.178 1.00 71.81 320 LYS A C 1
ATOM 2493 O O . LYS A 1 320 ? -17.371 -5.850 8.597 1.00 71.81 320 LYS A O 1
ATOM 2498 N N . PHE A 1 321 ? -18.164 -4.961 10.497 1.00 66.31 321 PHE A N 1
ATOM 2499 C CA . PHE A 1 321 ? -17.668 -6.032 11.349 1.00 66.31 321 PHE A CA 1
ATOM 2500 C C . PHE A 1 321 ? -18.689 -7.175 11.329 1.00 66.31 321 PHE A C 1
ATOM 2502 O O . PHE A 1 321 ? -19.854 -6.955 11.678 1.00 66.31 321 PHE A O 1
ATOM 2509 N N . VAL A 1 322 ? -18.295 -8.365 10.873 1.00 52.69 322 VAL A N 1
ATOM 2510 C CA . VAL A 1 322 ? -19.199 -9.505 10.670 1.00 52.69 322 VAL A CA 1
ATOM 2511 C C . VAL A 1 322 ? -19.275 -10.323 11.963 1.00 52.69 322 VAL A C 1
ATOM 2513 O O . VAL A 1 322 ? -19.028 -11.520 12.001 1.00 52.69 322 VAL A O 1
ATOM 2516 N N . GLY A 1 323 ? -19.721 -9.691 13.051 1.00 50.53 323 GLY A N 1
ATOM 2517 C CA . GLY A 1 323 ? -20.116 -10.447 14.243 1.00 50.53 323 GLY A CA 1
ATOM 2518 C C . GLY A 1 323 ? -21.217 -11.462 13.891 1.00 50.53 323 GLY A C 1
ATOM 2519 O O . GLY A 1 323 ? -22.194 -11.072 13.246 1.00 50.53 323 GLY A O 1
ATOM 2520 N N . ALA A 1 324 ? -21.019 -12.736 14.281 1.00 44.66 324 ALA A N 1
ATOM 2521 C CA . ALA A 1 324 ? -21.864 -13.961 14.301 1.00 44.66 324 ALA A CA 1
ATOM 2522 C C . ALA A 1 324 ? -22.916 -14.273 13.209 1.00 44.66 324 ALA A C 1
ATOM 2524 O O . ALA A 1 324 ? -23.280 -15.440 13.030 1.00 44.66 324 ALA A O 1
ATOM 2525 N N . SER A 1 325 ? -23.461 -13.290 12.508 1.00 39.81 325 SER A N 1
ATOM 2526 C CA . SER A 1 325 ? -24.648 -13.403 11.659 1.00 39.81 325 SER A CA 1
ATOM 2527 C C . SER A 1 325 ? -24.454 -14.348 10.468 1.00 39.81 325 SER A C 1
ATOM 2529 O O . SER A 1 325 ? -25.391 -15.055 10.100 1.00 39.81 325 SER A O 1
ATOM 2531 N N . GLN A 1 326 ? -23.237 -14.463 9.929 1.00 43.41 326 GLN A N 1
ATOM 2532 C CA . GLN A 1 326 ? -22.911 -15.435 8.876 1.00 43.41 326 GLN A CA 1
ATOM 2533 C C . GLN A 1 326 ? -22.456 -16.797 9.415 1.00 43.41 326 GLN A C 1
ATOM 2535 O O . GLN A 1 326 ? -22.798 -17.826 8.829 1.00 43.41 326 GLN A O 1
ATOM 2540 N N . ALA A 1 327 ? -21.768 -16.839 10.561 1.00 44.47 327 ALA A N 1
ATOM 2541 C CA . ALA A 1 327 ? -21.323 -18.095 11.167 1.00 44.47 327 ALA A CA 1
ATOM 2542 C C . ALA A 1 327 ? -22.508 -18.995 11.558 1.00 44.47 327 ALA A C 1
ATOM 2544 O O . ALA A 1 327 ? -22.457 -20.203 11.331 1.00 44.47 327 ALA A O 1
ATOM 2545 N N . ARG A 1 328 ? -23.609 -18.420 12.069 1.00 42.72 328 ARG A N 1
ATOM 2546 C CA . ARG A 1 328 ? -24.835 -19.185 12.375 1.00 42.72 328 ARG A CA 1
ATOM 2547 C C . ARG A 1 328 ? -25.589 -19.641 11.118 1.00 42.72 328 ARG A C 1
ATOM 2549 O O . ARG A 1 328 ? -26.169 -20.721 11.128 1.00 42.72 328 ARG A O 1
ATOM 2556 N N . ALA A 1 329 ? -25.552 -18.864 10.032 1.00 41.25 329 ALA A N 1
ATOM 2557 C CA . ALA A 1 329 ? -26.178 -19.239 8.759 1.00 41.25 329 ALA A CA 1
ATOM 2558 C C . ALA A 1 329 ? -25.434 -20.389 8.052 1.00 41.25 329 ALA A C 1
ATOM 2560 O O . ALA A 1 329 ? -26.060 -21.231 7.411 1.00 41.25 329 ALA A O 1
ATOM 2561 N N . LEU A 1 330 ? -24.107 -20.452 8.199 1.00 43.94 330 LEU A N 1
ATOM 2562 C CA . LEU A 1 330 ? -23.263 -21.500 7.614 1.00 43.94 330 LEU A CA 1
ATOM 2563 C C . LEU A 1 330 ? -23.242 -22.791 8.449 1.00 43.94 330 LEU A C 1
ATOM 2565 O O . LEU A 1 330 ? -23.157 -23.875 7.878 1.00 43.94 330 LEU A O 1
ATOM 2569 N N . GLN A 1 331 ? -23.388 -22.706 9.777 1.00 43.88 331 GLN A N 1
ATOM 2570 C CA . GLN A 1 331 ? -23.457 -23.892 10.647 1.00 43.88 331 GLN A CA 1
ATOM 2571 C C . GLN A 1 331 ? -24.700 -24.763 10.408 1.00 43.88 331 GLN A C 1
ATOM 2573 O O . GLN A 1 331 ? -24.678 -25.951 10.709 1.00 43.88 331 GLN A O 1
ATOM 2578 N N . HIS A 1 332 ? -25.769 -24.220 9.820 1.00 37.25 332 HIS A N 1
ATOM 2579 C CA . HIS A 1 332 ? -26.955 -25.017 9.491 1.00 37.25 332 HIS A CA 1
ATOM 2580 C C . HIS A 1 332 ? -26.816 -25.825 8.180 1.00 37.25 332 HIS A C 1
ATOM 2582 O O . HIS A 1 332 ? -27.731 -26.565 7.822 1.00 37.25 332 HIS A O 1
ATOM 2588 N N . ASN A 1 333 ? -25.675 -25.710 7.481 1.00 38.72 333 ASN A N 1
ATOM 2589 C CA . ASN A 1 333 ? -25.362 -26.397 6.223 1.00 38.72 333 ASN A CA 1
ATOM 2590 C C . ASN A 1 333 ? -24.033 -27.178 6.305 1.00 38.72 333 ASN A C 1
ATOM 2592 O O . ASN A 1 333 ? -23.199 -27.117 5.401 1.00 38.72 333 ASN A O 1
ATOM 2596 N N . GLU A 1 334 ? -23.807 -27.935 7.382 1.00 39.66 334 GLU A N 1
ATOM 2597 C CA . GLU A 1 334 ? -22.643 -28.825 7.460 1.00 39.66 334 GLU A CA 1
ATOM 2598 C C . GLU A 1 334 ? -22.804 -30.068 6.570 1.00 39.66 334 GLU A C 1
ATOM 2600 O O . GLU A 1 334 ? -23.287 -31.122 6.983 1.00 39.66 334 GLU A O 1
ATOM 2605 N N . LEU A 1 335 ? -22.296 -29.969 5.341 1.00 40.00 335 LEU A N 1
ATOM 2606 C CA . LEU A 1 335 ? -21.811 -31.116 4.578 1.00 40.00 335 LEU A CA 1
ATOM 2607 C C . LEU A 1 335 ? -20.358 -30.862 4.162 1.00 40.00 335 LEU A C 1
ATOM 2609 O O . LEU A 1 335 ? -20.077 -30.178 3.187 1.00 40.00 335 LEU A O 1
ATOM 2613 N N . LYS A 1 336 ? -19.449 -31.461 4.941 1.00 40.50 336 LYS A N 1
ATOM 2614 C CA . LYS A 1 336 ? -18.072 -31.859 4.594 1.00 40.50 336 LYS A CA 1
ATOM 2615 C C . LYS A 1 336 ? -17.289 -30.899 3.686 1.00 40.50 336 LYS A C 1
ATOM 2617 O O . LYS A 1 336 ? -17.128 -31.131 2.493 1.00 40.50 336 LYS A O 1
ATOM 2622 N N . GLY A 1 337 ? -16.626 -29.941 4.316 1.00 32.91 337 GLY A N 1
ATOM 2623 C CA . GLY A 1 337 ? -15.458 -29.266 3.764 1.00 32.91 337 GLY A CA 1
ATOM 2624 C C . GLY A 1 337 ? -14.719 -28.589 4.905 1.00 32.91 337 GLY A C 1
ATOM 2625 O O . GLY A 1 337 ? -15.322 -27.841 5.663 1.00 32.91 337 GLY A O 1
ATOM 2626 N N . LYS A 1 338 ? -13.431 -28.884 5.079 1.00 41.31 338 LYS A N 1
ATOM 2627 C CA . LYS A 1 338 ? -12.563 -28.191 6.035 1.00 41.31 338 LYS A CA 1
ATOM 2628 C C . LYS A 1 338 ? -12.350 -26.774 5.491 1.00 41.31 338 LYS A C 1
ATOM 2630 O O . LYS A 1 338 ? -11.401 -26.537 4.754 1.00 41.31 338 LYS A O 1
ATOM 2635 N N . THR A 1 339 ? -13.301 -25.876 5.737 1.00 34.47 339 THR A N 1
ATOM 2636 C CA . THR A 1 339 ? -13.247 -24.509 5.224 1.00 34.47 339 THR A CA 1
ATOM 2637 C C . THR A 1 339 ? -12.231 -23.734 6.045 1.00 34.47 339 THR A C 1
ATOM 2639 O O . THR A 1 339 ? -12.478 -23.396 7.202 1.00 34.47 339 THR A O 1
ATOM 2642 N N . VAL A 1 340 ? -11.085 -23.483 5.422 1.00 39.31 340 VAL A N 1
ATOM 2643 C CA . VAL A 1 340 ? -10.139 -22.420 5.759 1.00 39.31 340 VAL A CA 1
ATOM 2644 C C . VAL A 1 340 ? -10.886 -21.088 5.605 1.00 39.31 340 VAL A C 1
ATOM 2646 O O . VAL A 1 340 ? -10.754 -20.403 4.601 1.00 39.31 340 VAL A O 1
ATOM 2649 N N . ILE A 1 341 ? -11.782 -20.758 6.537 1.00 43.78 341 ILE A N 1
ATOM 2650 C CA . ILE A 1 341 ? -12.231 -19.376 6.712 1.00 43.78 341 ILE A CA 1
ATOM 2651 C C . ILE A 1 341 ? -11.175 -18.790 7.634 1.00 43.78 341 ILE A C 1
ATOM 2653 O O . ILE A 1 341 ? -11.296 -18.839 8.856 1.00 43.78 341 ILE A O 1
ATOM 2657 N N . ASP A 1 342 ? -10.065 -18.409 7.004 1.00 50.00 342 ASP A N 1
ATOM 2658 C CA . ASP A 1 342 ? -8.919 -17.788 7.646 1.00 50.00 342 ASP A CA 1
ATOM 2659 C C . ASP A 1 342 ? -9.368 -16.567 8.448 1.00 50.00 342 ASP A C 1
ATOM 2661 O O . ASP A 1 342 ? -10.343 -15.887 8.112 1.00 50.00 342 ASP A O 1
ATOM 2665 N N . ASN A 1 343 ? -8.617 -16.322 9.515 1.00 67.81 343 ASN A N 1
ATOM 2666 C CA . ASN A 1 343 ? -8.836 -15.422 10.643 1.00 67.81 343 ASN A CA 1
ATOM 2667 C C . ASN A 1 343 ? -8.885 -13.918 10.259 1.00 67.81 343 ASN A C 1
ATOM 2669 O O . ASN A 1 343 ? -8.192 -13.081 10.833 1.00 67.81 343 ASN A O 1
ATOM 2673 N N . THR A 1 344 ? -9.680 -13.561 9.250 1.00 76.31 344 THR A N 1
ATOM 2674 C CA . THR A 1 344 ? -9.657 -12.261 8.564 1.00 76.31 344 THR A CA 1
ATOM 2675 C C . THR A 1 344 ? -10.133 -11.140 9.485 1.00 76.31 344 THR A C 1
ATOM 2677 O O . THR A 1 344 ? -9.557 -10.055 9.495 1.00 76.31 344 THR A O 1
ATOM 2680 N N . GLU A 1 345 ? -11.123 -11.412 10.341 1.00 78.31 345 GLU A N 1
ATOM 2681 C CA . GLU A 1 345 ? -11.554 -10.470 11.379 1.00 78.31 345 GLU A CA 1
ATOM 2682 C C . GLU A 1 345 ? -10.459 -10.220 12.419 1.00 78.31 345 GLU A C 1
ATOM 2684 O O . GLU A 1 345 ? -10.252 -9.076 12.827 1.00 78.31 345 GLU A O 1
ATOM 2689 N N . ALA A 1 346 ? -9.696 -11.251 12.799 1.00 80.44 346 ALA A N 1
ATOM 2690 C CA . ALA A 1 346 ? -8.549 -11.068 13.678 1.00 80.44 346 ALA A CA 1
ATOM 2691 C C . ALA A 1 346 ? -7.447 -10.247 12.997 1.00 80.44 346 ALA A C 1
ATOM 2693 O O . ALA A 1 346 ? -6.856 -9.392 13.650 1.00 80.44 346 ALA A O 1
ATOM 2694 N N . SER A 1 347 ? -7.210 -10.424 11.692 1.00 85.50 347 SER A N 1
ATOM 2695 C CA . SER A 1 347 ? -6.287 -9.575 10.926 1.00 85.50 347 SER A CA 1
ATOM 2696 C C . SER A 1 347 ? -6.762 -8.121 10.835 1.00 85.50 347 SER A C 1
ATOM 2698 O O . SER A 1 347 ? -5.943 -7.209 10.937 1.00 85.50 347 SER A O 1
ATOM 2700 N N . ILE A 1 348 ? -8.071 -7.878 10.695 1.00 88.25 348 ILE A N 1
ATOM 2701 C CA . ILE A 1 348 ? -8.663 -6.530 10.739 1.00 88.25 348 ILE A CA 1
ATOM 2702 C C . ILE A 1 348 ? -8.431 -5.900 12.116 1.00 88.25 348 ILE A C 1
ATOM 2704 O O . ILE A 1 348 ? -7.934 -4.775 12.206 1.00 88.25 348 ILE A O 1
ATOM 2708 N N . LEU A 1 349 ? -8.748 -6.622 13.194 1.00 87.00 349 LEU A N 1
ATOM 2709 C CA . LEU A 1 349 ? -8.536 -6.143 14.558 1.00 87.00 349 LEU A CA 1
ATOM 2710 C C . LEU A 1 349 ? -7.050 -5.919 14.860 1.00 87.00 349 LEU A C 1
ATOM 2712 O O . LEU A 1 349 ? -6.707 -4.924 15.494 1.00 87.00 349 LEU A O 1
ATOM 2716 N N . ASP A 1 350 ? -6.157 -6.784 14.381 1.00 86.94 350 ASP A N 1
ATOM 2717 C CA . ASP A 1 350 ? -4.713 -6.623 14.552 1.00 86.94 350 ASP A CA 1
ATOM 2718 C C . ASP A 1 350 ? -4.162 -5.422 13.769 1.00 86.94 350 ASP A C 1
ATOM 2720 O O . ASP A 1 350 ? -3.358 -4.648 14.298 1.00 86.94 350 ASP A O 1
ATOM 2724 N N . ALA A 1 351 ? -4.659 -5.183 12.551 1.00 89.94 351 ALA A N 1
ATOM 2725 C CA . ALA A 1 351 ? -4.341 -3.980 11.787 1.00 89.94 351 ALA A CA 1
ATOM 2726 C C . ALA A 1 351 ? -4.799 -2.709 12.521 1.00 89.94 351 ALA A C 1
ATOM 2728 O O . ALA A 1 351 ? -4.032 -1.751 12.616 1.00 89.94 351 ALA A O 1
ATOM 2729 N N . LEU A 1 352 ? -6.001 -2.691 13.107 1.00 91.19 352 LEU A N 1
ATOM 2730 C CA . LEU A 1 352 ? -6.448 -1.565 13.936 1.00 91.19 352 LEU A CA 1
ATOM 2731 C C . LEU A 1 352 ? -5.566 -1.410 15.187 1.00 91.19 352 LEU A C 1
ATOM 2733 O O . LEU A 1 352 ? -5.034 -0.330 15.443 1.00 91.19 352 LEU A O 1
ATOM 2737 N N . ARG A 1 353 ? -5.366 -2.495 15.943 1.00 88.69 353 ARG A N 1
ATOM 2738 C CA . ARG A 1 353 ? -4.609 -2.525 17.205 1.00 88.69 353 ARG A CA 1
ATOM 2739 C C . ARG A 1 353 ? -3.181 -2.025 17.030 1.00 88.69 353 ARG A C 1
ATOM 2741 O O . ARG A 1 353 ? -2.744 -1.130 17.754 1.00 88.69 353 ARG A O 1
ATOM 2748 N N . SER A 1 354 ? -2.453 -2.598 16.073 1.00 88.25 354 SER A N 1
ATOM 2749 C CA . SER A 1 354 ? -1.051 -2.261 15.821 1.00 88.25 354 SER A CA 1
ATOM 2750 C C . SER A 1 354 ? -0.885 -0.775 15.510 1.00 88.25 354 SER A C 1
ATOM 2752 O O . SER A 1 354 ? -0.014 -0.133 16.089 1.00 88.25 354 SER A O 1
ATOM 2754 N N . ASN A 1 355 ? -1.761 -0.192 14.691 1.00 87.88 355 ASN A N 1
ATOM 2755 C CA . ASN A 1 355 ? -1.669 1.218 14.312 1.00 87.88 355 ASN A CA 1
ATOM 2756 C C . ASN A 1 355 ? -2.130 2.184 15.417 1.00 87.88 355 ASN A C 1
ATOM 2758 O O . ASN A 1 355 ? -1.522 3.242 15.594 1.00 87.88 355 ASN A O 1
ATOM 2762 N N . LEU A 1 356 ? -3.148 1.820 16.204 1.00 88.94 356 LEU A N 1
ATOM 2763 C CA . LEU A 1 356 ? -3.587 2.617 17.356 1.00 88.94 356 LEU A CA 1
ATOM 2764 C C . LEU A 1 356 ? -2.503 2.706 18.442 1.00 88.94 356 LEU A C 1
ATOM 2766 O O . LEU A 1 356 ? -2.308 3.773 19.025 1.00 88.94 356 LEU A O 1
ATOM 2770 N N . ARG A 1 357 ? -1.735 1.628 18.658 1.00 84.19 357 ARG A N 1
ATOM 2771 C CA . ARG A 1 357 ? -0.626 1.591 19.628 1.00 84.19 357 ARG A CA 1
ATOM 2772 C C . ARG A 1 357 ? 0.462 2.631 19.343 1.00 84.19 357 ARG A C 1
ATOM 2774 O O . ARG A 1 357 ? 1.050 3.168 20.278 1.00 84.19 357 ARG A O 1
ATOM 2781 N N . PHE A 1 358 ? 0.746 2.918 18.073 1.00 78.56 358 PHE A N 1
ATOM 2782 C CA . PHE A 1 358 ? 1.804 3.863 17.699 1.00 78.56 358 PHE A CA 1
ATOM 2783 C C . PHE A 1 358 ? 1.330 5.321 17.628 1.00 78.56 358 PHE A C 1
ATOM 2785 O O . PHE A 1 358 ? 2.160 6.229 17.637 1.00 78.56 358 PHE A O 1
ATOM 2792 N N . LYS A 1 359 ? 0.015 5.572 17.586 1.00 83.00 359 LYS A N 1
ATOM 2793 C CA . LYS A 1 359 ? -0.559 6.913 17.400 1.00 83.00 359 LYS A CA 1
ATOM 2794 C C . LYS A 1 359 ? -1.645 7.223 18.433 1.00 83.00 359 LYS A C 1
ATOM 2796 O O . LYS A 1 359 ? -2.837 7.175 18.137 1.00 83.00 359 LYS A O 1
ATOM 2801 N N . ASN A 1 360 ? -1.235 7.679 19.621 1.00 88.25 360 ASN A N 1
ATOM 2802 C CA . ASN A 1 360 ? -2.148 8.099 20.703 1.00 88.25 360 ASN A CA 1
ATOM 2803 C C . ASN A 1 360 ? -3.202 9.139 20.270 1.00 88.25 360 ASN A C 1
ATOM 2805 O O . ASN A 1 360 ? -4.308 9.158 20.810 1.00 88.25 360 ASN A O 1
ATOM 2809 N N . MET A 1 361 ? -2.886 9.985 19.281 1.00 92.88 361 MET A N 1
ATOM 2810 C CA . MET A 1 361 ? -3.835 10.934 18.679 1.00 92.88 361 MET A CA 1
ATOM 2811 C C . MET A 1 361 ? -5.088 10.244 18.114 1.00 92.88 361 MET A C 1
ATOM 2813 O O . MET A 1 361 ? -6.190 10.764 18.268 1.00 92.88 361 MET A O 1
ATOM 2817 N N . LEU A 1 362 ? -4.936 9.052 17.521 1.00 93.25 362 LEU A N 1
ATOM 2818 C CA . LEU A 1 362 ? -6.048 8.271 16.984 1.00 93.25 362 LEU A CA 1
ATOM 2819 C C . LEU A 1 362 ? -6.917 7.726 18.114 1.00 93.25 362 LEU A C 1
ATOM 2821 O O . LEU A 1 362 ? -8.133 7.838 18.043 1.00 93.25 362 LEU A O 1
ATOM 2825 N N . CYS A 1 363 ? -6.313 7.227 19.197 1.00 93.81 363 CYS A N 1
ATOM 2826 C CA . CYS A 1 363 ? -7.048 6.780 20.383 1.00 93.81 363 CYS A CA 1
ATOM 2827 C C . CYS A 1 363 ? -7.882 7.911 21.009 1.00 93.81 363 CYS A C 1
ATOM 2829 O O . CYS A 1 363 ? -9.032 7.700 21.397 1.00 93.81 363 CYS A O 1
ATOM 2831 N N . LEU A 1 364 ? -7.318 9.122 21.087 1.00 93.75 364 LEU A N 1
ATOM 2832 C CA . LEU A 1 364 ? -8.024 10.304 21.585 1.00 93.75 364 LEU A CA 1
ATOM 2833 C C . LEU A 1 364 ? -9.214 10.675 20.701 1.00 93.75 364 LEU A C 1
ATOM 2835 O O . LEU A 1 364 ? -10.292 10.962 21.221 1.00 93.75 364 LEU A O 1
ATOM 2839 N N . GLU A 1 365 ? -9.024 10.685 19.385 1.00 95.00 365 GLU A N 1
ATOM 2840 C CA . GLU A 1 365 ? -10.079 11.070 18.453 1.00 95.00 365 GLU A CA 1
ATOM 2841 C C . GLU A 1 365 ? -11.170 9.991 18.348 1.00 95.00 365 GLU A C 1
ATOM 2843 O O . GLU A 1 365 ? -12.349 10.331 18.353 1.00 95.00 365 GLU A O 1
ATOM 2848 N N . LEU A 1 366 ? -10.811 8.704 18.432 1.00 95.06 366 LEU A N 1
ATOM 2849 C CA . LEU A 1 366 ? -11.759 7.590 18.554 1.00 95.06 366 LEU A CA 1
ATOM 2850 C C . LEU A 1 366 ? -12.641 7.744 19.794 1.00 95.06 366 LEU A C 1
ATOM 2852 O O . LEU A 1 366 ? -13.862 7.636 19.725 1.00 95.06 366 LEU A O 1
ATOM 2856 N N . LEU A 1 367 ? -12.029 8.050 20.940 1.00 94.94 367 LEU A N 1
ATOM 2857 C CA . LEU A 1 367 ? -12.762 8.227 22.187 1.00 94.94 367 LEU A CA 1
ATOM 2858 C C . LEU A 1 367 ? -13.697 9.446 22.146 1.00 94.94 367 LEU A C 1
ATOM 2860 O O . LEU A 1 367 ? -14.756 9.424 22.775 1.00 94.94 367 LEU A O 1
ATOM 2864 N N . LYS A 1 368 ? -13.316 10.518 21.440 1.00 95.25 368 LYS A N 1
ATOM 2865 C CA . LYS A 1 368 ? -14.186 11.684 21.222 1.00 95.25 368 LYS A CA 1
ATOM 2866 C C . LYS A 1 368 ? -15.359 11.343 20.308 1.00 95.25 368 LYS A C 1
ATOM 2868 O O . LYS A 1 368 ? 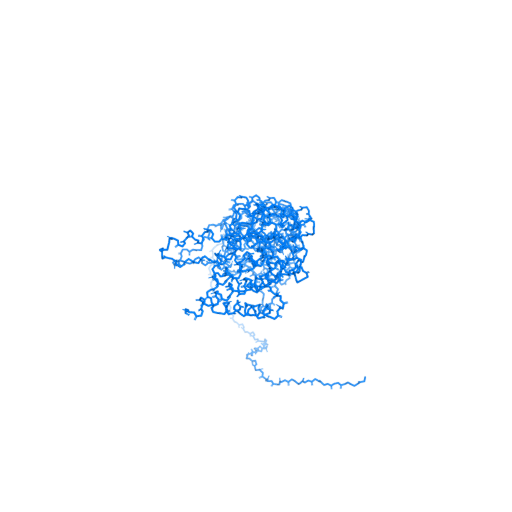-16.479 11.696 20.662 1.00 95.25 368 LYS A O 1
ATOM 2873 N N . GLU A 1 369 ? -15.109 10.644 19.204 1.00 94.25 369 GLU A N 1
ATOM 2874 C CA . GLU A 1 369 ? -16.143 10.209 18.259 1.00 94.25 369 GLU A CA 1
ATOM 2875 C C . GLU A 1 369 ? -17.201 9.356 18.972 1.00 94.25 369 GLU A C 1
ATOM 2877 O O . GLU A 1 369 ? -18.396 9.635 18.905 1.00 94.25 369 GLU A O 1
ATOM 2882 N N . LEU A 1 370 ? -16.761 8.380 19.772 1.00 93.81 370 LEU A N 1
ATOM 2883 C CA . LEU A 1 370 ? -17.650 7.520 20.557 1.00 93.81 370 LEU A CA 1
ATOM 2884 C C . LEU A 1 370 ? -18.374 8.275 21.685 1.00 93.81 370 LEU A C 1
ATOM 2886 O O . LEU A 1 370 ? -19.491 7.923 22.062 1.00 93.81 370 LEU A O 1
ATOM 2890 N N . LYS A 1 371 ? -17.766 9.335 22.234 1.00 94.06 371 LYS A N 1
ATOM 2891 C CA . LYS A 1 371 ? -18.422 10.216 23.215 1.00 94.06 371 LYS A CA 1
ATOM 2892 C C . LYS A 1 371 ? -19.566 11.021 22.616 1.00 94.06 371 LYS A C 1
ATOM 2894 O O . LYS A 1 371 ? -20.529 11.260 23.342 1.00 94.06 371 LYS A O 1
ATOM 2899 N N . SER A 1 372 ? -19.447 11.453 21.360 1.00 93.69 372 SER A N 1
ATOM 2900 C CA . SER A 1 372 ? -20.449 12.294 20.691 1.00 93.69 372 SER A CA 1
ATOM 2901 C C . SER A 1 372 ? -21.713 11.561 20.249 1.00 93.69 372 SER A C 1
ATOM 2903 O O . SER A 1 372 ? -22.686 12.218 19.902 1.00 93.69 372 SER A O 1
ATOM 2905 N N . LEU A 1 373 ? -21.725 10.228 20.263 1.00 91.81 373 LEU A N 1
ATOM 2906 C CA . LEU A 1 373 ? -22.908 9.443 19.907 1.00 91.81 373 LEU A CA 1
ATOM 2907 C C . LEU A 1 373 ? -23.914 9.486 21.053 1.00 91.81 373 LEU A C 1
ATOM 2909 O O . LEU A 1 373 ? -23.591 9.032 22.145 1.00 91.81 373 LEU A O 1
ATOM 2913 N N . GLU A 1 374 ? -25.124 9.989 20.842 1.00 89.38 374 GLU A N 1
ATOM 2914 C CA . GLU A 1 374 ? -26.128 10.097 21.916 1.00 89.38 374 GLU A CA 1
ATOM 2915 C C . GLU A 1 374 ? -27.252 9.070 21.779 1.00 89.38 374 GLU A C 1
ATOM 2917 O O . GLU A 1 374 ? -27.758 8.581 22.785 1.00 89.38 374 GLU A O 1
ATOM 2922 N N . GLU A 1 375 ? -27.607 8.685 20.553 1.00 89.56 375 GLU A N 1
ATOM 2923 C CA . GLU A 1 375 ? -28.770 7.839 20.310 1.00 89.56 375 GLU A CA 1
ATOM 2924 C C . GLU A 1 375 ? -28.392 6.343 20.251 1.00 89.56 375 GLU A C 1
ATOM 2926 O O . GLU A 1 375 ? -27.373 5.979 19.650 1.00 89.56 375 GLU A O 1
ATOM 2931 N N . PRO A 1 376 ? -29.231 5.425 20.773 1.00 86.88 376 PRO A N 1
ATOM 2932 C CA . PRO A 1 376 ? -28.961 3.984 20.714 1.00 86.88 376 PRO A CA 1
ATOM 2933 C C . PRO A 1 376 ? -28.798 3.443 19.287 1.00 86.88 376 PRO A C 1
ATOM 2935 O O . PRO A 1 376 ? -27.950 2.596 19.038 1.00 86.88 376 PRO A O 1
ATOM 2938 N N . ARG A 1 377 ? -29.572 3.972 18.332 1.00 86.44 377 ARG A N 1
ATOM 2939 C CA . ARG A 1 377 ? -29.515 3.600 16.903 1.00 86.44 377 ARG A CA 1
ATOM 2940 C C . ARG A 1 377 ? -28.187 3.930 16.224 1.00 86.44 377 ARG A C 1
ATOM 2942 O O . ARG A 1 377 ? -27.873 3.330 15.200 1.00 86.44 377 ARG A O 1
ATOM 2949 N N . ASP A 1 378 ? -27.440 4.886 16.769 1.00 88.81 378 ASP A N 1
ATOM 2950 C CA . ASP A 1 378 ? -26.177 5.306 16.176 1.00 88.81 378 ASP A CA 1
ATOM 2951 C C . ASP A 1 378 ? -25.051 4.347 16.553 1.00 88.81 378 ASP A C 1
ATOM 2953 O O . ASP A 1 378 ? -24.046 4.300 15.846 1.00 88.81 378 ASP A O 1
ATOM 2957 N N . HIS A 1 379 ? -25.215 3.578 17.635 1.00 90.25 379 HIS A N 1
ATOM 2958 C CA . HIS A 1 379 ? -24.218 2.650 18.151 1.00 90.25 379 HIS A CA 1
ATOM 2959 C C . HIS A 1 379 ? -24.236 1.310 17.398 1.00 90.25 379 HIS A C 1
ATOM 2961 O O . HIS A 1 379 ? -25.281 0.790 17.008 1.00 90.25 379 HIS A O 1
ATOM 2967 N N . LYS A 1 380 ? -23.052 0.729 17.196 1.00 89.56 380 LYS A N 1
ATOM 2968 C CA . LYS A 1 380 ? -22.811 -0.510 16.440 1.00 89.56 380 LYS A CA 1
ATOM 2969 C C . LYS A 1 380 ? -21.904 -1.454 17.231 1.00 89.56 380 LYS A C 1
ATOM 2971 O O . LYS A 1 380 ? -21.165 -1.021 18.107 1.00 89.56 380 LYS A O 1
ATOM 2976 N N . VAL A 1 381 ? -21.891 -2.742 16.879 1.00 87.38 381 VAL A N 1
ATOM 2977 C CA . VAL A 1 381 ? -21.018 -3.752 17.524 1.00 87.38 381 VAL A CA 1
ATOM 2978 C C . VAL A 1 381 ? -19.535 -3.357 17.456 1.00 87.38 381 VAL A C 1
ATOM 2980 O O . VAL A 1 381 ? -18.806 -3.521 18.431 1.00 87.38 381 VAL A O 1
ATOM 2983 N N . ILE A 1 382 ? -19.102 -2.752 16.343 1.00 87.94 382 ILE A N 1
ATOM 2984 C CA . ILE A 1 382 ? -17.731 -2.249 16.177 1.00 87.94 382 ILE A CA 1
ATOM 2985 C C . ILE A 1 382 ? -17.342 -1.218 17.249 1.00 87.94 382 ILE A C 1
ATOM 2987 O O . ILE A 1 382 ? -16.173 -1.131 17.597 1.00 87.94 382 ILE A O 1
ATOM 2991 N N . ASP A 1 383 ? -18.287 -0.483 17.842 1.00 91.88 383 ASP A N 1
ATOM 2992 C CA . ASP A 1 383 ? -17.975 0.501 18.885 1.00 91.88 383 ASP A CA 1
ATOM 2993 C C . ASP A 1 383 ? -17.425 -0.156 20.152 1.00 91.88 383 ASP A C 1
ATOM 2995 O O . ASP A 1 383 ? -16.536 0.396 20.797 1.00 91.88 383 ASP A O 1
ATOM 2999 N N . ILE A 1 384 ? -17.906 -1.358 20.487 1.00 91.12 384 ILE A N 1
ATOM 3000 C CA . ILE A 1 384 ? -17.405 -2.140 21.624 1.00 91.12 384 ILE A CA 1
ATOM 3001 C C . ILE A 1 384 ? -15.960 -2.580 21.348 1.00 91.12 384 ILE A C 1
ATOM 3003 O O . ILE A 1 384 ? -15.093 -2.421 22.208 1.00 91.12 384 ILE A O 1
ATOM 3007 N N . TRP A 1 385 ? -15.678 -3.040 20.125 1.00 89.19 385 TRP A N 1
ATOM 3008 C CA . TRP A 1 385 ? -14.324 -3.371 19.672 1.00 89.19 385 TRP A CA 1
ATOM 3009 C C . TRP A 1 385 ? -13.387 -2.167 19.708 1.00 89.19 385 TRP A C 1
ATOM 3011 O O . TRP A 1 385 ? -12.279 -2.257 20.228 1.00 89.19 385 TRP A O 1
ATOM 3021 N N . LEU A 1 386 ? -13.835 -1.019 19.207 1.00 92.06 386 LEU A N 1
ATOM 3022 C CA . LEU A 1 386 ? -13.069 0.224 19.208 1.00 92.06 386 LEU A CA 1
ATOM 3023 C C . LEU A 1 386 ? -12.762 0.703 20.639 1.00 92.06 386 LEU A C 1
ATOM 3025 O O . LEU A 1 386 ? -11.632 1.112 20.912 1.00 92.06 386 LEU A O 1
ATOM 3029 N N . LEU A 1 387 ? -13.711 0.592 21.579 1.00 93.56 387 LEU A N 1
ATOM 3030 C CA . LEU A 1 387 ? -13.467 0.873 23.002 1.00 93.56 387 LEU A CA 1
ATOM 3031 C C . LEU A 1 387 ? -12.429 -0.078 23.604 1.00 93.56 387 LEU A C 1
ATOM 3033 O O . LEU A 1 387 ? -11.509 0.386 24.281 1.00 93.56 387 LEU A O 1
ATOM 3037 N N . ALA A 1 388 ? -12.550 -1.381 23.340 1.00 91.69 388 ALA A N 1
ATOM 3038 C CA . ALA A 1 388 ? -11.589 -2.378 23.804 1.00 91.69 388 ALA A CA 1
ATOM 3039 C C . ALA A 1 388 ? -10.184 -2.100 23.242 1.00 91.69 388 ALA A C 1
ATOM 3041 O O . ALA A 1 388 ? -9.207 -2.080 23.987 1.00 91.69 388 ALA A O 1
ATOM 3042 N N . LEU A 1 389 ? -10.078 -1.773 21.953 1.00 91.62 389 LEU A N 1
ATOM 3043 C CA . LEU A 1 389 ? -8.812 -1.433 21.305 1.00 91.62 389 LEU A CA 1
ATOM 3044 C C . LEU A 1 389 ? -8.157 -0.184 21.907 1.00 91.62 389 LEU A C 1
ATOM 3046 O O . LEU A 1 389 ? -6.943 -0.181 22.112 1.00 91.62 389 LEU A O 1
ATOM 3050 N N . VAL A 1 390 ? -8.928 0.859 22.237 1.00 93.56 390 VAL A N 1
ATOM 3051 C CA . VAL A 1 390 ? -8.397 2.051 22.930 1.00 93.56 390 VAL A CA 1
ATOM 3052 C C . VAL A 1 390 ? -7.935 1.706 24.338 1.00 93.56 390 VAL A C 1
ATOM 3054 O O . VAL A 1 390 ? -6.863 2.155 24.745 1.00 93.56 390 VAL A O 1
ATOM 3057 N N . PHE A 1 391 ? -8.706 0.896 25.067 1.00 92.62 391 PHE A N 1
ATOM 3058 C CA . PHE A 1 391 ? -8.341 0.435 26.406 1.00 92.62 391 PHE A CA 1
ATOM 3059 C C . PHE A 1 391 ? -7.012 -0.334 26.401 1.00 92.62 391 PHE A C 1
ATOM 3061 O O . PHE A 1 391 ? -6.161 -0.111 27.263 1.00 92.62 391 PHE A O 1
ATOM 3068 N N . MET A 1 392 ? -6.813 -1.196 25.400 1.00 89.94 392 MET A N 1
ATOM 3069 C CA . MET A 1 392 ? -5.589 -1.980 25.216 1.00 89.94 392 MET A CA 1
ATOM 3070 C C . MET A 1 392 ? -4.399 -1.137 24.765 1.00 89.94 392 MET A C 1
ATOM 3072 O O . MET A 1 392 ? -3.272 -1.376 25.186 1.00 89.94 392 MET A O 1
ATOM 3076 N N . SER A 1 393 ? -4.636 -0.179 23.870 1.00 88.12 393 SER A N 1
ATOM 3077 C CA . SER A 1 393 ? -3.559 0.547 23.189 1.00 88.12 393 SER A CA 1
ATOM 3078 C C . SER A 1 393 ? -3.079 1.774 23.963 1.00 88.12 393 SER A C 1
ATOM 3080 O O . SER A 1 393 ? -1.976 2.250 23.705 1.00 88.12 393 SER A O 1
ATOM 3082 N N . CYS A 1 394 ? -3.889 2.316 24.882 1.00 87.31 394 CYS A N 1
ATOM 3083 C CA . CYS A 1 394 ? -3.600 3.578 25.558 1.00 87.31 394 CYS A CA 1
ATOM 3084 C C . CYS A 1 394 ? -3.964 3.546 27.053 1.00 87.31 394 CYS A C 1
ATOM 3086 O O . CYS A 1 394 ? -5.085 3.875 27.451 1.00 87.31 394 CYS A O 1
ATOM 3088 N N . GLU A 1 395 ? -2.982 3.226 27.903 1.00 88.88 395 GLU A N 1
ATOM 3089 C CA . GLU A 1 395 ? -3.153 3.133 29.365 1.00 88.88 395 GLU A CA 1
ATOM 3090 C C . GLU A 1 395 ? -3.707 4.424 29.993 1.00 88.88 395 GLU A C 1
ATOM 3092 O O . GLU A 1 395 ? -4.567 4.386 30.874 1.00 88.88 395 GLU A O 1
ATOM 3097 N N . SER A 1 396 ? -3.285 5.593 29.500 1.00 90.38 396 SER A N 1
ATOM 3098 C CA . SER A 1 396 ? -3.743 6.892 30.017 1.00 90.38 396 SER A CA 1
ATOM 3099 C C . SER A 1 396 ? -5.241 7.143 29.790 1.00 90.38 396 SER A C 1
ATOM 3101 O O . SER A 1 396 ? -5.852 7.939 30.510 1.00 90.38 396 SER A O 1
ATOM 3103 N N . LEU A 1 397 ? -5.854 6.449 28.824 1.00 92.12 397 LEU A N 1
ATOM 3104 C CA . LEU A 1 397 ? -7.268 6.581 28.481 1.00 92.12 397 LEU A CA 1
ATOM 3105 C C . LEU A 1 397 ? -8.158 5.510 29.112 1.00 92.12 397 LEU A C 1
ATOM 3107 O O . LEU A 1 397 ? -9.375 5.690 29.084 1.00 92.12 397 LEU A O 1
ATOM 3111 N N . GLN A 1 398 ? -7.611 4.471 29.749 1.00 94.12 398 GLN A N 1
ATOM 3112 C CA . GLN A 1 398 ? -8.389 3.360 30.321 1.00 94.12 398 GLN A CA 1
ATOM 3113 C C . GLN A 1 398 ? -9.510 3.832 31.254 1.00 94.12 398 GLN A C 1
ATOM 3115 O O . GLN A 1 398 ? -10.677 3.529 31.022 1.00 94.12 398 GLN A O 1
ATOM 3120 N N . LYS A 1 399 ? -9.202 4.706 32.222 1.00 94.75 399 LYS A N 1
ATOM 3121 C CA . LYS A 1 399 ? -10.219 5.285 33.127 1.00 94.75 399 LYS A CA 1
ATOM 3122 C C . LYS A 1 399 ? -11.289 6.099 32.398 1.00 94.75 399 LYS A C 1
ATOM 3124 O O . LYS A 1 399 ? -12.408 6.251 32.888 1.00 94.75 399 LYS A O 1
ATOM 3129 N N . SER A 1 400 ? -10.939 6.702 31.263 1.00 95.94 400 SER A N 1
ATOM 3130 C CA . SER A 1 400 ? -11.894 7.451 30.443 1.00 95.94 400 SER A CA 1
ATOM 3131 C C . SER A 1 400 ? -12.781 6.516 29.624 1.00 95.94 400 SER A C 1
ATOM 3133 O O . SER A 1 400 ? -13.963 6.822 29.467 1.00 95.94 400 SER A O 1
ATOM 3135 N N . VAL A 1 401 ? -12.233 5.395 29.146 1.00 96.88 401 VAL A N 1
ATOM 3136 C CA . VAL A 1 401 ? -12.975 4.319 28.477 1.00 96.88 401 VAL A CA 1
ATOM 3137 C C . VAL A 1 401 ? -13.958 3.674 29.449 1.00 96.88 401 VAL A C 1
ATOM 3139 O O . VAL A 1 401 ? -15.141 3.636 29.142 1.00 96.88 401 VAL A O 1
ATOM 3142 N N . GLU A 1 402 ? -13.520 3.277 30.646 1.00 96.19 402 GLU A N 1
ATOM 3143 C CA . GLU A 1 402 ? -14.376 2.707 31.700 1.00 96.19 402 GLU A CA 1
ATOM 3144 C C . GLU A 1 402 ? -15.593 3.595 32.001 1.00 96.19 402 GLU A C 1
ATOM 3146 O O . GLU A 1 402 ? -16.745 3.159 31.938 1.00 96.19 402 GLU A O 1
ATOM 3151 N N . LYS A 1 403 ? -15.345 4.887 32.267 1.00 96.06 403 LYS A N 1
ATOM 3152 C CA . LYS A 1 403 ? -16.405 5.866 32.545 1.00 96.06 403 LYS A CA 1
ATOM 3153 C C . LYS A 1 403 ? -17.355 6.043 31.365 1.00 96.06 403 LYS A C 1
ATOM 3155 O O . LYS A 1 403 ? -18.556 6.195 31.580 1.00 96.06 403 LYS A O 1
ATOM 3160 N N . LEU A 1 404 ? -16.829 6.067 30.139 1.00 96.75 404 LEU A N 1
ATOM 3161 C CA . LEU A 1 404 ? -17.644 6.202 28.935 1.00 96.75 404 LEU A CA 1
ATOM 3162 C C . LEU A 1 404 ? -18.502 4.958 28.708 1.00 96.75 404 LEU A C 1
ATOM 3164 O O . LEU A 1 404 ? -19.698 5.093 28.483 1.00 96.75 404 LEU A O 1
ATOM 3168 N N . PHE A 1 405 ? -17.910 3.772 28.815 1.00 96.44 405 PHE A N 1
ATOM 3169 C CA . PHE A 1 405 ? -18.592 2.499 28.626 1.00 96.44 405 PHE A CA 1
ATOM 3170 C C . PHE A 1 405 ? -19.750 2.351 29.615 1.00 96.44 405 PHE A C 1
ATOM 3172 O O . PHE A 1 405 ? -20.893 2.163 29.203 1.00 96.44 405 PHE A O 1
ATOM 3179 N N . LYS A 1 406 ? -19.495 2.602 30.907 1.00 96.75 406 LYS A N 1
ATOM 3180 C CA . LYS A 1 406 ? -20.546 2.676 31.931 1.00 96.75 406 LYS A CA 1
ATOM 3181 C C . LYS A 1 406 ? -21.625 3.693 31.571 1.00 96.75 406 LYS A C 1
ATOM 3183 O O . LYS A 1 406 ? -22.806 3.369 31.641 1.00 96.75 406 LYS A O 1
ATOM 3188 N N . LYS A 1 407 ? -21.243 4.922 31.203 1.00 95.94 407 LYS A N 1
ATOM 3189 C CA . LYS A 1 407 ? -22.201 5.974 30.831 1.00 95.94 407 LYS A CA 1
ATOM 3190 C C . LYS A 1 407 ? -23.117 5.498 29.695 1.00 95.94 407 LYS A C 1
ATOM 3192 O O . LYS A 1 407 ? -24.328 5.626 29.819 1.00 95.94 407 LYS A O 1
ATOM 3197 N N . LYS A 1 408 ? -22.559 4.884 28.648 1.00 95.69 408 LYS A N 1
ATOM 3198 C CA . LYS A 1 408 ? -23.317 4.384 27.492 1.00 95.69 408 LYS A CA 1
ATOM 3199 C C . LYS A 1 408 ? -24.233 3.206 27.807 1.00 95.69 408 LYS A C 1
ATOM 3201 O O . LYS A 1 408 ? -25.309 3.117 27.223 1.00 95.69 408 LYS A O 1
ATOM 3206 N N . ILE A 1 409 ? -23.862 2.347 28.753 1.00 95.38 409 ILE A N 1
ATOM 3207 C CA . ILE A 1 409 ? -24.747 1.287 29.260 1.00 95.38 409 ILE A CA 1
ATOM 3208 C C . ILE A 1 409 ? -25.928 1.895 30.030 1.00 95.38 409 ILE A C 1
ATOM 3210 O O . ILE A 1 409 ? -27.074 1.508 29.815 1.00 95.38 409 ILE A O 1
ATOM 3214 N N . LEU A 1 410 ? -25.668 2.880 30.900 1.00 95.25 410 LEU A N 1
ATOM 3215 C CA . LEU A 1 410 ? -26.715 3.554 31.680 1.00 95.25 410 LEU A CA 1
ATOM 3216 C C . LEU A 1 410 ? -27.672 4.378 30.803 1.00 95.25 410 LEU A C 1
ATOM 3218 O O . LEU A 1 410 ? -28.856 4.461 31.113 1.00 95.25 410 LEU A O 1
ATOM 3222 N N . GLU A 1 411 ? -27.177 4.946 29.702 1.00 93.69 411 GLU A N 1
ATOM 3223 C CA . GLU A 1 411 ? -27.979 5.638 28.679 1.00 93.69 411 GLU A CA 1
ATOM 3224 C C . GLU A 1 411 ? -28.778 4.670 27.783 1.00 93.69 411 GLU A C 1
ATOM 3226 O O . GLU A 1 411 ? -29.552 5.114 26.940 1.00 93.69 411 GLU A O 1
ATOM 3231 N N . GLY A 1 412 ? -28.596 3.350 27.924 1.00 91.31 412 GLY A N 1
ATOM 3232 C CA . GLY A 1 412 ? -29.245 2.347 27.071 1.00 91.31 412 GLY A CA 1
ATOM 3233 C C . GLY A 1 412 ? -28.719 2.311 25.630 1.00 91.31 412 GLY A C 1
ATOM 3234 O O . GLY A 1 412 ? -29.331 1.681 24.764 1.00 91.31 412 GLY A O 1
ATOM 3235 N N . CYS A 1 413 ? -27.590 2.977 25.369 1.00 93.00 413 CYS A N 1
ATOM 3236 C CA . CYS A 1 413 ? -26.934 3.008 24.065 1.00 93.00 413 CYS A CA 1
ATOM 3237 C C . CYS A 1 413 ? -26.233 1.685 23.750 1.00 93.00 413 CYS A C 1
ATOM 3239 O O . CYS A 1 413 ? -26.336 1.185 22.636 1.00 93.00 413 CYS A O 1
ATOM 3241 N N . ILE A 1 414 ? -25.540 1.113 24.739 1.00 93.19 414 ILE A N 1
ATOM 3242 C CA . ILE A 1 414 ? -24.914 -0.208 24.632 1.00 93.19 414 ILE A CA 1
ATOM 3243 C C . ILE A 1 414 ? -25.838 -1.224 25.301 1.00 93.19 414 ILE A C 1
ATOM 3245 O O . ILE A 1 414 ? -26.107 -1.134 26.499 1.00 93.19 414 ILE A O 1
ATOM 3249 N N . GLN A 1 415 ? -26.338 -2.171 24.509 1.00 91.31 415 GLN A N 1
ATOM 3250 C CA . GLN A 1 415 ? -27.316 -3.174 24.932 1.00 91.31 415 GLN A CA 1
ATOM 3251 C C . GLN A 1 415 ? -26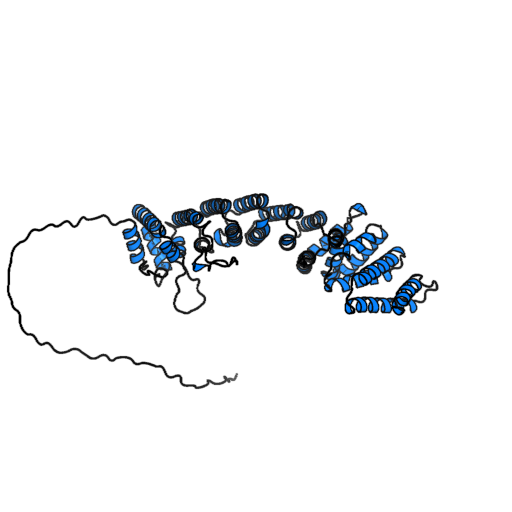.721 -4.584 24.929 1.00 91.31 415 GLN A C 1
ATOM 3253 O O . GLN A 1 415 ? -25.739 -4.856 24.241 1.00 91.31 415 GLN A O 1
ATOM 3258 N N . ASP A 1 416 ? -27.353 -5.488 25.673 1.00 90.50 416 ASP A N 1
ATOM 3259 C CA . ASP A 1 416 ? -26.867 -6.847 25.957 1.00 90.50 416 ASP A CA 1
ATOM 3260 C C . ASP A 1 416 ? -26.603 -7.644 24.661 1.00 90.50 416 ASP A C 1
ATOM 3262 O O . ASP A 1 416 ? -25.530 -8.226 24.485 1.00 90.50 416 ASP A O 1
ATOM 3266 N N . HIS A 1 417 ? -27.513 -7.538 23.685 1.00 87.12 417 HIS A N 1
ATOM 3267 C CA . HIS A 1 417 ? -27.390 -8.176 22.369 1.00 87.12 417 HIS A CA 1
ATOM 3268 C C . HIS A 1 417 ? -26.171 -7.692 21.559 1.00 87.12 417 HIS A C 1
ATOM 3270 O O . HIS A 1 417 ? -25.673 -8.404 20.688 1.00 87.12 417 HIS A O 1
ATOM 3276 N N . MET A 1 418 ? -25.688 -6.465 21.796 1.00 88.38 418 MET A N 1
ATOM 3277 C CA . MET A 1 418 ? -24.519 -5.937 21.089 1.00 88.38 418 MET A CA 1
ATOM 3278 C C . MET A 1 418 ? -23.247 -6.634 21.557 1.00 88.38 418 MET A C 1
ATOM 3280 O O . MET A 1 418 ? -22.374 -6.906 20.737 1.00 88.38 418 MET A O 1
ATOM 3284 N N . PHE A 1 419 ? -23.151 -6.927 22.858 1.00 88.06 419 PHE A N 1
ATOM 3285 C CA . PHE A 1 419 ? -22.021 -7.656 23.422 1.00 88.06 419 PHE A CA 1
ATOM 3286 C C . PHE A 1 419 ? -22.067 -9.138 23.045 1.00 88.06 419 PHE A C 1
ATOM 3288 O O . PHE A 1 419 ? -21.046 -9.693 22.653 1.00 88.06 419 PHE A O 1
ATOM 3295 N N . GLU A 1 420 ? -23.252 -9.752 23.047 1.00 85.31 420 GLU A N 1
ATOM 3296 C CA . GLU A 1 420 ? -23.441 -11.107 22.512 1.00 85.31 420 GLU A CA 1
ATOM 3297 C C . GLU A 1 420 ? -22.933 -11.207 21.071 1.00 85.31 420 GLU A C 1
ATOM 3299 O O . GLU A 1 420 ? -22.130 -12.076 20.755 1.00 85.31 420 GLU A O 1
ATOM 3304 N N . ASN A 1 421 ? -23.328 -10.278 20.198 1.00 81.00 421 ASN A N 1
ATOM 3305 C CA . ASN A 1 421 ? -22.854 -10.242 18.811 1.00 81.00 421 ASN A CA 1
ATOM 3306 C C . ASN A 1 421 ? -21.371 -9.848 18.674 1.00 81.00 421 ASN A C 1
ATOM 3308 O O . ASN A 1 421 ? -20.792 -10.040 17.607 1.00 81.00 421 ASN A O 1
ATOM 3312 N N . CYS A 1 422 ? -20.773 -9.261 19.715 1.00 81.31 422 CYS A N 1
ATOM 3313 C CA . CYS A 1 422 ? -19.354 -8.912 19.767 1.00 81.31 422 CYS A CA 1
ATOM 3314 C C . CYS A 1 422 ? -18.488 -10.136 20.077 1.00 81.31 422 CYS A C 1
ATOM 3316 O O . CYS A 1 422 ? -17.412 -10.273 19.502 1.00 81.31 422 CYS A O 1
ATOM 3318 N N . ILE A 1 423 ? -18.944 -10.988 20.998 1.00 76.62 423 ILE A N 1
ATOM 3319 C CA . ILE A 1 423 ? -18.207 -12.161 21.481 1.00 76.62 423 ILE A CA 1
ATOM 3320 C C . ILE A 1 423 ? -18.532 -13.405 20.653 1.00 76.62 423 ILE A C 1
ATOM 3322 O O . ILE A 1 423 ? -17.619 -14.118 20.248 1.00 76.62 423 ILE A O 1
ATOM 3326 N N . HIS A 1 424 ? -19.809 -13.648 20.350 1.00 66.19 424 HIS A N 1
ATOM 3327 C CA . HIS A 1 424 ? -20.213 -14.806 19.562 1.00 66.19 424 HIS A CA 1
ATOM 3328 C C . HIS A 1 424 ? -19.835 -14.621 18.090 1.00 66.19 424 HIS A C 1
ATOM 3330 O O . HIS A 1 424 ? -20.185 -13.620 17.462 1.00 66.19 424 HIS A O 1
ATOM 3336 N N . GLY A 1 425 ? -19.194 -15.632 17.503 1.00 54.41 425 GLY A N 1
ATOM 3337 C CA . GLY A 1 425 ? -18.891 -15.678 16.067 1.00 54.41 425 GLY A CA 1
ATOM 3338 C C . GLY A 1 425 ? -17.415 -15.540 15.708 1.00 54.41 425 GLY A C 1
ATOM 3339 O O . GLY A 1 425 ? -17.052 -15.908 14.591 1.00 54.41 425 GLY A O 1
ATOM 3340 N N . ILE A 1 426 ? -16.563 -15.130 16.649 1.00 57.84 426 ILE A N 1
ATOM 3341 C CA . ILE A 1 426 ? -15.110 -15.166 16.476 1.00 57.84 426 ILE A CA 1
ATOM 3342 C C . ILE A 1 426 ? -14.616 -16.471 17.105 1.00 57.84 426 ILE A C 1
ATOM 3344 O O . ILE A 1 426 ? -14.271 -16.515 18.283 1.00 57.84 426 ILE A O 1
ATOM 3348 N N . LYS A 1 427 ? -14.610 -17.552 16.309 1.00 52.19 427 LYS A N 1
ATOM 3349 C CA . LYS A 1 427 ? -14.207 -18.906 16.752 1.00 52.19 427 LYS A CA 1
ATOM 3350 C C . LYS A 1 427 ? -12.811 -18.955 17.392 1.00 52.19 427 LYS A C 1
ATOM 3352 O O . LYS A 1 427 ? -12.542 -19.866 18.164 1.00 52.19 427 LYS A O 1
ATOM 3357 N N . ASP A 1 428 ? -11.981 -17.956 17.106 1.00 54.09 428 ASP A N 1
ATOM 3358 C CA . ASP A 1 428 ? -10.652 -17.751 17.666 1.00 54.09 428 ASP A CA 1
ATOM 3359 C C . ASP A 1 428 ? -10.517 -16.315 18.183 1.00 54.09 428 ASP A C 1
ATOM 3361 O O . ASP A 1 428 ? -9.655 -15.570 17.705 1.00 54.09 428 ASP A O 1
ATOM 3365 N N . LEU A 1 429 ? -11.384 -15.875 19.114 1.00 57.25 429 LEU A N 1
ATOM 3366 C CA . LEU A 1 429 ? -11.174 -14.576 19.756 1.00 57.25 429 LEU A CA 1
ATOM 3367 C C . LEU A 1 429 ? -9.733 -14.550 20.266 1.00 57.25 429 LEU A C 1
ATOM 3369 O O . LEU A 1 429 ? -9.387 -15.406 21.089 1.00 57.25 429 LEU A O 1
ATOM 3373 N N . PRO A 1 430 ? -8.867 -13.638 19.779 1.00 60.38 430 PRO A N 1
ATOM 3374 C CA . PRO A 1 430 ? -7.471 -13.703 20.163 1.00 60.38 430 PRO A CA 1
ATOM 3375 C C . PRO A 1 430 ? -7.414 -13.586 21.680 1.00 60.38 430 PRO A C 1
ATOM 3377 O O . PRO A 1 430 ? -7.976 -12.644 22.242 1.00 60.38 430 PRO A O 1
ATOM 3380 N N . LYS A 1 431 ? -6.788 -14.566 22.344 1.00 66.88 431 LYS A N 1
ATOM 3381 C CA . LYS A 1 431 ? -6.714 -14.645 23.815 1.00 66.88 431 LYS A CA 1
ATOM 3382 C C . LYS A 1 431 ? -6.275 -13.317 24.440 1.00 66.88 431 LYS A C 1
ATOM 3384 O O . LYS A 1 431 ? -6.709 -12.970 25.528 1.00 66.88 431 LYS A O 1
ATOM 3389 N N . ASP A 1 432 ? -5.513 -12.527 23.691 1.00 76.56 432 ASP A N 1
ATOM 3390 C CA . ASP A 1 432 ? -5.110 -11.156 23.987 1.00 76.56 432 ASP A CA 1
ATOM 3391 C C . ASP A 1 432 ? -6.257 -10.194 24.372 1.00 76.56 432 ASP A C 1
ATOM 3393 O O . ASP A 1 432 ? -6.022 -9.252 25.127 1.00 76.56 432 ASP A O 1
ATOM 3397 N N . TYR A 1 433 ? -7.484 -10.378 23.867 1.00 81.56 433 TYR A N 1
ATOM 3398 C CA . TYR A 1 433 ? -8.627 -9.499 24.168 1.00 81.56 433 TYR A CA 1
ATOM 3399 C C . TYR A 1 433 ? -9.365 -9.888 25.453 1.00 81.56 433 TYR A C 1
ATOM 3401 O O . TYR A 1 433 ? -10.020 -9.039 26.064 1.00 81.56 433 TYR A O 1
ATOM 3409 N N . LEU A 1 434 ? -9.240 -11.143 25.896 1.00 81.88 434 LEU A N 1
ATOM 3410 C CA . LEU A 1 434 ? -9.928 -11.660 27.079 1.00 81.88 434 LEU A CA 1
ATOM 3411 C C . LEU A 1 434 ? -9.609 -10.843 28.350 1.00 81.88 434 LEU A C 1
ATOM 3413 O O . LEU A 1 434 ? -10.561 -10.384 28.986 1.00 81.88 434 LEU A O 1
ATOM 3417 N N . PRO A 1 435 ? -8.337 -10.533 28.688 1.00 85.56 435 PRO A N 1
ATOM 3418 C CA . PRO A 1 435 ? -8.018 -9.713 29.861 1.00 85.56 435 PRO A CA 1
ATOM 3419 C C . PRO A 1 435 ? -8.698 -8.340 29.852 1.00 85.56 435 PRO A C 1
ATOM 3421 O O . PRO A 1 435 ? -9.081 -7.818 30.899 1.00 85.56 435 PRO A O 1
ATOM 3424 N N . THR A 1 436 ? -8.887 -7.759 28.664 1.00 89.19 436 THR A N 1
ATOM 3425 C CA . THR A 1 436 ? -9.530 -6.449 28.507 1.00 89.19 436 THR A CA 1
ATOM 3426 C C . THR A 1 436 ? -11.014 -6.525 28.826 1.00 89.19 436 THR A C 1
ATOM 3428 O O . THR A 1 436 ? -11.516 -5.725 29.616 1.00 89.19 436 THR A O 1
ATOM 3431 N N . PHE A 1 437 ? -11.722 -7.507 28.265 1.00 89.25 437 PHE A N 1
ATOM 3432 C CA . PHE A 1 437 ? -13.141 -7.683 28.559 1.00 89.25 437 PHE A CA 1
ATOM 3433 C C . PHE A 1 437 ? -13.385 -8.093 30.013 1.00 89.25 437 PHE A C 1
ATOM 3435 O O . PHE A 1 437 ? -14.327 -7.587 30.623 1.00 89.25 437 PHE A O 1
ATOM 3442 N N . LEU A 1 438 ? -12.518 -8.922 30.607 1.00 87.69 438 LEU A N 1
ATOM 3443 C CA . LEU A 1 438 ? -12.579 -9.250 32.036 1.00 87.69 438 LEU A CA 1
ATOM 3444 C C . LEU A 1 438 ? -12.377 -8.002 32.907 1.00 87.69 438 LEU A C 1
ATOM 3446 O O . LEU A 1 438 ? -13.147 -7.774 33.838 1.00 87.69 438 LEU A O 1
ATOM 3450 N N . SER A 1 439 ? -11.404 -7.147 32.576 1.00 90.44 439 SER A N 1
ATOM 3451 C CA . SER A 1 439 ? -11.162 -5.890 33.295 1.00 90.44 439 SER A CA 1
ATOM 3452 C C . SER A 1 439 ? -12.365 -4.941 33.225 1.00 90.44 439 SER A C 1
ATOM 3454 O O . SER A 1 439 ? -12.817 -4.445 34.260 1.00 90.44 439 SER A O 1
ATOM 3456 N N . LEU A 1 440 ? -12.951 -4.753 32.036 1.00 92.38 440 LEU A N 1
ATOM 3457 C CA . LEU A 1 440 ? -14.160 -3.941 31.857 1.00 92.38 440 LEU A CA 1
ATOM 3458 C C . LEU A 1 440 ? -15.357 -4.518 32.628 1.00 92.38 440 LEU A C 1
ATOM 3460 O O . LEU A 1 440 ? -16.097 -3.773 33.272 1.00 92.38 440 LEU A O 1
ATOM 3464 N N . SER A 1 441 ? -15.521 -5.841 32.617 1.00 90.19 441 SER A N 1
ATOM 3465 C CA . SER A 1 441 ? -16.597 -6.523 33.346 1.00 90.19 441 SER A CA 1
ATOM 3466 C C . SER A 1 441 ? -16.421 -6.380 34.862 1.00 90.19 441 SER A C 1
ATOM 3468 O O . SER A 1 441 ? -17.375 -6.066 35.572 1.00 90.19 441 SER A O 1
ATOM 3470 N N . ALA A 1 442 ? -15.195 -6.539 35.375 1.00 87.38 442 ALA A N 1
ATOM 3471 C CA . ALA A 1 442 ? -14.870 -6.318 36.786 1.00 87.38 442 ALA A CA 1
ATOM 3472 C C . ALA A 1 442 ? -15.163 -4.873 37.224 1.00 87.38 442 ALA A C 1
ATOM 3474 O O . ALA A 1 442 ? -15.749 -4.658 38.287 1.00 87.38 442 ALA A O 1
ATOM 3475 N N . TYR A 1 443 ? -14.815 -3.885 36.393 1.00 92.00 443 TYR A N 1
ATOM 3476 C CA . TYR A 1 443 ? -15.136 -2.479 36.646 1.00 92.00 443 TYR A CA 1
ATOM 3477 C C . TYR A 1 443 ? -16.650 -2.246 36.773 1.00 92.00 443 TYR A C 1
ATOM 3479 O O . TYR A 1 443 ? -17.101 -1.559 37.694 1.00 92.00 443 TYR A O 1
ATOM 3487 N N . LEU A 1 444 ? -17.448 -2.840 35.881 1.00 92.00 444 LEU A N 1
ATOM 3488 C CA . LEU A 1 444 ? -18.907 -2.727 35.910 1.00 92.00 444 LEU A CA 1
ATOM 3489 C C . LEU A 1 444 ? -19.528 -3.379 37.151 1.00 92.00 444 LEU A C 1
ATOM 3491 O O . LEU A 1 444 ? -20.402 -2.779 37.775 1.00 92.00 444 LEU A O 1
ATOM 3495 N N . LEU A 1 445 ? -19.040 -4.551 37.563 1.00 88.00 445 LEU A N 1
ATOM 3496 C CA . LEU A 1 445 ? -19.491 -5.211 38.795 1.00 88.00 445 LEU A CA 1
ATOM 3497 C C . LEU A 1 445 ? -19.168 -4.400 40.056 1.00 88.00 445 LEU A C 1
ATOM 3499 O O . LEU A 1 445 ? -19.936 -4.416 41.015 1.00 88.00 445 LEU A O 1
ATOM 3503 N N . ALA A 1 446 ? -18.057 -3.660 40.052 1.00 88.25 446 ALA A N 1
ATOM 3504 C CA . ALA A 1 446 ? -17.674 -2.777 41.151 1.00 88.25 446 ALA A CA 1
ATOM 3505 C C . ALA A 1 446 ? -18.478 -1.459 41.200 1.00 88.25 446 ALA A C 1
ATOM 3507 O O . ALA A 1 446 ? -18.361 -0.696 42.166 1.00 88.25 446 ALA A O 1
ATOM 3508 N N . CYS A 1 447 ? -19.285 -1.152 40.177 1.00 89.38 447 CYS A N 1
ATOM 3509 C CA . CYS A 1 447 ? -20.150 0.029 40.172 1.00 89.38 447 CYS A CA 1
ATOM 3510 C C . CYS A 1 447 ? -21.316 -0.120 41.160 1.00 89.38 447 CYS A C 1
ATOM 3512 O O . CYS A 1 447 ? -21.609 -1.212 41.629 1.00 89.38 447 CYS A O 1
ATOM 3514 N N . LYS A 1 448 ? -21.993 0.985 41.503 1.00 89.25 448 LYS A N 1
ATOM 3515 C CA . LYS A 1 448 ? -23.140 0.969 42.437 1.00 89.25 448 LYS A CA 1
ATOM 3516 C C . LYS A 1 448 ? -24.478 0.804 41.721 1.00 89.25 448 LYS A C 1
ATOM 3518 O O . LYS A 1 448 ? -25.474 0.447 42.338 1.00 89.25 448 LYS A O 1
ATOM 3523 N N . GLU A 1 449 ? -24.513 1.153 40.444 1.00 91.50 449 GLU A N 1
ATOM 3524 C CA . GLU A 1 449 ? -25.709 1.181 39.623 1.00 91.50 449 GLU A CA 1
ATOM 3525 C C . GLU A 1 449 ? -26.084 -0.237 39.188 1.00 91.50 449 GLU A C 1
ATOM 3527 O O . GLU A 1 449 ? -25.303 -0.904 38.510 1.00 91.50 449 GLU A O 1
ATOM 3532 N N . GLN A 1 450 ? -27.302 -0.663 39.528 1.00 90.69 450 GLN A N 1
ATOM 3533 C CA . GLN A 1 450 ? -27.793 -2.016 39.258 1.00 90.69 450 GLN A CA 1
ATOM 3534 C C . GLN A 1 450 ? -27.660 -2.401 37.777 1.00 90.69 450 GLN A C 1
ATOM 3536 O O . GLN A 1 450 ? -27.120 -3.455 37.470 1.00 90.69 450 GLN A O 1
ATOM 3541 N N . ARG A 1 451 ? -28.045 -1.514 36.849 1.00 92.31 451 ARG A N 1
ATOM 3542 C CA . ARG A 1 451 ? -27.946 -1.784 35.405 1.00 92.31 451 ARG A CA 1
ATOM 3543 C C . ARG A 1 451 ? -26.507 -2.024 34.929 1.00 92.31 451 ARG A C 1
ATOM 3545 O O . ARG A 1 451 ? -26.287 -2.835 34.037 1.00 92.31 451 ARG A O 1
ATOM 3552 N N . ALA A 1 452 ? -25.527 -1.329 35.515 1.00 91.69 452 ALA A N 1
ATOM 3553 C CA . ALA A 1 452 ? -24.116 -1.545 35.194 1.00 91.69 452 ALA A CA 1
ATOM 3554 C C . ALA A 1 452 ? -23.638 -2.905 35.720 1.00 91.69 452 ALA A C 1
ATOM 3556 O O . ALA A 1 452 ? -22.962 -3.632 34.999 1.00 91.69 452 ALA A O 1
ATOM 3557 N N . GLN A 1 453 ? -24.038 -3.270 36.941 1.00 91.69 453 GLN A N 1
ATOM 3558 C CA . GLN A 1 453 ? -23.728 -4.576 37.523 1.00 91.69 453 GLN A CA 1
ATOM 3559 C C . GLN A 1 453 ? -24.357 -5.722 36.715 1.00 91.69 453 GLN A C 1
ATOM 3561 O O . GLN A 1 453 ? -23.655 -6.668 36.375 1.00 91.69 453 GLN A O 1
ATOM 3566 N N . GLU A 1 454 ? -25.638 -5.616 36.346 1.00 90.75 454 GLU A N 1
ATOM 3567 C CA . GLU A 1 454 ? -26.346 -6.587 35.495 1.00 90.75 454 GLU A CA 1
ATOM 3568 C C . GLU A 1 454 ? -25.633 -6.785 34.152 1.00 90.75 454 GLU A C 1
ATOM 3570 O O . GLU A 1 454 ? -25.387 -7.919 33.744 1.00 90.75 454 GLU A O 1
ATOM 3575 N N . PHE A 1 455 ? -25.218 -5.694 33.497 1.00 92.88 455 PHE A N 1
ATOM 3576 C CA . PHE A 1 455 ? -24.445 -5.778 32.257 1.00 92.88 455 PHE A CA 1
ATOM 3577 C C . PHE A 1 455 ? -23.077 -6.445 32.473 1.00 92.88 455 PHE A C 1
ATOM 3579 O O . PHE A 1 455 ? -22.637 -7.237 31.646 1.00 92.88 455 PHE A O 1
ATOM 3586 N N . GLY A 1 456 ? -22.408 -6.171 33.598 1.00 89.69 456 GLY A N 1
ATOM 3587 C CA . GLY A 1 456 ? -21.166 -6.850 33.975 1.00 89.69 456 GLY A CA 1
ATOM 3588 C C . GLY A 1 456 ? -21.346 -8.365 34.127 1.00 89.69 456 GLY A C 1
ATOM 3589 O O . GLY A 1 456 ? -20.535 -9.125 33.604 1.00 89.69 456 GLY A O 1
ATOM 3590 N N . ILE A 1 457 ? -22.424 -8.816 34.783 1.00 86.75 457 ILE A N 1
ATOM 3591 C CA . ILE A 1 457 ? -22.774 -10.246 34.908 1.00 86.75 457 ILE A CA 1
ATOM 3592 C C . ILE A 1 457 ? -23.025 -10.858 33.526 1.00 86.75 457 ILE A C 1
ATOM 3594 O O . ILE A 1 457 ? -22.516 -11.941 33.226 1.00 86.75 457 ILE A O 1
ATOM 3598 N N . HIS A 1 458 ? -23.767 -10.149 32.674 1.00 89.00 458 HIS A N 1
ATOM 3599 C CA . HIS A 1 458 ? -24.032 -10.568 31.299 1.00 89.00 458 HIS A CA 1
ATOM 3600 C C . HIS A 1 458 ? -22.740 -10.758 30.500 1.00 89.00 458 HIS A C 1
ATOM 3602 O O . HIS A 1 458 ? -22.555 -11.797 29.868 1.00 89.00 458 HIS A O 1
ATOM 3608 N N . MET A 1 459 ? -21.801 -9.807 30.594 1.00 88.69 459 MET A N 1
ATOM 3609 C CA . MET A 1 459 ? -20.500 -9.917 29.932 1.00 88.69 459 MET A CA 1
ATOM 3610 C C . MET A 1 459 ? -19.720 -11.149 30.396 1.00 88.69 459 MET A C 1
ATOM 3612 O O . MET A 1 459 ? -19.237 -11.907 29.559 1.00 88.69 459 MET A O 1
ATOM 3616 N N . TYR A 1 460 ? -19.630 -11.384 31.710 1.00 84.31 460 TYR A N 1
ATOM 3617 C CA . TYR A 1 460 ? -18.969 -12.579 32.248 1.00 84.31 460 TYR A CA 1
ATOM 3618 C C . TYR A 1 460 ? -19.605 -13.871 31.743 1.00 84.31 460 TYR A C 1
ATOM 3620 O O . TYR A 1 460 ? -18.883 -14.801 31.398 1.00 84.31 460 TYR A O 1
ATOM 3628 N N . THR A 1 461 ? -20.935 -13.915 31.684 1.00 83.31 461 THR A N 1
ATOM 3629 C CA . THR A 1 461 ? -21.681 -15.089 31.213 1.00 83.31 461 THR A CA 1
ATOM 3630 C C . THR A 1 461 ? -21.386 -15.358 29.738 1.00 83.31 461 THR A C 1
ATOM 3632 O O . THR A 1 461 ? -20.980 -16.462 29.395 1.00 83.31 461 THR A O 1
ATOM 3635 N N . CYS A 1 462 ? -21.460 -14.332 28.883 1.00 83.62 462 CYS A N 1
ATOM 3636 C CA . CYS A 1 462 ? -21.151 -14.460 27.455 1.00 83.62 462 CYS A CA 1
ATOM 3637 C C . CYS A 1 462 ? -19.700 -14.901 27.205 1.00 83.62 462 CYS A C 1
ATOM 3639 O O . CYS A 1 462 ? -19.447 -15.759 26.364 1.00 83.62 462 CYS A O 1
ATOM 3641 N N . ILE A 1 463 ? -18.740 -14.323 27.939 1.00 80.06 463 ILE A N 1
ATOM 3642 C CA . ILE A 1 463 ? -17.326 -14.710 27.853 1.00 80.06 463 ILE A CA 1
ATOM 3643 C C . ILE A 1 463 ? -17.173 -16.177 28.274 1.00 80.06 463 ILE A C 1
ATOM 3645 O O . ILE A 1 463 ? -16.565 -16.969 27.562 1.00 80.06 463 ILE A O 1
ATOM 3649 N N . PHE A 1 464 ? -17.743 -16.562 29.414 1.00 76.56 464 PHE A N 1
ATOM 3650 C CA . PHE A 1 464 ? -17.641 -17.926 29.925 1.00 76.56 464 PHE A CA 1
ATOM 3651 C C . PHE A 1 464 ? -18.218 -18.973 28.957 1.00 76.56 464 PHE A C 1
ATOM 3653 O O . PHE A 1 464 ? -17.628 -20.043 28.786 1.00 76.56 464 PHE A O 1
ATOM 3660 N N . ASP A 1 465 ? -19.345 -18.655 28.320 1.00 75.88 465 ASP A N 1
ATOM 3661 C CA . ASP A 1 465 ? -20.026 -19.554 27.391 1.00 75.88 465 ASP A CA 1
ATOM 3662 C C . ASP A 1 465 ? -19.246 -19.745 26.077 1.00 75.88 465 ASP A C 1
ATOM 3664 O O . ASP A 1 465 ? -19.206 -20.862 25.555 1.00 75.88 465 ASP A O 1
ATOM 3668 N N . GLU A 1 466 ? -18.584 -18.701 25.559 1.00 70.25 466 GLU A N 1
ATOM 3669 C CA . GLU A 1 466 ? -17.858 -18.764 24.278 1.00 70.25 466 GLU A CA 1
ATOM 3670 C C . GLU A 1 466 ? -16.468 -19.420 24.401 1.00 70.25 466 GLU A C 1
ATOM 3672 O O . GLU A 1 466 ? -16.051 -20.178 23.521 1.00 70.25 466 GLU A O 1
ATOM 3677 N N . PHE A 1 467 ? -15.734 -19.190 25.497 1.00 66.81 467 PHE A N 1
ATOM 3678 C CA . PHE A 1 467 ? -14.408 -19.792 25.678 1.00 66.81 467 PHE A CA 1
ATOM 3679 C C . PHE A 1 467 ? -14.528 -21.253 26.126 1.00 66.81 467 PHE A C 1
ATOM 3681 O O . PHE A 1 467 ? -14.925 -21.557 27.250 1.00 66.81 467 PHE A O 1
ATOM 3688 N N . SER A 1 468 ? -14.172 -22.188 25.242 1.00 58.19 468 SER A N 1
ATOM 3689 C CA . SER A 1 468 ? -14.230 -23.632 25.517 1.00 58.19 468 SER A CA 1
ATOM 3690 C C . SER A 1 468 ? -12.974 -24.192 26.197 1.00 58.19 468 SER A C 1
ATOM 3692 O O . SER A 1 468 ? -13.035 -25.278 26.777 1.00 58.19 468 SER A O 1
ATOM 3694 N N . ASP A 1 469 ? -11.844 -23.476 26.170 1.00 67.19 469 ASP A N 1
ATOM 3695 C CA . ASP A 1 469 ? -10.596 -23.965 26.748 1.00 67.19 469 ASP A CA 1
ATOM 3696 C C . ASP A 1 469 ? -10.530 -23.777 28.270 1.00 67.19 469 ASP A C 1
ATOM 3698 O O . ASP A 1 469 ? -10.883 -22.736 28.826 1.00 67.19 469 ASP A O 1
ATOM 3702 N N . ALA A 1 470 ? -10.041 -24.813 28.960 1.00 63.69 470 ALA A N 1
ATOM 3703 C CA . ALA A 1 470 ? -9.997 -24.863 30.421 1.00 63.69 470 ALA A CA 1
ATOM 3704 C C . ALA A 1 470 ? -9.184 -23.716 31.051 1.00 63.69 470 ALA A C 1
ATOM 3706 O O . ALA A 1 470 ? -9.514 -23.280 32.148 1.00 63.69 470 ALA A O 1
ATOM 3707 N N . TYR A 1 471 ? -8.160 -23.209 30.354 1.00 66.38 471 TYR A N 1
ATOM 3708 C CA . TYR A 1 471 ? -7.319 -22.108 30.830 1.00 66.38 471 TYR A CA 1
ATOM 3709 C C . TYR A 1 471 ? -8.071 -20.771 30.835 1.00 66.38 471 TYR A C 1
ATOM 3711 O O . TYR A 1 471 ? -8.150 -20.122 31.873 1.00 66.38 471 TYR A O 1
ATOM 3719 N N . SER A 1 472 ? -8.695 -20.387 29.717 1.00 65.56 472 SER A N 1
ATOM 3720 C CA . SER A 1 472 ? -9.504 -19.163 29.658 1.00 65.56 472 SER A CA 1
ATOM 3721 C C . SER A 1 472 ? -10.719 -19.222 30.591 1.00 65.56 472 SER A C 1
ATOM 3723 O O . SER A 1 472 ? -11.047 -18.225 31.233 1.00 65.56 472 SER A O 1
ATOM 3725 N N . ARG A 1 473 ? -11.338 -20.401 30.767 1.00 68.81 473 ARG A N 1
ATOM 3726 C CA . ARG A 1 473 ? -12.370 -20.597 31.801 1.00 68.81 473 ARG A CA 1
ATOM 3727 C C . ARG A 1 473 ? -11.817 -20.418 33.212 1.00 68.81 473 ARG A C 1
ATOM 3729 O O . ARG A 1 473 ? -12.491 -19.819 34.044 1.00 68.81 473 ARG A O 1
ATOM 3736 N N . GLN A 1 474 ? -10.609 -20.909 33.489 1.00 69.69 474 GLN A N 1
ATOM 3737 C CA . GLN A 1 474 ? -9.960 -20.733 34.787 1.00 69.69 474 GLN A CA 1
ATOM 3738 C C . GLN A 1 474 ? -9.680 -19.254 35.088 1.00 69.69 474 GLN A C 1
ATOM 3740 O O . GLN A 1 474 ? -9.995 -18.820 36.191 1.00 69.69 474 GLN A O 1
ATOM 3745 N N . GLU A 1 475 ? -9.183 -18.462 34.130 1.00 68.56 475 GLU A N 1
ATOM 3746 C CA . GLU A 1 475 ? -9.006 -17.011 34.328 1.00 68.56 475 GLU A CA 1
ATOM 3747 C C . GLU A 1 475 ? -10.332 -16.319 34.677 1.00 68.56 475 GLU A C 1
ATOM 3749 O O . GLU A 1 475 ? -10.393 -15.499 35.596 1.00 68.56 475 GLU A O 1
ATOM 3754 N N . VAL A 1 476 ? -11.419 -16.699 33.997 1.00 68.06 476 VAL A N 1
ATOM 3755 C CA . VAL A 1 476 ? -12.763 -16.189 34.300 1.00 68.06 476 VAL A CA 1
ATOM 3756 C C . VAL A 1 476 ? -13.180 -16.584 35.723 1.00 68.06 476 VAL A C 1
ATOM 3758 O O . VAL A 1 476 ? -13.632 -15.727 36.483 1.00 68.06 476 VAL A O 1
ATOM 3761 N N . TYR A 1 477 ? -12.983 -17.849 36.119 1.00 70.44 477 TYR A N 1
ATOM 3762 C CA . TYR A 1 477 ? -13.278 -18.332 37.473 1.00 70.44 477 TYR A CA 1
ATOM 3763 C C . TYR A 1 477 ? -12.460 -17.619 38.554 1.00 70.44 477 TYR A C 1
ATOM 3765 O O . TYR A 1 477 ? -13.007 -17.282 39.603 1.00 70.44 477 TYR A O 1
ATOM 3773 N N . GLU A 1 478 ? -11.170 -17.379 38.328 1.00 69.75 478 GLU A N 1
ATOM 3774 C CA . GLU A 1 478 ? -10.290 -16.727 39.300 1.00 69.75 478 GLU A CA 1
ATOM 3775 C C . GLU A 1 478 ? -10.730 -15.287 39.573 1.00 69.75 478 GLU A C 1
ATOM 3777 O O . GLU A 1 478 ? -10.870 -14.891 40.735 1.00 69.75 478 GLU A O 1
ATOM 3782 N N . VAL A 1 479 ? -11.039 -14.524 38.520 1.00 68.62 479 VAL A N 1
ATOM 3783 C CA . VAL A 1 479 ? -11.566 -13.158 38.660 1.00 68.62 479 VAL A CA 1
ATOM 3784 C C . VAL A 1 479 ? -12.934 -13.173 39.350 1.00 68.62 479 VAL A C 1
ATOM 3786 O O . VAL A 1 479 ? -13.200 -12.354 40.233 1.00 68.62 479 VAL A O 1
ATOM 3789 N N . PHE A 1 480 ? -13.785 -14.144 39.016 1.00 67.56 480 PHE A N 1
ATOM 3790 C CA . PHE A 1 480 ? -15.104 -14.317 39.621 1.00 67.56 480 PHE A CA 1
ATOM 3791 C C . PHE A 1 480 ? -15.032 -14.620 41.126 1.00 67.56 480 PHE A C 1
ATOM 3793 O O . PHE A 1 480 ? -15.756 -14.015 41.920 1.00 67.56 480 PHE A O 1
ATOM 3800 N N . ILE A 1 481 ? -14.130 -15.516 41.542 1.00 69.12 481 ILE A N 1
ATOM 3801 C CA . ILE A 1 481 ? -13.892 -15.851 42.953 1.00 69.12 481 ILE A CA 1
ATOM 3802 C C . ILE A 1 481 ? -13.339 -14.637 43.698 1.00 69.12 481 ILE A C 1
ATOM 3804 O O . ILE A 1 481 ? -13.824 -14.324 44.785 1.00 69.12 481 ILE A O 1
ATOM 3808 N N . LEU A 1 482 ? -12.370 -13.923 43.117 1.00 68.31 482 LEU A N 1
ATOM 3809 C CA . LEU A 1 482 ? -11.792 -12.727 43.730 1.00 68.31 482 LEU A CA 1
ATOM 3810 C C . LEU A 1 482 ? -12.867 -11.668 44.014 1.00 68.31 482 LEU A C 1
ATOM 3812 O O . LEU A 1 482 ? -12.905 -11.101 45.107 1.00 68.31 482 LEU A O 1
ATOM 3816 N N . LEU A 1 483 ? -13.772 -11.442 43.060 1.00 66.19 483 LEU A N 1
ATOM 3817 C CA . LEU A 1 483 ? -14.880 -10.501 43.212 1.00 66.19 483 LEU A CA 1
ATOM 3818 C C . LEU A 1 483 ? -15.914 -10.978 44.239 1.00 66.19 483 LEU A C 1
ATOM 3820 O O . LEU A 1 483 ? -16.358 -10.180 45.064 1.00 66.19 483 LEU A O 1
ATOM 3824 N N . ALA A 1 484 ? -16.263 -12.268 44.247 1.00 64.50 484 ALA A N 1
ATOM 3825 C CA . ALA A 1 484 ? -17.188 -12.836 45.228 1.00 64.50 484 ALA A CA 1
ATOM 3826 C C . ALA A 1 484 ? -16.639 -12.740 46.662 1.00 64.50 484 ALA A C 1
ATOM 3828 O O . ALA A 1 484 ? -17.368 -12.370 47.584 1.00 64.50 484 ALA A O 1
ATOM 3829 N N . VAL A 1 485 ? -15.346 -13.014 46.847 1.00 65.75 485 VAL A N 1
ATOM 3830 C CA . VAL A 1 485 ? -14.657 -12.860 48.133 1.00 65.75 485 VAL A CA 1
ATOM 3831 C C . VAL A 1 485 ? -14.619 -11.386 48.540 1.00 65.75 485 VAL A C 1
ATOM 3833 O O . VAL A 1 485 ? -15.011 -11.054 49.657 1.00 65.75 485 VAL A O 1
ATOM 3836 N N . ALA A 1 486 ? -14.237 -10.475 47.640 1.00 61.22 486 ALA A N 1
ATOM 3837 C CA . ALA A 1 486 ? -14.226 -9.038 47.923 1.00 61.22 486 ALA A CA 1
ATOM 3838 C C . ALA A 1 486 ? -15.617 -8.497 48.311 1.00 61.22 486 ALA A C 1
ATOM 3840 O O . ALA A 1 486 ? -15.727 -7.679 49.226 1.00 61.22 486 ALA A O 1
ATOM 3841 N N . ALA A 1 487 ? -16.683 -8.991 47.674 1.00 58.97 487 ALA A N 1
ATOM 3842 C CA . ALA A 1 487 ? -18.056 -8.614 47.998 1.00 58.97 487 ALA A CA 1
ATOM 3843 C C . ALA A 1 487 ? -18.481 -9.092 49.399 1.00 58.97 487 ALA A C 1
ATOM 3845 O O . ALA A 1 487 ? -19.146 -8.340 50.112 1.00 58.97 487 ALA A O 1
ATOM 3846 N N . GLN A 1 488 ? -18.049 -10.286 49.829 1.00 56.22 488 GLN A N 1
ATOM 3847 C CA . GLN A 1 488 ? -18.326 -10.827 51.171 1.00 56.22 488 GLN A CA 1
ATOM 3848 C C . GLN A 1 488 ? -17.638 -10.040 52.299 1.00 56.22 488 GLN A C 1
ATOM 3850 O O . GLN A 1 488 ? -18.174 -9.969 53.404 1.00 56.22 488 GLN A O 1
ATOM 3855 N N . TYR A 1 489 ? -16.485 -9.420 52.031 1.00 51.69 489 TYR A N 1
ATOM 3856 C CA . TYR A 1 489 ? -15.796 -8.541 52.986 1.00 51.69 489 TYR A CA 1
ATOM 3857 C C . TYR A 1 489 ? -16.328 -7.098 52.992 1.00 51.69 489 TYR A C 1
ATOM 3859 O O . TYR A 1 489 ? -16.007 -6.334 53.904 1.00 51.69 489 TYR A O 1
ATOM 3867 N N . SER A 1 490 ? -17.144 -6.702 52.007 1.00 48.78 490 SER A N 1
ATOM 3868 C CA . SER A 1 490 ? -17.783 -5.385 51.988 1.00 48.78 490 SER A CA 1
ATOM 3869 C C . SER A 1 490 ? -19.049 -5.399 52.855 1.00 48.78 490 SER A C 1
ATOM 3871 O O . SER A 1 490 ? -20.093 -5.932 52.492 1.00 48.78 490 SER A O 1
ATOM 3873 N N . SER A 1 491 ? -18.945 -4.841 54.058 1.00 39.66 491 SER A N 1
ATOM 3874 C CA . SER A 1 491 ? -20.010 -4.796 55.063 1.00 39.66 491 SER A CA 1
ATOM 3875 C C . SER A 1 491 ? -21.169 -3.872 54.646 1.00 39.66 491 SER A C 1
ATOM 3877 O O . SER A 1 491 ? -21.275 -2.750 55.142 1.00 39.66 491 SER A O 1
ATOM 3879 N N . GLN A 1 492 ? -22.053 -4.303 53.741 1.00 39.53 492 GLN A N 1
ATOM 3880 C CA . GLN A 1 492 ? -23.354 -3.655 53.523 1.00 39.53 492 GLN A CA 1
ATOM 3881 C C . GLN A 1 492 ? -24.515 -4.591 53.902 1.00 39.53 492 GLN A C 1
ATOM 3883 O O . GLN A 1 492 ? -24.450 -5.784 53.620 1.00 39.53 492 GLN A O 1
ATOM 3888 N N . PRO A 1 493 ? -25.590 -4.086 54.550 1.00 37.53 493 PRO A N 1
ATOM 3889 C CA . PRO A 1 493 ? -26.613 -4.925 55.182 1.00 37.53 493 PRO A CA 1
ATOM 3890 C C . PRO A 1 493 ? -27.676 -5.451 54.208 1.00 37.53 493 PRO A C 1
ATOM 3892 O O . PRO A 1 493 ? -28.572 -6.186 54.615 1.00 37.53 493 PRO A O 1
ATOM 3895 N N . TYR A 1 494 ? -27.591 -5.091 52.928 1.00 41.91 494 TYR A N 1
ATOM 3896 C CA . TYR A 1 494 ? -28.409 -5.677 51.879 1.00 41.91 494 TYR A CA 1
ATOM 3897 C C . TYR A 1 494 ? -27.559 -6.735 51.193 1.00 41.91 494 TYR A C 1
ATOM 3899 O O . TYR A 1 494 ? -26.619 -6.403 50.475 1.00 41.91 494 TYR A O 1
ATOM 3907 N N . GLY A 1 495 ? -27.854 -8.008 51.467 1.00 46.66 495 GLY A N 1
ATOM 3908 C CA . GLY A 1 495 ? -27.227 -9.120 50.765 1.00 46.66 495 GLY A CA 1
ATOM 3909 C C . GLY A 1 495 ? -27.318 -8.869 49.265 1.00 46.66 495 GLY A C 1
ATOM 3910 O O . GLY A 1 495 ? -28.418 -8.733 48.734 1.00 46.66 495 GLY A O 1
ATOM 3911 N N . PHE A 1 496 ? -26.163 -8.744 48.613 1.00 47.38 496 PHE A N 1
ATOM 3912 C CA . PHE A 1 496 ? -26.072 -8.554 47.174 1.00 47.38 496 PHE A CA 1
ATOM 3913 C C . PHE A 1 496 ? -26.883 -9.672 46.489 1.00 47.38 496 PHE A C 1
ATOM 3915 O O . PHE A 1 496 ? -26.491 -10.836 46.608 1.00 47.38 496 PHE A O 1
ATOM 3922 N N . PRO A 1 497 ? -27.979 -9.371 45.762 1.00 49.03 497 PRO A N 1
ATOM 3923 C CA . PRO A 1 497 ? -28.700 -10.365 44.951 1.00 49.03 497 PRO A CA 1
ATOM 3924 C C . PRO A 1 497 ? -27.744 -11.085 43.990 1.00 49.03 497 PRO A C 1
ATOM 3926 O O . PRO A 1 497 ? -27.850 -12.286 43.756 1.00 49.03 497 PRO A O 1
ATOM 3929 N N . ILE A 1 498 ? -26.724 -10.337 43.570 1.00 48.91 498 ILE A N 1
ATOM 3930 C CA . ILE A 1 498 ? -25.554 -10.753 42.810 1.00 48.91 498 ILE A CA 1
ATOM 3931 C C . ILE A 1 498 ? -24.831 -11.920 43.487 1.00 48.91 498 ILE A C 1
ATOM 3933 O O . ILE A 1 498 ? -24.624 -12.937 42.852 1.00 48.91 498 ILE A O 1
ATOM 3937 N N . ALA A 1 499 ? -24.521 -11.873 44.785 1.00 47.81 499 ALA A N 1
ATOM 3938 C CA . ALA A 1 499 ? -23.829 -12.982 45.450 1.00 47.81 499 ALA A CA 1
ATOM 3939 C C . ALA A 1 499 ? -24.628 -14.299 45.386 1.00 47.81 499 ALA A C 1
ATOM 3941 O O . ALA A 1 499 ? -24.032 -15.366 45.254 1.00 47.81 499 ALA A O 1
ATOM 3942 N N . ASN A 1 500 ? -25.964 -14.233 45.425 1.00 47.28 500 ASN A N 1
ATOM 3943 C CA . ASN A 1 500 ? -26.832 -15.407 45.323 1.00 47.28 500 ASN A CA 1
ATOM 3944 C C . ASN A 1 500 ? -26.972 -15.930 43.885 1.00 47.28 500 ASN A C 1
ATOM 3946 O O . ASN A 1 500 ? -26.937 -17.147 43.702 1.00 47.28 500 ASN A O 1
ATOM 3950 N N . GLU A 1 501 ? -27.080 -15.061 42.875 1.00 51.34 501 GLU A N 1
ATOM 3951 C CA . GLU A 1 501 ? -27.022 -15.484 41.465 1.00 51.34 501 GLU A CA 1
ATOM 3952 C C . GLU A 1 501 ? -25.648 -16.062 41.106 1.00 51.34 501 GLU A C 1
ATOM 3954 O O . GLU A 1 501 ? -25.563 -17.138 40.515 1.00 51.34 501 GLU A O 1
ATOM 3959 N N . LEU A 1 502 ? -24.569 -15.416 41.553 1.00 50.56 502 LEU A N 1
ATOM 3960 C CA . LEU A 1 502 ? -23.196 -15.874 41.347 1.00 50.56 502 LEU A CA 1
ATOM 3961 C C . LEU A 1 502 ? -22.948 -17.228 42.042 1.00 50.56 502 LEU A C 1
ATOM 3963 O O . LEU A 1 502 ? -22.331 -18.123 41.463 1.00 50.56 502 LEU A O 1
ATOM 3967 N N . LEU A 1 503 ? -23.486 -17.434 43.252 1.00 51.31 503 LEU A N 1
ATOM 3968 C CA . LEU A 1 503 ? -23.473 -18.733 43.939 1.00 51.31 503 LEU A CA 1
ATOM 3969 C C . LEU A 1 503 ? -24.346 -19.782 43.237 1.00 51.31 503 LEU A C 1
ATOM 3971 O O . LEU A 1 503 ? -24.010 -20.965 43.280 1.00 51.31 503 LEU A O 1
ATOM 3975 N N . MET A 1 504 ? -25.451 -19.390 42.597 1.00 55.06 504 MET A N 1
ATOM 3976 C CA . MET A 1 504 ? -26.278 -20.293 41.790 1.00 55.06 504 MET A CA 1
ATOM 3977 C C . MET A 1 504 ? -25.550 -20.761 40.527 1.00 55.06 504 MET A C 1
ATOM 3979 O O . MET A 1 504 ? -25.625 -21.948 40.208 1.00 55.06 504 MET A O 1
ATOM 3983 N N . ILE A 1 505 ? -24.818 -19.873 39.849 1.00 52.00 505 ILE A N 1
ATOM 3984 C CA . ILE A 1 505 ? -23.984 -20.213 38.686 1.00 52.00 505 ILE A CA 1
ATOM 3985 C C . ILE A 1 505 ? -22.871 -21.184 39.110 1.00 52.00 505 ILE A C 1
ATOM 3987 O O . ILE A 1 505 ? -22.744 -22.259 38.524 1.00 52.00 505 ILE A O 1
ATOM 3991 N N . LEU A 1 506 ? -22.153 -20.891 40.203 1.00 51.50 506 LEU A N 1
ATOM 3992 C CA . LEU A 1 506 ? -21.134 -21.794 40.764 1.00 51.50 506 LEU A CA 1
ATOM 3993 C C . LEU A 1 506 ? -21.713 -23.158 41.186 1.00 51.50 506 LEU A C 1
ATOM 3995 O O . LEU A 1 506 ? -21.114 -24.196 40.913 1.00 51.50 506 LEU A O 1
ATOM 3999 N N . ARG A 1 507 ? -22.898 -23.187 41.817 1.00 48.94 507 ARG A N 1
ATOM 4000 C CA . ARG A 1 507 ? -23.571 -24.435 42.236 1.00 48.94 507 ARG A CA 1
ATOM 4001 C C . ARG A 1 507 ? -24.121 -25.258 41.075 1.00 48.94 507 ARG A C 1
ATOM 4003 O O . ARG A 1 507 ? -24.175 -26.480 41.192 1.00 48.94 507 ARG A O 1
ATOM 4010 N N . LYS A 1 508 ? -24.548 -24.625 39.980 1.00 49.62 508 LYS A N 1
ATOM 4011 C CA . LYS A 1 508 ? -24.934 -25.340 38.754 1.00 49.62 508 LYS A CA 1
ATOM 4012 C C . LYS A 1 508 ? -23.732 -26.028 38.103 1.00 49.62 508 LYS A C 1
ATOM 4014 O O . LYS A 1 508 ? -23.915 -27.095 37.537 1.00 49.62 508 LYS A O 1
ATOM 4019 N N . GLN A 1 509 ? -22.534 -25.456 38.224 1.00 47.03 509 GLN A N 1
ATOM 4020 C CA . GLN A 1 509 ? -21.300 -25.991 37.635 1.00 47.03 509 GLN A CA 1
ATOM 4021 C C . GLN A 1 509 ? -20.615 -27.052 38.514 1.00 47.03 509 GLN A C 1
ATOM 4023 O O . GLN A 1 509 ? -20.098 -28.022 37.986 1.00 47.03 509 GLN A O 1
ATOM 4028 N N . ALA A 1 510 ? -20.669 -26.945 39.849 1.00 47.59 510 ALA A N 1
ATOM 4029 C CA . ALA A 1 510 ? -20.114 -27.970 40.752 1.00 47.59 510 ALA A CA 1
ATOM 4030 C C . ALA A 1 510 ? -20.874 -29.317 40.733 1.00 47.59 510 ALA A C 1
ATOM 4032 O O . ALA A 1 510 ? -20.433 -30.280 41.355 1.00 47.59 510 ALA A O 1
ATOM 4033 N N . ASN A 1 511 ? -22.027 -29.368 40.057 1.00 38.22 511 ASN A N 1
ATOM 4034 C CA . ASN A 1 511 ? -22.872 -30.553 39.912 1.00 38.22 511 ASN A CA 1
ATOM 4035 C C . ASN A 1 511 ? -22.823 -31.170 38.496 1.00 38.22 511 ASN A C 1
ATOM 4037 O O . ASN A 1 511 ? -23.673 -32.011 38.196 1.00 38.22 511 ASN A O 1
ATOM 4041 N N . TYR A 1 512 ? -21.871 -30.764 37.645 1.00 35.97 512 TYR A N 1
ATOM 4042 C CA . TYR A 1 512 ? -21.584 -31.395 36.348 1.00 35.97 512 TYR A CA 1
ATOM 4043 C C . TYR A 1 512 ? -20.193 -32.023 36.316 1.00 35.97 512 TYR A C 1
ATOM 4045 O O . TYR A 1 512 ? -19.239 -31.367 36.793 1.00 35.97 512 TYR A O 1
#

Foldseek 3Di:
DDDDDDDDDDDDDDDDDDDDDDDDDDDDDDDDDDDDDDDDDDDDDDPDPPPPPDALQRLLQVQCVVLVWHLPPQQAAIDDDPDLPSSLVSSLVVCVVDVPSVVSNLVSVLVQCVDVSSLLRQLDFDDDPDDPDDDRDGNLLSVCLRLSCNVVSLVSLLVCLVVQQPVQVDDDDDDDRDDDDCSNRSNSSSLVSQFQRPDDNCLPVSVVSLLVSLVVHDPVVVLVCLLRVCRRSPQPPLVVVLVSLLVVCVVPVVSVLSNLNSLVSHPDDPVSLVVVLVSLLVCLQPHDLQCLLSSLLSNLVSDDLVCLLVSLVSCQVRHDQQQPPVVVVVVVDDDDDPDCPDQSSVSNLCSVLVSCLVDVSNLVSLLVVLQPDQDLVVDALVNVSSLLSSCLRPVVCVVVSLVSVLVCQVSVSDDLVSLLSNLHPNLCPPVSSLVSLLVSLLSQCPDPDPSSNVSSVSSLVSQCVSDPDPVSNVVSVVSLVVSLVVLVPPDDPPPDVVNVVSVVVVVVVVVD

Radius of gyration: 37.16 Å; chains: 1; bounding box: 99×50×122 Å

Sequence (512 aa):
MLSRRRPAKSNNPFVPPFAQPNKLTADGAAAAQCEPASSNASLEAGEAEFSRSPTPLEKMVSVLADAGCTLINAAGPPFLPSNLYNFRQRLDGVLAVDSFLRSQFLKGFSDYISSTSNLRRVLLPCDRDGFGSVRRESLVQLLLLVKSIQQDLLDMLLEKLPEYFDMDPLDGGGGLSSPLPLDEDIARLILNQFRWLDFLVNSEAFAEKLLQILSISPHHLKKEIIGSLAEMIGDHNNKSLVSSLEQMLQEDSSIIVPVLDSFSNLNLDDLLHDQVIMIALSCIRTIDIEHMPYLLRFLLLSAKESNARRIISQIREQLKFVGASQARALQHNELKGKTVIDNTEASILDALRSNLRFKNMLCLELLKELKSLEEPRDHKVIDIWLLALVFMSCESLQKSVEKLFKKKILEGCIQDHMFENCIHGIKDLPKDYLPTFLSLSAYLLACKEQRAQEFGIHMYTCIFDEFSDAYSRQEVYEVFILLAVAAQYSSQPYGFPIANELLMILRKQANY

Secondary structure (DSSP, 8-state):
-----PPPPPP-PPPPP--PPPP-----------------------------PPPHHHHHHHHHHHTT-B---TTSPPBPPS-HHHHHHHHHHHHHH-HHHHHHHHHHHHHHHTSHHHHHHHHSPPPPSS-TTS----HHHHHHT-TTTHHHHHHHHHHHGGGGTT--S---S-S--PPPPTTT-HHHHHHHTTTT-S--S-HHHHHHHHHHHHHHS-HHHHHHHHHHHHHHHTTSSHHHHHHHHHHHHHH-GGGHHHHHHHHHHS---HHHHHHHHHHHHHHTTTS-TTTHHHHHHHHHHH--TTTHHHHHHHHHHH-----SHHHHHHHTT--S-------HHHHHHHHHHHHHHH-HHHHHHHHHHHHH--SGGG--HHHHHHHHHHHHH-GGGHHHHHHHHHHHHHTT-S-HHHHHHHHTT-TT--GGGHHHHHHHHHHHHTSS-HHHHHHHHHHHHHHHHH--SHHHHHHHHHHHHHHHHHHHHS--SS--HHHHHHHHHHHHHTT-

Organism: NCBI:txid2727405

InterPro domains:
  IPR029448 Fanconi anaemia protein FANCD2 [PF14631] (103-478)
  IPR029448 Fanconi anaemia protein FANCD2 [PTHR32086] (32-476)

pLDDT: mean 76.94, std 22.84, range [21.17, 97.56]